Protein AF-0000000083547595 (afdb_homodimer)

Radius of gyration: 27.1 Å; Cα contacts (8 Å, |Δi|>4): 1379; chains: 2; bounding box: 57×79×54 Å

Solvent-accessible surface area (backbone atoms only — not comparable to full-atom values): 34635 Å² total; per-residue (Å²): 135,70,46,32,32,35,27,31,26,22,36,42,38,69,27,26,56,39,49,47,52,41,46,75,63,61,25,31,39,37,30,32,31,57,64,57,72,90,51,71,38,64,58,31,53,47,37,48,51,51,39,53,49,52,29,58,78,66,74,49,64,69,85,37,55,42,83,44,82,42,52,63,67,38,59,68,63,49,50,51,51,60,71,75,44,82,61,52,34,39,38,43,57,54,58,70,72,57,55,68,60,16,67,76,41,43,66,60,33,44,46,39,29,35,48,15,48,50,46,51,53,53,48,27,61,74,71,70,37,43,26,39,38,37,61,40,40,50,52,23,43,36,77,60,82,70,76,56,44,45,82,82,54,80,53,74,57,14,54,30,50,36,20,31,27,36,46,40,38,50,24,50,50,39,18,47,20,68,73,68,39,21,13,33,42,36,34,23,44,25,60,72,43,37,75,69,50,54,64,86,41,65,70,47,37,48,52,55,28,45,77,67,71,37,75,40,78,39,64,38,88,39,75,39,28,35,12,56,19,39,44,69,42,54,42,52,40,52,51,30,45,55,55,56,33,72,50,85,72,57,38,72,49,72,33,43,49,36,53,56,46,69,44,37,47,48,54,55,50,49,52,48,24,63,74,73,69,48,83,72,46,74,44,74,39,73,70,58,90,74,70,63,58,65,46,39,36,40,41,62,64,26,30,72,76,51,62,44,72,62,75,71,49,68,69,58,39,52,50,54,27,51,54,43,53,74,67,32,67,72,57,69,73,103,133,71,47,33,32,37,28,31,25,22,35,44,37,69,28,25,57,39,49,46,55,41,46,75,63,62,26,31,39,36,30,33,30,58,66,57,73,91,51,71,36,64,59,32,53,47,38,48,51,51,39,53,50,52,29,60,77,66,75,47,64,70,86,37,56,42,83,44,82,43,51,64,67,39,58,68,62,49,50,51,52,60,69,74,43,82,59,53,32,39,39,43,57,53,57,70,72,57,54,67,60,16,66,76,40,43,66,60,34,43,46,40,29,36,48,14,47,50,47,52,52,51,47,26,63,75,72,69,37,44,26,39,37,38,61,40,40,51,52,23,44,39,76,60,83,71,76,56,42,45,81,82,52,81,54,72,57,13,52,30,50,36,20,30,28,37,46,38,37,51,24,50,48,38,17,47,19,68,73,69,38,22,12,32,40,34,33,24,44,26,59,72,40,40,74,69,50,54,64,89,41,65,73,47,38,48,51,55,28,44,77,67,70,38,74,38,79,39,64,37,88,40,74,38,29,37,12,56,18,38,43,69,41,52,44,52,39,51,52,31,45,54,55,56,33,72,52,84,72,55,39,72,48,70,33,42,50,39,54,55,48,69,44,36,47,49,55,54,50,50,52,47,23,63,73,73,70,45,84,74,44,75,44,73,40,73,70,60,92,73,67,66,57,66,46,38,37,40,39,63,64,25,30,70,75,51,61,43,71,63,74,73,49,69,70,59,38,51,48,52,26,52,55,43,53,75,68,33,68,71,54,68,72,103

Foldseek 3Di:
DEFEEEEEVLLADLNLVLLLVNLLVVYAYEYEEQLDPLDHSVLSVVSVVVSVVSCVVNVGDPRSYHYDHDALLDLVSVLVVVVVDPGQAYEYPDFDDDFVVCQVPVPRRCSRLASSLLSVLVSCLVSVHQHYEAEAALQLCFQPPDPPDEPPDDSPDHQGSNSVSSVNSLVSQLVSLVPRWRAYEYEHEWAEDAFSHDCVRDLNVQLLCQLVVHEAEAADDQFAKTQYAYSVLVSLLVVLSRVLRVDDISHYDYFYRTQQDIDTRVRSQVLSCVLSVGHHRYDYHHHDRRDYRYHGHDGVVSCVRRVRHGDQDPSNRSNNRSVSCVVDPVNVVD/DEFEEEEEVLLADLNLVLLLVNQLVVYAYEYEEQLDPPDHSVLSVVSVVVSVVSCVVNVGDPRSYHYDHDALLDLVSVLVVVVVDPGQAYEYPDFDDDFVVCQVPVPRRCSRLASSLLSVLVSCLVSVHQHYEAEAALQLCFQPPDPPDEPPDDSPDHQGSNSVSSVNSLVSQLVSLVPRFRAYEYEHEWAEDAFSHDCVRDLNVQLLCQLVVHEAEDADDQFAKTQYAYSVLVSLLVVLSRVLRVDDISHYDYFYRTQQDIDTRVRSQVLSCVLSVGHHRYDYHHHDRRDYRYHGHDGVCSCVRRVRHGDQDPSNRSNNRSVNCVVDVVNVVD

pLDDT: mean 95.91, std 6.08, range [52.09, 99.0]

Sequence (668 aa):
MSYTLLVTGGAGFIGSNLCDYLLKNNHKIIIIDNFNDFYNPEIKRFNITEIKNTMKLNNITDDNLILQEGDIRDTNFLKGVFTLYKIDVVVHLAAMAGVRPSIINPLLYNEVNIRGTLNLLDLCNEFGINKFIFASSSSVYGNNKKLPFTETDPVDFPISPYAATKKSGELLCHVYSHLYGINIACLRFFTVYGKRQRPDLAIYKFTNLMLKENEITIFGDGTTKRDYTYIDDIIAGIDKAITWSSTGTHKYEIFNLGRSDTIMLKYMLQRLEFEIGVKANIKYLPLQPGDVEITYADISKSKEILGYNPSTKFDDGISKFVKWFRSSPEVLKYMSYTLLVTGGAGFIGSNLCDYLLKNNHKIIIIDNFNDFYNPEIKRFNITEIKNTMKLNNITDDNLILQEGDIRDTNFLKGVFTLYKIDVVVHLAAMAGVRPSIINPLLYNEVNIRGTLNLLDLCNEFGINKFIFASSSSVYGNNKKLPFTETDPVDFPISPYAATKKSGELLCHVYSHLYGINIACLRFFTVYGKRQRPDLAIYKFTNLMLKENEITIFGDGTTKRDYTYIDDIIAGIDKAITWSSTGTHKYEIFNLGRSDTIMLKYMLQRLEFEIGVKANIKYLPLQPGDVEITYADISKSKEILGYNPSTKFDDGISKFVKWFRSSPEVLKY

Organism: NCBI:txid360422

InterPro domains:
  IPR016040 NAD(P)-binding domain [PF16363] (6-320)
  IPR036291 NAD(P)-binding domain superfamily [SSF51735] (3-330)

Structure (mmCIF, N/CA/C/O backbone):
data_AF-0000000083547595-model_v1
#
loop_
_entity.id
_entity.type
_entity.pdbx_description
1 polymer Epimerase
#
loop_
_atom_site.group_PDB
_atom_site.id
_atom_site.type_symbol
_atom_site.label_atom_id
_atom_site.label_alt_id
_atom_site.label_comp_id
_atom_site.label_asym_id
_atom_site.label_entity_id
_atom_site.label_seq_id
_atom_site.pdbx_PDB_ins_code
_atom_site.Cartn_x
_atom_site.Cartn_y
_atom_site.Cartn_z
_atom_site.occupancy
_atom_site.B_iso_or_equiv
_atom_site.auth_seq_id
_atom_site.auth_comp_id
_atom_site.auth_asym_id
_atom_site.auth_atom_id
_atom_site.pdbx_PDB_model_num
ATOM 1 N N . MET A 1 1 ? 22.5 -22.031 -15.992 1 73.44 1 MET A N 1
ATOM 2 C CA . MET A 1 1 ? 23.047 -21.719 -14.68 1 73.44 1 MET A CA 1
ATOM 3 C C . MET A 1 1 ? 22.125 -22.219 -13.57 1 73.44 1 MET A C 1
ATOM 5 O O . MET A 1 1 ? 20.906 -22.234 -13.742 1 73.44 1 MET A O 1
ATOM 9 N N . SER A 1 2 ? 22.625 -22.922 -12.586 1 90.31 2 SER A N 1
ATOM 10 C CA . SER A 1 2 ? 21.891 -23.484 -11.461 1 90.31 2 SER A CA 1
ATOM 11 C C . SER A 1 2 ? 21.844 -22.516 -10.297 1 90.31 2 SER A C 1
ATOM 13 O O . SER A 1 2 ? 22.844 -21.891 -9.945 1 90.31 2 SER A O 1
ATOM 15 N N . TYR A 1 3 ? 20.609 -22.188 -9.828 1 96.38 3 TYR A N 1
ATOM 16 C CA . TYR A 1 3 ? 20.406 -21.281 -8.711 1 96.38 3 TYR A CA 1
ATOM 17 C C . TYR A 1 3 ? 19.859 -22.031 -7.5 1 96.38 3 TYR A C 1
ATOM 19 O O . TYR A 1 3 ? 19.297 -23.109 -7.633 1 96.38 3 TYR A O 1
ATOM 27 N N . THR A 1 4 ? 20.141 -21.484 -6.348 1 98.5 4 THR A N 1
ATOM 28 C CA . THR A 1 4 ? 19.344 -21.797 -5.164 1 98.5 4 THR A CA 1
ATOM 29 C C . THR A 1 4 ? 18.203 -20.781 -5 1 98.5 4 THR A C 1
ATOM 31 O O . THR A 1 4 ? 18.469 -19.594 -4.758 1 98.5 4 THR A O 1
ATOM 34 N N . LEU A 1 5 ? 17 -21.234 -5.18 1 98.81 5 LEU A N 1
ATOM 35 C CA . LEU A 1 5 ? 15.844 -20.344 -5.117 1 98.81 5 LEU A CA 1
ATOM 36 C C . LEU A 1 5 ? 15.055 -20.562 -3.834 1 98.81 5 LEU A C 1
ATOM 38 O O . LEU A 1 5 ? 14.844 -21.703 -3.418 1 98.81 5 LEU A O 1
ATOM 42 N N . LEU A 1 6 ? 14.758 -19.484 -3.145 1 98.94 6 LEU A N 1
ATOM 43 C CA . LEU A 1 6 ? 13.75 -19.5 -2.094 1 98.94 6 LEU A CA 1
ATOM 44 C C . LEU A 1 6 ? 12.367 -19.219 -2.666 1 98.94 6 LEU A C 1
ATOM 46 O O . LEU A 1 6 ? 12.148 -18.156 -3.27 1 98.94 6 LEU A O 1
ATOM 50 N N . VAL A 1 7 ? 11.461 -20.156 -2.57 1 98.94 7 VAL A N 1
ATOM 51 C CA . VAL A 1 7 ? 10.102 -20.016 -3.062 1 98.94 7 VAL A CA 1
ATOM 52 C C . VAL A 1 7 ? 9.125 -19.984 -1.888 1 98.94 7 VAL A C 1
ATOM 54 O O . VAL A 1 7 ? 8.867 -21 -1.255 1 98.94 7 VAL A O 1
ATOM 57 N N . THR A 1 8 ? 8.602 -18.781 -1.577 1 98.94 8 THR A N 1
ATOM 58 C CA . THR A 1 8 ? 7.527 -18.75 -0.59 1 98.94 8 THR A CA 1
ATOM 59 C C . THR A 1 8 ? 6.199 -19.141 -1.223 1 98.94 8 THR A C 1
ATOM 61 O O . THR A 1 8 ? 5.941 -18.828 -2.389 1 98.94 8 THR A O 1
ATOM 64 N N . GLY A 1 9 ? 5.344 -19.797 -0.419 1 98.81 9 GLY A N 1
ATOM 65 C CA . GLY A 1 9 ? 4.117 -20.328 -0.986 1 98.81 9 GLY A CA 1
ATOM 66 C C . GLY A 1 9 ? 4.355 -21.516 -1.91 1 98.81 9 GLY A C 1
ATOM 67 O O . GLY A 1 9 ? 3.559 -21.766 -2.812 1 98.81 9 GLY A O 1
ATOM 68 N N . GLY A 1 10 ? 5.449 -22.219 -1.687 1 98.75 10 GLY A N 1
ATOM 69 C CA . GLY A 1 10 ? 5.883 -23.25 -2.607 1 98.75 10 GLY A CA 1
ATOM 70 C C . GLY A 1 10 ? 5.031 -24.5 -2.541 1 98.75 10 GLY A C 1
ATOM 71 O O . GLY A 1 10 ? 5.094 -25.359 -3.434 1 98.75 10 GLY A O 1
ATOM 72 N N . ALA A 1 11 ? 4.215 -24.625 -1.494 1 98.56 11 ALA A N 1
ATOM 73 C CA . ALA A 1 11 ? 3.354 -25.797 -1.359 1 98.56 11 ALA A CA 1
ATOM 74 C C . ALA A 1 11 ? 1.987 -25.547 -1.993 1 98.56 11 ALA A C 1
ATOM 76 O O . ALA A 1 11 ? 1.167 -26.469 -2.096 1 98.56 11 ALA A O 1
ATOM 77 N N . GLY A 1 12 ? 1.753 -24.359 -2.438 1 98.19 12 GLY A N 1
ATOM 78 C CA . GLY A 1 12 ? 0.465 -24 -3.012 1 98.19 12 GLY A CA 1
ATOM 79 C C . GLY A 1 12 ? 0.338 -24.375 -4.477 1 98.19 12 GLY A C 1
ATOM 80 O O . GLY A 1 12 ? 1.131 -25.172 -4.988 1 98.19 12 GLY A O 1
ATOM 81 N N . PHE A 1 13 ? -0.643 -23.797 -5.172 1 98.38 13 PHE A N 1
ATOM 82 C CA . PHE A 1 13 ? -1.001 -24.094 -6.559 1 98.38 13 PHE A CA 1
ATOM 83 C C . PHE A 1 13 ? 0.134 -23.703 -7.5 1 98.38 13 PHE A C 1
ATOM 85 O O . PHE A 1 13 ? 0.892 -24.578 -7.949 1 98.38 13 PHE A O 1
ATOM 92 N N . ILE A 1 14 ? 0.455 -22.438 -7.617 1 98.81 14 ILE A N 1
ATOM 93 C CA . ILE A 1 14 ? 1.472 -21.953 -8.555 1 98.81 14 ILE A CA 1
ATOM 94 C C . ILE A 1 14 ? 2.857 -22.359 -8.055 1 98.81 14 ILE A C 1
ATOM 96 O O . ILE A 1 14 ? 3.701 -22.812 -8.836 1 98.81 14 ILE A O 1
ATOM 100 N N . GLY A 1 15 ? 3.059 -22.297 -6.723 1 98.88 15 GLY A N 1
ATOM 101 C CA . GLY A 1 15 ? 4.348 -22.594 -6.121 1 98.88 15 GLY A CA 1
ATOM 102 C C . GLY A 1 15 ? 4.809 -24.016 -6.34 1 98.88 15 GLY A C 1
ATOM 103 O O . GLY A 1 15 ? 5.961 -24.25 -6.703 1 98.88 15 GLY A O 1
ATOM 104 N N . SER A 1 16 ? 3.91 -24.984 -6.141 1 98.75 16 SER A N 1
ATOM 105 C CA . SER A 1 16 ? 4.297 -26.391 -6.277 1 98.75 16 SER A CA 1
ATOM 106 C C . SER A 1 16 ? 4.617 -26.734 -7.727 1 98.75 16 SER A C 1
ATOM 108 O O . SER A 1 16 ? 5.539 -27.5 -8 1 98.75 16 SER A O 1
ATOM 110 N N . ASN A 1 17 ? 3.84 -26.156 -8.688 1 98.81 17 ASN A N 1
ATOM 111 C CA . ASN A 1 17 ? 4.133 -26.375 -10.102 1 98.81 17 ASN A CA 1
ATOM 112 C C . ASN A 1 17 ? 5.469 -25.75 -10.492 1 98.81 17 ASN A C 1
ATOM 114 O O . ASN A 1 17 ? 6.223 -26.328 -11.273 1 98.81 17 ASN A O 1
ATOM 118 N N . LEU A 1 18 ? 5.746 -24.562 -9.938 1 98.88 18 LEU A N 1
ATOM 119 C CA . LEU A 1 18 ? 7.02 -23.906 -10.203 1 98.88 18 LEU A CA 1
ATOM 120 C C . LEU A 1 18 ? 8.18 -24.75 -9.688 1 98.88 18 LEU A C 1
ATOM 122 O O . LEU A 1 18 ? 9.195 -24.906 -10.375 1 98.88 18 LEU A O 1
ATOM 126 N N . CYS A 1 19 ? 8.047 -25.266 -8.461 1 98.75 19 CYS A N 1
ATOM 127 C CA . CYS A 1 19 ? 9.102 -26.062 -7.855 1 98.75 19 CYS A CA 1
ATOM 128 C C . CYS A 1 19 ? 9.398 -27.297 -8.695 1 98.75 19 CYS A C 1
ATOM 130 O O . CYS A 1 19 ? 10.562 -27.641 -8.914 1 98.75 19 CYS A O 1
ATOM 132 N N . ASP A 1 20 ? 8.305 -28 -9.25 1 98.25 20 ASP A N 1
ATOM 133 C CA . ASP A 1 20 ? 8.5 -29.125 -10.172 1 98.25 20 ASP A CA 1
ATOM 134 C C . ASP A 1 20 ? 9.391 -28.719 -11.344 1 98.25 20 ASP A C 1
ATOM 136 O O . ASP A 1 20 ? 10.359 -29.406 -11.656 1 98.25 20 ASP A O 1
ATOM 140 N N . TYR A 1 21 ? 9.016 -27.641 -11.914 1 98.38 21 TYR A N 1
ATOM 141 C CA . TYR A 1 21 ? 9.703 -27.156 -13.109 1 98.38 21 TYR A CA 1
ATOM 142 C C . TYR A 1 21 ? 11.156 -26.812 -12.812 1 98.38 21 TYR A C 1
ATOM 144 O O . TYR A 1 21 ? 12.055 -27.234 -13.539 1 98.38 21 TYR A O 1
ATOM 152 N N . LEU A 1 22 ? 11.422 -26.078 -11.719 1 98.38 22 LEU A N 1
ATOM 153 C CA . LEU A 1 22 ? 12.75 -25.594 -11.375 1 98.38 22 LEU A CA 1
ATOM 154 C C . LEU A 1 22 ? 13.672 -26.75 -11.008 1 98.38 22 LEU A C 1
ATOM 156 O O . LEU A 1 22 ? 14.852 -26.75 -11.367 1 98.38 22 LEU A O 1
ATOM 160 N N . LEU A 1 23 ? 13.148 -27.734 -10.258 1 98.12 23 LEU A N 1
ATOM 161 C CA . LEU A 1 23 ? 13.93 -28.906 -9.891 1 98.12 23 LEU A CA 1
ATOM 162 C C . LEU A 1 23 ? 14.359 -29.688 -11.125 1 98.12 23 LEU A C 1
ATOM 164 O O . LEU A 1 23 ? 15.508 -30.125 -11.219 1 98.12 23 LEU A O 1
ATOM 168 N N . LYS A 1 24 ? 13.422 -29.812 -12.125 1 97.56 24 LYS A N 1
ATOM 169 C CA . LYS A 1 24 ? 13.727 -30.516 -13.367 1 97.56 24 LYS A CA 1
ATOM 170 C C . LYS A 1 24 ? 14.797 -29.781 -14.172 1 97.56 24 LYS A C 1
ATOM 172 O O . LYS A 1 24 ? 15.469 -30.375 -15.016 1 97.56 24 LYS A O 1
ATOM 177 N N . ASN A 1 25 ? 14.93 -28.516 -13.891 1 96.81 25 ASN A N 1
ATOM 178 C CA . ASN A 1 25 ? 15.93 -27.719 -14.586 1 96.81 25 ASN A CA 1
ATOM 179 C C . ASN A 1 25 ? 17.172 -27.5 -13.727 1 96.81 25 ASN A C 1
ATOM 181 O O . ASN A 1 25 ? 17.844 -26.469 -13.844 1 96.81 25 ASN A O 1
ATOM 185 N N . ASN A 1 26 ? 17.438 -28.359 -12.758 1 95.06 26 ASN A N 1
ATOM 186 C CA . ASN A 1 26 ? 18.672 -28.531 -12.008 1 95.06 26 ASN A CA 1
ATOM 187 C C . ASN A 1 26 ? 18.891 -27.406 -11.008 1 95.06 26 ASN A C 1
ATOM 189 O O . ASN A 1 26 ? 20.031 -27.016 -10.742 1 95.06 26 ASN A O 1
ATOM 193 N N . HIS A 1 27 ? 17.844 -26.734 -10.516 1 97.62 27 HIS A N 1
ATOM 194 C CA . HIS A 1 27 ? 17.938 -25.75 -9.453 1 97.62 27 HIS A CA 1
ATOM 195 C C . HIS A 1 27 ? 17.75 -26.391 -8.086 1 97.62 27 HIS A C 1
ATOM 197 O O . HIS A 1 27 ? 17.203 -27.5 -7.98 1 97.62 27 HIS A O 1
ATOM 203 N N . LYS A 1 28 ? 18.328 -25.766 -7.098 1 98.19 28 LYS A N 1
ATOM 204 C CA . LYS A 1 28 ? 18.016 -26.094 -5.707 1 98.19 28 LYS A CA 1
ATOM 205 C C . LYS A 1 28 ? 16.922 -25.188 -5.16 1 98.19 28 LYS A C 1
ATOM 207 O O . LYS A 1 28 ? 16.906 -23.984 -5.43 1 98.19 28 LYS A O 1
ATOM 212 N N . ILE A 1 29 ? 16 -25.812 -4.438 1 98.75 29 ILE A N 1
ATOM 213 C CA . ILE A 1 29 ? 14.828 -25.047 -4.023 1 98.75 29 ILE A CA 1
ATOM 214 C C . ILE A 1 29 ? 14.68 -25.125 -2.506 1 98.75 29 ILE A C 1
ATOM 216 O O . ILE A 1 29 ? 14.758 -26.203 -1.916 1 98.75 29 ILE A O 1
ATOM 220 N N . ILE A 1 30 ? 14.508 -24 -1.875 1 98.88 30 ILE A N 1
ATOM 221 C CA . ILE A 1 30 ? 14.039 -23.859 -0.498 1 98.88 30 ILE A CA 1
ATOM 222 C C . ILE A 1 30 ? 12.586 -23.391 -0.487 1 98.88 30 ILE A C 1
ATOM 224 O O . ILE A 1 30 ? 12.305 -22.25 -0.86 1 98.88 30 ILE A O 1
ATOM 228 N N . ILE A 1 31 ? 11.664 -24.25 -0.034 1 98.88 31 ILE A N 1
ATOM 229 C CA . ILE A 1 31 ? 10.25 -23.891 0.052 1 98.88 31 ILE A CA 1
ATOM 230 C C . ILE A 1 31 ? 9.945 -23.344 1.445 1 98.88 31 ILE A C 1
ATOM 232 O O . ILE A 1 31 ? 10.312 -23.953 2.453 1 98.88 31 ILE A O 1
ATOM 236 N N . ILE A 1 32 ? 9.336 -22.188 1.506 1 98.94 32 ILE A N 1
ATOM 237 C CA . ILE A 1 32 ? 8.688 -21.734 2.734 1 98.94 32 ILE A CA 1
ATOM 238 C C . ILE A 1 32 ? 7.172 -21.75 2.562 1 98.94 32 ILE A C 1
ATOM 240 O O . ILE A 1 32 ? 6.641 -21.203 1.602 1 98.94 32 ILE A O 1
ATOM 244 N N . ASP A 1 33 ? 6.484 -22.438 3.41 1 98.88 33 ASP A N 1
ATOM 245 C CA . ASP A 1 33 ? 5.027 -22.469 3.471 1 98.88 33 ASP A CA 1
ATOM 246 C C . ASP A 1 33 ? 4.543 -22.688 4.902 1 98.88 33 ASP A C 1
ATOM 248 O O . ASP A 1 33 ? 5.18 -23.406 5.676 1 98.88 33 ASP A O 1
ATOM 252 N N . ASN A 1 34 ? 3.42 -22.031 5.242 1 98.75 34 ASN A N 1
ATOM 253 C CA . ASN A 1 34 ? 2.932 -22.219 6.602 1 98.75 34 ASN A CA 1
ATOM 254 C C . ASN A 1 34 ? 1.764 -23.203 6.645 1 98.75 34 ASN A C 1
ATOM 256 O O . ASN A 1 34 ? 1.204 -23.469 7.707 1 98.75 34 ASN A O 1
ATOM 260 N N . PHE A 1 35 ? 1.373 -23.703 5.496 1 98.25 35 PHE A N 1
ATOM 261 C CA . PHE A 1 35 ? 0.316 -24.703 5.375 1 98.25 35 PHE A CA 1
ATOM 262 C C . PHE A 1 35 ? -0.941 -24.25 6.109 1 98.25 35 PHE A C 1
ATOM 264 O O . PHE A 1 35 ? -1.575 -25.047 6.809 1 98.25 35 PHE A O 1
ATOM 271 N N . ASN A 1 36 ? -1.236 -22.953 5.949 1 97.5 36 ASN A N 1
ATOM 272 C CA . ASN A 1 36 ? -2.422 -22.438 6.617 1 97.5 36 ASN A CA 1
ATOM 273 C C . ASN A 1 36 ? -3.693 -23.109 6.121 1 97.5 36 ASN A C 1
ATOM 275 O O . ASN A 1 36 ? -3.648 -23.922 5.188 1 97.5 36 ASN A O 1
ATOM 279 N N . ASP A 1 37 ? -4.762 -22.781 6.754 1 96.12 37 ASP A N 1
ATOM 280 C CA . ASP A 1 37 ? -6.012 -23.5 6.492 1 96.12 37 ASP A CA 1
ATOM 281 C C . ASP A 1 37 ? -6.938 -22.672 5.598 1 96.12 37 ASP A C 1
ATOM 283 O O . ASP A 1 37 ? -8.164 -22.766 5.715 1 96.12 37 ASP A O 1
ATOM 287 N N . PHE A 1 38 ? -6.363 -21.75 4.824 1 95.19 38 PHE A N 1
ATOM 288 C CA . PHE A 1 38 ? -7.172 -21.062 3.828 1 95.19 38 PHE A CA 1
ATOM 289 C C . PHE A 1 38 ? -7.996 -22.047 3.016 1 95.19 38 PHE A C 1
ATOM 291 O O . PHE A 1 38 ? -9.141 -21.781 2.66 1 95.19 38 PHE A O 1
ATOM 298 N N . TYR A 1 39 ? -7.402 -23.125 2.637 1 94.5 39 TYR A N 1
ATOM 299 C CA . TYR A 1 39 ? -8.039 -24.375 2.236 1 94.5 39 TYR A CA 1
ATOM 300 C C . TYR A 1 39 ? -7.387 -25.562 2.92 1 94.5 39 TYR A C 1
ATOM 302 O O . TYR A 1 39 ? -6.441 -25.406 3.693 1 94.5 39 TYR A O 1
ATOM 310 N N . ASN A 1 40 ? -7.898 -26.766 2.684 1 94.69 40 ASN A N 1
ATOM 311 C CA . ASN A 1 40 ? -7.418 -27.953 3.393 1 94.69 40 ASN A CA 1
ATOM 312 C C . ASN A 1 40 ? -5.902 -28.094 3.289 1 94.69 40 ASN A C 1
ATOM 314 O O . ASN A 1 40 ? -5.363 -28.281 2.199 1 94.69 40 ASN A O 1
ATOM 318 N N . PRO A 1 41 ? -5.191 -28 4.434 1 96.56 41 PRO A N 1
ATOM 319 C CA . PRO A 1 41 ? -3.729 -28.062 4.422 1 96.56 41 PRO A CA 1
ATOM 320 C C . PRO A 1 41 ? -3.193 -29.359 3.822 1 96.56 41 PRO A C 1
ATOM 322 O O . PRO A 1 41 ? -2.07 -29.391 3.312 1 96.56 41 PRO A O 1
ATOM 325 N N . GLU A 1 42 ? -3.98 -30.375 3.885 1 95.75 42 GLU A N 1
ATOM 326 C CA . GLU A 1 42 ? -3.549 -31.672 3.357 1 95.75 42 GLU A CA 1
ATOM 327 C C . GLU A 1 42 ? -3.314 -31.594 1.851 1 95.75 42 GLU A C 1
ATOM 329 O O . GLU A 1 42 ? -2.475 -32.312 1.313 1 95.75 42 GLU A O 1
ATOM 334 N N . ILE A 1 43 ? -4.023 -30.719 1.175 1 96.06 43 ILE A N 1
ATOM 335 C CA . ILE A 1 43 ? -3.826 -30.531 -0.259 1 96.06 43 ILE A CA 1
ATOM 336 C C . ILE A 1 43 ? -2.416 -30.016 -0.52 1 96.06 43 ILE A C 1
ATOM 338 O O . ILE A 1 43 ? -1.731 -30.484 -1.432 1 96.06 43 ILE A O 1
ATOM 342 N N . LYS A 1 44 ? -1.963 -29.094 0.302 1 97.5 44 LYS A N 1
ATOM 343 C CA . LYS A 1 44 ? -0.613 -28.562 0.171 1 97.5 44 LYS A CA 1
ATOM 344 C C . LYS A 1 44 ? 0.438 -29.609 0.501 1 97.5 44 LYS A C 1
ATOM 346 O O . LYS A 1 44 ? 1.482 -29.688 -0.15 1 97.5 44 LYS A O 1
ATOM 351 N N . ARG A 1 45 ? 0.147 -30.391 1.539 1 97.44 45 ARG A N 1
ATOM 352 C CA . ARG A 1 45 ? 1.067 -31.469 1.892 1 97.44 45 ARG A CA 1
ATOM 353 C C . ARG A 1 45 ? 1.175 -32.469 0.763 1 97.44 45 ARG A C 1
ATOM 355 O O . ARG A 1 45 ? 2.26 -33 0.486 1 97.44 45 ARG A O 1
ATOM 362 N N . PHE A 1 46 ? 0.076 -32.719 0.132 1 96.25 46 PHE A N 1
ATOM 363 C CA . PHE A 1 46 ? 0.069 -33.625 -1.013 1 96.25 46 PHE A CA 1
ATOM 364 C C . PHE A 1 46 ? 0.891 -33.062 -2.16 1 96.25 46 PHE A C 1
ATOM 366 O O . PHE A 1 46 ? 1.593 -33.781 -2.857 1 96.25 46 PHE A O 1
ATOM 373 N N . ASN A 1 47 ? 0.782 -31.734 -2.391 1 97.81 47 ASN A N 1
ATOM 374 C CA . ASN A 1 47 ? 1.601 -31.094 -3.412 1 97.81 47 ASN A CA 1
ATOM 375 C C . ASN A 1 47 ? 3.09 -31.312 -3.164 1 97.81 47 ASN A C 1
ATOM 377 O O . ASN A 1 47 ? 3.854 -31.531 -4.105 1 97.81 47 ASN A O 1
ATOM 381 N N . ILE A 1 48 ? 3.506 -31.281 -1.877 1 98.12 48 ILE A N 1
ATOM 382 C CA . ILE A 1 48 ? 4.898 -31.547 -1.521 1 98.12 48 ILE A CA 1
ATOM 383 C C . ILE A 1 48 ? 5.258 -33 -1.869 1 98.12 48 ILE A C 1
ATOM 385 O O . ILE A 1 48 ? 6.336 -33.25 -2.408 1 98.12 48 ILE A O 1
ATOM 389 N N . THR A 1 49 ? 4.348 -33.906 -1.564 1 97 49 THR A N 1
ATOM 390 C CA . THR A 1 49 ? 4.562 -35.312 -1.897 1 97 49 THR A CA 1
ATOM 391 C C . THR A 1 49 ? 4.738 -35.469 -3.404 1 97 49 THR A C 1
ATOM 393 O O . THR A 1 49 ? 5.602 -36.219 -3.85 1 97 49 THR A O 1
ATOM 396 N N . GLU A 1 50 ? 3.914 -34.781 -4.168 1 96.62 50 GLU A N 1
ATOM 397 C CA . GLU A 1 50 ? 3.982 -34.875 -5.621 1 96.62 50 GLU A CA 1
ATOM 398 C C . GLU A 1 50 ? 5.305 -34.312 -6.145 1 96.62 50 GLU A C 1
ATOM 400 O O . GLU A 1 50 ? 5.863 -34.844 -7.113 1 96.62 50 GLU A O 1
ATOM 405 N N . ILE A 1 51 ? 5.809 -33.25 -5.535 1 98.19 51 ILE A N 1
ATOM 406 C CA . ILE A 1 51 ? 7.109 -32.688 -5.902 1 98.19 51 ILE A CA 1
ATOM 407 C C . ILE A 1 51 ? 8.188 -33.75 -5.684 1 98.19 51 ILE A C 1
ATOM 409 O O . ILE A 1 51 ? 9.039 -33.969 -6.555 1 98.19 51 ILE A O 1
ATOM 413 N N . LYS A 1 52 ? 8.156 -34.406 -4.555 1 97.81 52 LYS A N 1
ATOM 414 C CA . LYS A 1 52 ? 9.133 -35.438 -4.227 1 97.81 52 LYS A CA 1
ATOM 415 C C . LYS A 1 52 ? 9.047 -36.625 -5.199 1 97.81 52 LYS A C 1
ATOM 417 O O . LYS A 1 52 ? 10.07 -37.219 -5.566 1 97.81 52 LYS A O 1
ATOM 422 N N . ASN A 1 53 ? 7.816 -36.969 -5.555 1 96.19 53 ASN A N 1
ATOM 423 C CA . ASN A 1 53 ? 7.641 -38 -6.559 1 96.19 53 ASN A CA 1
ATOM 424 C C . ASN A 1 53 ? 8.273 -37.625 -7.891 1 96.19 53 ASN A C 1
ATOM 426 O O . ASN A 1 53 ? 8.898 -38.438 -8.555 1 96.19 53 ASN A O 1
ATOM 430 N N . THR A 1 54 ? 8 -36.375 -8.25 1 95.81 54 THR A N 1
ATOM 431 C CA . THR A 1 54 ? 8.609 -35.875 -9.477 1 95.81 54 THR A CA 1
ATOM 432 C C . THR A 1 54 ? 10.125 -35.969 -9.406 1 95.81 54 THR A C 1
ATOM 434 O O . THR A 1 54 ? 10.773 -36.312 -10.398 1 95.81 54 THR A O 1
ATOM 437 N N . MET A 1 55 ? 10.734 -35.656 -8.305 1 97.81 55 MET A N 1
ATOM 438 C CA . MET A 1 55 ? 12.18 -35.75 -8.109 1 97.81 55 MET A CA 1
ATOM 439 C C . MET A 1 55 ? 12.664 -37.188 -8.305 1 97.81 55 MET A C 1
ATOM 441 O O . MET A 1 55 ? 13.648 -37.406 -9.008 1 97.81 55 MET A O 1
ATOM 445 N N . LYS A 1 56 ? 11.93 -38.062 -7.73 1 97.38 56 LYS A N 1
ATOM 446 C CA . LYS A 1 56 ? 12.297 -39.5 -7.844 1 97.38 56 LYS A CA 1
ATOM 447 C C . LYS A 1 56 ? 12.258 -39.938 -9.297 1 97.38 56 LYS A C 1
ATOM 449 O O . LYS A 1 56 ? 13.188 -40.625 -9.766 1 97.38 56 LYS A O 1
ATOM 454 N N . LEU A 1 57 ? 11.211 -39.594 -9.945 1 96.75 57 LEU A N 1
ATOM 455 C CA . LEU A 1 57 ? 11.016 -40 -11.328 1 96.75 57 LEU A CA 1
ATOM 456 C C . LEU A 1 57 ? 12.109 -39.438 -12.227 1 96.75 57 LEU A C 1
ATOM 458 O O . LEU A 1 57 ? 12.43 -40.031 -13.266 1 96.75 57 LEU A O 1
ATOM 462 N N . ASN A 1 58 ? 12.711 -38.312 -11.836 1 97.19 58 ASN A N 1
ATOM 463 C CA . ASN A 1 58 ? 13.703 -37.656 -12.672 1 97.19 58 ASN A CA 1
ATOM 464 C C . ASN A 1 58 ? 15.109 -37.781 -12.094 1 97.19 58 ASN A C 1
ATOM 466 O O . ASN A 1 58 ? 16.031 -37.094 -12.516 1 97.19 58 ASN A O 1
ATOM 470 N N . ASN A 1 59 ? 15.359 -38.594 -11.102 1 97.25 59 ASN A N 1
ATOM 471 C CA . ASN A 1 59 ? 16.641 -38.906 -10.469 1 97.25 59 ASN A CA 1
ATOM 472 C C . ASN A 1 59 ? 17.297 -37.625 -9.922 1 97.25 59 ASN A C 1
ATOM 474 O O . ASN A 1 59 ? 18.484 -37.406 -10.156 1 97.25 59 ASN A O 1
ATOM 478 N N . ILE A 1 60 ? 16.453 -36.812 -9.305 1 96.69 60 ILE A N 1
ATOM 479 C CA . ILE A 1 60 ? 16.938 -35.594 -8.641 1 96.69 60 ILE A CA 1
ATOM 480 C C . ILE A 1 60 ? 17.188 -35.906 -7.164 1 96.69 60 ILE A C 1
ATOM 482 O O . ILE A 1 60 ? 16.328 -36.469 -6.488 1 96.69 60 ILE A O 1
ATOM 486 N N . THR A 1 61 ? 18.344 -35.531 -6.66 1 95.19 61 THR A N 1
ATOM 487 C CA . THR A 1 61 ? 18.75 -35.812 -5.289 1 95.19 61 THR A CA 1
ATOM 488 C C . THR A 1 61 ? 17.859 -35.094 -4.293 1 95.19 61 THR A C 1
ATOM 490 O O . THR A 1 61 ? 17.406 -33.969 -4.566 1 95.19 61 THR A O 1
ATOM 493 N N . ASP A 1 62 ? 17.641 -35.625 -3.166 1 93.75 62 ASP A N 1
ATOM 494 C CA . ASP A 1 62 ? 16.797 -35.062 -2.117 1 93.75 62 ASP A CA 1
ATOM 495 C C . ASP A 1 62 ? 17.375 -33.75 -1.593 1 93.75 62 ASP A C 1
ATOM 497 O O . ASP A 1 62 ? 16.641 -32.906 -1.096 1 93.75 62 ASP A O 1
ATOM 501 N N . ASP A 1 63 ? 18.625 -33.562 -1.712 1 95 63 ASP A N 1
ATOM 502 C CA . ASP A 1 63 ? 19.297 -32.375 -1.195 1 95 63 ASP A CA 1
ATOM 503 C C . ASP A 1 63 ? 18.891 -31.125 -1.986 1 95 63 ASP A C 1
ATOM 505 O O . ASP A 1 63 ? 19.125 -30 -1.541 1 95 63 ASP A O 1
ATOM 509 N N . ASN A 1 64 ? 18.297 -31.359 -3.158 1 97.19 64 ASN A N 1
ATOM 510 C CA . ASN A 1 64 ? 17.922 -30.234 -4.012 1 97.19 64 ASN A CA 1
ATOM 511 C C . ASN A 1 64 ? 16.641 -29.562 -3.525 1 97.19 64 ASN A C 1
ATOM 513 O O . ASN A 1 64 ? 16.281 -28.484 -3.996 1 97.19 64 ASN A O 1
ATOM 517 N N . LEU A 1 65 ? 15.961 -30.188 -2.586 1 98.5 65 LEU A N 1
ATOM 518 C CA . LEU A 1 65 ? 14.719 -29.625 -2.061 1 98.5 65 LEU A CA 1
ATOM 519 C C . LEU A 1 65 ? 14.766 -29.531 -0.539 1 98.5 65 LEU A C 1
ATOM 521 O O . LEU A 1 65 ? 15.016 -30.531 0.142 1 98.5 65 LEU A O 1
ATOM 525 N N . ILE A 1 66 ? 14.578 -28.344 -0.009 1 98.62 66 ILE A N 1
ATOM 526 C CA . ILE A 1 66 ? 14.484 -28.094 1.425 1 98.62 66 ILE A CA 1
ATOM 527 C C . ILE A 1 66 ? 13.109 -27.516 1.753 1 98.62 66 ILE A C 1
ATOM 529 O O . ILE A 1 66 ? 12.664 -26.562 1.105 1 98.62 66 ILE A O 1
ATOM 533 N N . LEU A 1 67 ? 12.414 -28.141 2.656 1 98.75 67 LEU A N 1
ATOM 534 C CA . LEU A 1 67 ? 11.117 -27.641 3.098 1 98.75 67 LEU A CA 1
ATOM 535 C C . LEU A 1 67 ? 11.227 -26.969 4.469 1 98.75 67 LEU A C 1
ATOM 537 O O . LEU A 1 67 ? 11.688 -27.594 5.426 1 98.75 67 LEU A O 1
ATOM 541 N N . GLN A 1 68 ? 10.883 -25.719 4.535 1 98.81 68 GLN A N 1
ATOM 542 C CA . GLN A 1 68 ? 10.82 -24.953 5.781 1 98.81 68 GLN A CA 1
ATOM 543 C C . GLN A 1 68 ? 9.391 -24.531 6.09 1 98.81 68 GLN A C 1
ATOM 545 O O . GLN A 1 68 ? 8.883 -23.578 5.484 1 98.81 68 GLN A O 1
ATOM 550 N N . GLU A 1 69 ? 8.75 -25.234 7.059 1 98.75 69 GLU A N 1
ATOM 551 C CA . GLU A 1 69 ? 7.398 -24.859 7.449 1 98.75 69 GLU A CA 1
ATOM 552 C C . GLU A 1 69 ? 7.402 -23.656 8.391 1 98.75 69 GLU A C 1
ATOM 554 O O . GLU A 1 69 ? 7.945 -23.734 9.5 1 98.75 69 GLU A O 1
ATOM 559 N N . GLY A 1 70 ? 6.887 -22.531 7.926 1 98.75 70 GLY A N 1
ATOM 560 C CA . GLY A 1 70 ? 6.875 -21.312 8.719 1 98.75 70 GLY A CA 1
ATOM 561 C C . GLY A 1 70 ? 6.086 -20.188 8.07 1 98.75 70 GLY A C 1
ATOM 562 O O . GLY A 1 70 ? 5.578 -20.344 6.957 1 98.75 70 GLY A O 1
ATOM 563 N N . ASP A 1 71 ? 5.91 -19.125 8.805 1 98.81 71 ASP A N 1
ATOM 564 C CA . ASP A 1 71 ? 5.105 -17.969 8.414 1 98.81 71 ASP A CA 1
ATOM 565 C C . ASP A 1 71 ? 5.992 -16.797 8.008 1 98.81 71 ASP A C 1
ATOM 567 O O . ASP A 1 71 ? 6.977 -16.484 8.688 1 98.81 71 ASP A O 1
ATOM 571 N N . ILE A 1 72 ? 5.645 -16.156 6.875 1 98.88 72 ILE A N 1
ATOM 572 C CA . ILE A 1 72 ? 6.488 -15.086 6.363 1 98.88 72 ILE A CA 1
ATOM 573 C C . ILE A 1 72 ? 6.336 -13.844 7.238 1 98.88 72 ILE A C 1
ATOM 575 O O . ILE A 1 72 ? 7.117 -12.898 7.125 1 98.88 72 ILE A O 1
ATOM 579 N N . ARG A 1 73 ? 5.348 -13.789 8.172 1 98.56 73 ARG A N 1
ATOM 580 C CA . ARG A 1 73 ? 5.207 -12.695 9.125 1 98.56 73 ARG A CA 1
ATOM 581 C C . ARG A 1 73 ? 6.246 -12.797 10.234 1 98.56 73 ARG A C 1
ATOM 583 O O . ARG A 1 73 ? 6.5 -11.828 10.953 1 98.56 73 ARG A O 1
ATOM 590 N N . ASP A 1 74 ? 6.812 -14 10.445 1 98.69 74 ASP A N 1
ATOM 591 C CA . ASP A 1 74 ? 7.777 -14.266 11.508 1 98.69 74 ASP A CA 1
ATOM 592 C C . ASP A 1 74 ? 9.195 -13.938 11.055 1 98.69 74 ASP A C 1
ATOM 594 O O . ASP A 1 74 ? 9.898 -14.797 10.516 1 98.69 74 ASP A O 1
ATOM 598 N N . THR A 1 75 ? 9.648 -12.812 11.43 1 97.5 75 THR A N 1
ATOM 599 C CA . THR A 1 75 ? 10.945 -12.312 10.977 1 97.5 75 THR A CA 1
ATOM 600 C C . THR A 1 75 ? 12.078 -13.188 11.516 1 97.5 75 THR A C 1
ATOM 602 O O . THR A 1 75 ? 13.086 -13.398 10.836 1 97.5 75 THR A O 1
ATOM 605 N N . ASN A 1 76 ? 11.922 -13.648 12.703 1 98.19 76 ASN A N 1
ATOM 606 C CA . ASN A 1 76 ? 12.953 -14.5 13.273 1 98.19 76 ASN A CA 1
ATOM 607 C C . ASN A 1 76 ? 13.086 -15.812 12.508 1 98.19 76 ASN A C 1
ATOM 609 O O . ASN A 1 76 ? 14.203 -16.266 12.234 1 98.19 76 ASN A O 1
ATOM 613 N N . PHE A 1 77 ? 11.977 -16.422 12.195 1 98.81 77 PHE A N 1
ATOM 614 C CA . PHE A 1 77 ? 11.977 -17.641 11.391 1 98.81 77 PHE A CA 1
ATOM 615 C C . PHE A 1 77 ? 12.648 -17.391 10.047 1 98.81 77 PHE A C 1
ATOM 617 O O . PHE A 1 77 ? 13.523 -18.156 9.633 1 98.81 77 PHE A O 1
ATOM 624 N N . LEU A 1 78 ? 12.32 -16.328 9.383 1 98.81 78 LEU A N 1
ATOM 625 C CA . LEU A 1 78 ? 12.859 -16 8.07 1 98.81 78 LEU A CA 1
ATOM 626 C C . LEU A 1 78 ? 14.359 -15.766 8.141 1 98.81 78 LEU A C 1
ATOM 628 O O . LEU A 1 78 ? 15.109 -16.25 7.289 1 98.81 78 LEU A O 1
ATOM 632 N N . LYS A 1 79 ? 14.734 -14.992 9.109 1 98.5 79 LYS A N 1
ATOM 633 C CA . LYS A 1 79 ? 16.156 -14.711 9.266 1 98.5 79 LYS A CA 1
ATOM 634 C C . LYS A 1 79 ? 16.953 -15.992 9.461 1 98.5 79 LYS A C 1
ATOM 636 O O . LYS A 1 79 ? 18.078 -16.109 8.969 1 98.5 79 LYS A O 1
ATOM 641 N N . GLY A 1 80 ? 16.375 -16.906 10.25 1 98.75 80 GLY A N 1
ATOM 642 C CA . GLY A 1 80 ? 17 -18.203 10.391 1 98.75 80 GLY A CA 1
ATOM 643 C C . GLY A 1 80 ? 17.234 -18.906 9.07 1 98.75 80 GLY A C 1
ATOM 644 O O . GLY A 1 80 ? 18.312 -19.453 8.828 1 98.75 80 GLY A O 1
ATOM 645 N N . VAL A 1 81 ? 16.281 -18.906 8.188 1 98.88 81 VAL A N 1
ATOM 646 C CA . VAL A 1 81 ? 16.375 -19.547 6.883 1 98.88 81 VAL A CA 1
ATOM 647 C C . VAL A 1 81 ? 17.438 -18.859 6.035 1 98.88 81 VAL A C 1
ATOM 649 O O . VAL A 1 81 ? 18.266 -19.531 5.418 1 98.88 81 VAL A O 1
ATOM 652 N N . PHE A 1 82 ? 17.438 -17.5 5.992 1 98.75 82 PHE A N 1
ATOM 653 C CA . PHE A 1 82 ? 18.359 -16.734 5.184 1 98.75 82 PHE A CA 1
ATOM 654 C C . PHE A 1 82 ? 19.797 -16.922 5.676 1 98.75 82 PHE A C 1
ATOM 656 O O . PHE A 1 82 ? 20.75 -16.797 4.898 1 98.75 82 PHE A O 1
ATOM 663 N N . THR A 1 83 ? 19.906 -17.188 7.035 1 98.56 83 THR A N 1
ATOM 664 C CA . THR A 1 83 ? 21.219 -17.406 7.621 1 98.56 83 THR A CA 1
ATOM 665 C C . THR A 1 83 ? 21.75 -18.797 7.273 1 98.56 83 THR A C 1
ATOM 667 O O . THR A 1 83 ? 22.938 -18.969 7.031 1 98.56 83 THR A O 1
ATOM 670 N N . LEU A 1 84 ? 20.906 -19.719 7.207 1 98.25 84 LEU A N 1
ATOM 671 C CA . LEU A 1 84 ? 21.266 -21.125 7.055 1 98.25 84 LEU A CA 1
ATOM 672 C C . LEU A 1 84 ? 21.609 -21.453 5.605 1 98.25 84 LEU A C 1
ATOM 674 O O . LEU A 1 84 ? 22.438 -22.328 5.34 1 98.25 84 LEU A O 1
ATOM 678 N N . TYR A 1 85 ? 20.969 -20.766 4.629 1 97.81 85 TYR A N 1
ATOM 679 C CA . TYR A 1 85 ? 21.109 -21.156 3.229 1 97.81 85 TYR A CA 1
ATOM 680 C C . TYR A 1 85 ? 21.609 -19.984 2.389 1 97.81 85 TYR A C 1
ATOM 682 O O . TYR A 1 85 ? 21.266 -18.828 2.656 1 97.81 85 TYR A O 1
ATOM 690 N N . LYS A 1 86 ? 22.391 -20.297 1.425 1 97.06 86 LYS A N 1
ATOM 691 C CA . LYS A 1 86 ? 22.797 -19.297 0.436 1 97.06 86 LYS A CA 1
ATOM 692 C C . LYS A 1 86 ? 21.75 -19.172 -0.671 1 97.06 86 LYS A C 1
ATOM 694 O O . LYS A 1 86 ? 21.75 -19.953 -1.624 1 97.06 86 LYS A O 1
ATOM 699 N N . ILE A 1 87 ? 21.047 -18.172 -0.684 1 98.69 87 ILE A N 1
ATOM 700 C CA . ILE A 1 87 ? 19.922 -17.969 -1.597 1 98.69 87 ILE A CA 1
ATOM 701 C C . ILE A 1 87 ? 20.344 -17.031 -2.73 1 98.69 87 ILE A C 1
ATOM 703 O O . ILE A 1 87 ? 20.922 -15.969 -2.484 1 98.69 87 ILE A O 1
ATOM 707 N N . ASP A 1 88 ? 20.078 -17.469 -3.957 1 98.44 88 ASP A N 1
ATOM 708 C CA . ASP A 1 88 ? 20.406 -16.641 -5.121 1 98.44 88 ASP A CA 1
ATOM 709 C C . ASP A 1 88 ? 19.219 -15.781 -5.535 1 98.44 88 ASP A C 1
ATOM 711 O O . ASP A 1 88 ? 19.391 -14.625 -5.93 1 98.44 88 ASP A O 1
ATOM 715 N N . VAL A 1 89 ? 18.031 -16.328 -5.559 1 98.69 89 VAL A N 1
ATOM 716 C CA . VAL A 1 89 ? 16.812 -15.703 -6.055 1 98.69 89 VAL A CA 1
ATOM 717 C C . VAL A 1 89 ? 15.664 -15.969 -5.09 1 98.69 89 VAL A C 1
ATOM 719 O O . VAL A 1 89 ? 15.539 -17.078 -4.555 1 98.69 89 VAL A O 1
ATOM 722 N N . VAL A 1 90 ? 14.93 -14.961 -4.766 1 98.94 90 VAL A N 1
ATOM 723 C CA . VAL A 1 90 ? 13.695 -15.141 -4.008 1 98.94 90 VAL A CA 1
ATOM 724 C C . VAL A 1 90 ? 12.5 -15.016 -4.941 1 98.94 90 VAL A C 1
ATOM 726 O O . VAL A 1 90 ? 12.344 -14.016 -5.641 1 98.94 90 VAL A O 1
ATOM 729 N N . VAL A 1 91 ? 11.68 -16.047 -5.086 1 98.94 91 VAL A N 1
ATOM 730 C CA . VAL A 1 91 ? 10.391 -16.031 -5.762 1 98.94 91 VAL A CA 1
ATOM 731 C C . VAL A 1 91 ? 9.266 -16.031 -4.73 1 98.94 91 VAL A C 1
ATOM 733 O O . VAL A 1 91 ? 8.977 -17.047 -4.105 1 98.94 91 VAL A O 1
ATOM 736 N N . HIS A 1 92 ? 8.633 -14.891 -4.582 1 98.94 92 HIS A N 1
ATOM 737 C CA . HIS A 1 92 ? 7.648 -14.672 -3.523 1 98.94 92 HIS A CA 1
ATOM 738 C C . HIS A 1 92 ? 6.23 -14.867 -4.039 1 98.94 92 HIS A C 1
ATOM 740 O O . HIS A 1 92 ? 5.621 -13.93 -4.566 1 98.94 92 HIS A O 1
ATOM 746 N N . LEU A 1 93 ? 5.676 -16.047 -3.758 1 98.94 93 LEU A N 1
ATOM 747 C CA . LEU A 1 93 ? 4.332 -16.375 -4.215 1 98.94 93 LEU A CA 1
ATOM 748 C C . LEU A 1 93 ? 3.359 -16.453 -3.041 1 98.94 93 LEU A C 1
ATOM 750 O O . LEU A 1 93 ? 2.143 -16.484 -3.238 1 98.94 93 LEU A O 1
ATOM 754 N N . ALA A 1 94 ? 3.885 -16.453 -1.802 1 98.81 94 ALA A N 1
ATOM 755 C CA . ALA A 1 94 ? 3.027 -16.578 -0.625 1 98.81 94 ALA A CA 1
ATOM 756 C C . ALA A 1 94 ? 2.146 -15.344 -0.46 1 98.81 94 ALA A C 1
ATOM 758 O O . ALA A 1 94 ? 2.604 -14.211 -0.664 1 98.81 94 ALA A O 1
ATOM 759 N N . ALA A 1 95 ? 0.923 -15.547 -0.159 1 98.69 95 ALA A N 1
ATOM 760 C CA . ALA A 1 95 ? -0.044 -14.492 0.137 1 98.69 95 ALA A CA 1
ATOM 761 C C . ALA A 1 95 ? -1.368 -15.086 0.614 1 98.69 95 ALA A C 1
ATOM 763 O O . ALA A 1 95 ? -1.661 -16.25 0.362 1 98.69 95 ALA A O 1
ATOM 764 N N . MET A 1 96 ? -2.111 -14.273 1.451 1 98.31 96 MET A N 1
ATOM 765 C CA . MET A 1 96 ? -3.549 -14.531 1.483 1 98.31 96 MET A CA 1
ATOM 766 C C . MET A 1 96 ? -4.195 -14.164 0.151 1 98.31 96 MET A C 1
ATOM 768 O O . MET A 1 96 ? -3.922 -13.102 -0.408 1 98.31 96 MET A O 1
ATOM 772 N N . ALA A 1 97 ? -4.941 -15.102 -0.41 1 95.06 97 ALA A N 1
ATOM 773 C CA . ALA A 1 97 ? -5.496 -14.906 -1.746 1 95.06 97 ALA A CA 1
ATOM 774 C C . ALA A 1 97 ? -7.012 -14.727 -1.69 1 95.06 97 ALA A C 1
ATOM 776 O O . ALA A 1 97 ? -7.633 -14.961 -0.65 1 95.06 97 ALA A O 1
ATOM 777 N N . GLY A 1 98 ? -7.59 -14.203 -2.811 1 92.94 98 GLY A N 1
ATOM 778 C CA . GLY A 1 98 ? -9.031 -14.133 -2.953 1 92.94 98 GLY A CA 1
ATOM 779 C C . GLY A 1 98 ? -9.602 -12.781 -2.572 1 92.94 98 GLY A C 1
ATOM 780 O O . GLY A 1 98 ? -9.25 -12.227 -1.529 1 92.94 98 GLY A O 1
ATOM 781 N N . VAL A 1 99 ? -10.516 -12.32 -3.346 1 92.88 99 VAL A N 1
ATOM 782 C CA . VAL A 1 99 ? -11.117 -11 -3.174 1 92.88 99 VAL A CA 1
ATOM 783 C C . VAL A 1 99 ? -12.109 -11.039 -2.016 1 92.88 99 VAL A C 1
ATOM 785 O O . VAL A 1 99 ? -12 -10.258 -1.067 1 92.88 99 VAL A O 1
ATOM 788 N N . ARG A 1 100 ? -12.945 -11.953 -1.961 1 91.88 100 ARG A N 1
ATOM 789 C CA . ARG A 1 100 ? -14.055 -11.992 -1.012 1 91.88 100 ARG A CA 1
ATOM 790 C C . ARG A 1 100 ? -13.547 -12.219 0.409 1 91.88 100 ARG A C 1
ATOM 792 O O . ARG A 1 100 ? -13.938 -11.508 1.334 1 91.88 100 ARG A O 1
ATOM 799 N N . PRO A 1 101 ? -12.664 -13.25 0.541 1 95.44 101 PRO A N 1
ATOM 800 C CA . PRO A 1 101 ? -12.156 -13.422 1.902 1 95.44 101 PRO A CA 1
ATOM 801 C C . PRO A 1 101 ? -11.383 -12.211 2.404 1 95.44 101 PRO A C 1
ATOM 803 O O . PRO A 1 101 ? -11.344 -11.953 3.611 1 95.44 101 PRO A O 1
ATOM 806 N N . SER A 1 102 ? -10.797 -11.422 1.514 1 97.25 102 SER A N 1
ATOM 807 C CA . SER A 1 102 ? -10.039 -10.242 1.928 1 97.25 102 SER A CA 1
ATOM 808 C C . SER A 1 102 ? -10.961 -9.172 2.51 1 97.25 102 SER A C 1
ATOM 810 O O . SER A 1 102 ? -10.523 -8.352 3.322 1 97.25 102 SER A O 1
ATOM 812 N N . ILE A 1 103 ? -12.203 -9.148 2.043 1 96.25 103 ILE A N 1
ATOM 813 C CA . ILE A 1 103 ? -13.203 -8.211 2.551 1 96.25 103 ILE A CA 1
ATOM 814 C C . ILE A 1 103 ? -13.602 -8.602 3.969 1 96.25 103 ILE A C 1
ATOM 816 O O . ILE A 1 103 ? -13.844 -7.742 4.816 1 9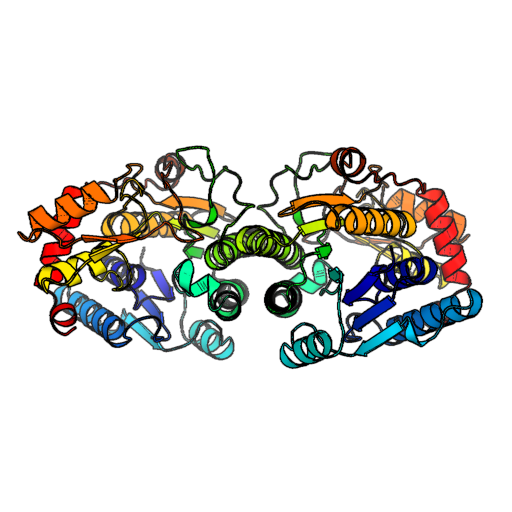6.25 103 ILE A O 1
ATOM 820 N N . ILE A 1 104 ? -13.594 -9.93 4.223 1 95.81 104 ILE A N 1
ATOM 821 C CA . ILE A 1 104 ? -13.992 -10.469 5.516 1 95.81 104 ILE A CA 1
ATOM 822 C C . ILE A 1 104 ? -12.898 -10.211 6.543 1 95.81 104 ILE A C 1
ATOM 824 O O . ILE A 1 104 ? -13.18 -9.875 7.695 1 95.81 104 ILE A O 1
ATOM 828 N N . ASN A 1 105 ? -11.664 -10.383 6.188 1 97.12 105 ASN A N 1
ATOM 829 C CA . ASN A 1 105 ? -10.547 -10.211 7.117 1 97.12 105 ASN A CA 1
ATOM 830 C C . ASN A 1 105 ? -9.43 -9.375 6.508 1 97.12 105 ASN A C 1
ATOM 832 O O . ASN A 1 105 ? -8.312 -9.867 6.328 1 97.12 105 ASN A O 1
ATOM 836 N N . PRO A 1 106 ? -9.672 -8.062 6.336 1 98 106 PRO A N 1
ATOM 837 C CA . PRO A 1 106 ? -8.664 -7.219 5.676 1 98 106 PRO A CA 1
ATOM 838 C C . PRO A 1 106 ? -7.375 -7.098 6.484 1 98 106 PRO A C 1
ATOM 840 O O . PRO A 1 106 ? -6.297 -6.926 5.91 1 98 106 PRO A O 1
ATOM 843 N N . LEU A 1 107 ? -7.449 -7.207 7.82 1 98 107 LEU A N 1
ATOM 844 C CA . LEU A 1 107 ? -6.266 -7.07 8.664 1 98 107 LEU A CA 1
ATOM 845 C C . LEU A 1 107 ? -5.285 -8.211 8.414 1 98 107 LEU A C 1
ATOM 847 O O . LEU A 1 107 ? -4.074 -7.992 8.352 1 98 107 LEU A O 1
ATOM 851 N N . LEU A 1 108 ? -5.836 -9.406 8.352 1 98.25 108 LEU A N 1
ATOM 852 C CA . LEU A 1 108 ? -4.984 -10.555 8.062 1 98.25 108 LEU A CA 1
ATOM 853 C C . LEU A 1 108 ? -4.258 -10.383 6.734 1 98.25 108 LEU A C 1
ATOM 855 O O . LEU A 1 108 ? -3.074 -10.703 6.621 1 98.25 108 LEU A O 1
ATOM 859 N N . TYR A 1 109 ? -4.926 -9.922 5.715 1 98.69 109 TYR A N 1
ATOM 860 C CA . TYR A 1 109 ? -4.34 -9.703 4.398 1 98.69 109 TYR A CA 1
ATOM 861 C C . TYR A 1 109 ? -3.205 -8.688 4.469 1 98.69 109 TYR A C 1
ATOM 863 O O . TYR A 1 109 ? -2.164 -8.859 3.83 1 98.69 109 TYR A O 1
ATOM 871 N N . ASN A 1 110 ? -3.414 -7.598 5.203 1 98.5 110 ASN A N 1
ATOM 872 C CA . ASN A 1 110 ? -2.348 -6.625 5.418 1 98.5 110 ASN A CA 1
ATOM 873 C C . ASN A 1 110 ? -1.126 -7.266 6.066 1 98.5 110 ASN A C 1
ATOM 875 O O . ASN A 1 110 ? 0.004 -7.047 5.629 1 98.5 110 ASN A O 1
ATOM 879 N N . GLU A 1 111 ? -1.336 -8.055 7.098 1 98.38 111 GLU A N 1
ATOM 880 C CA . GLU A 1 111 ? -0.247 -8.664 7.859 1 98.38 111 GLU A CA 1
ATOM 881 C C . GLU A 1 111 ? 0.552 -9.641 7 1 98.38 111 GLU A C 1
ATOM 883 O O . GLU A 1 111 ? 1.783 -9.648 7.047 1 98.38 111 GLU A O 1
ATOM 888 N N . VAL A 1 112 ? -0.154 -10.391 6.242 1 98.75 112 VAL A N 1
ATOM 889 C CA . VAL A 1 112 ? 0.534 -11.422 5.473 1 98.75 112 VAL A CA 1
ATOM 890 C C . VAL A 1 112 ? 1.107 -10.82 4.191 1 98.75 112 VAL A C 1
ATOM 892 O O . VAL A 1 112 ? 2.309 -10.922 3.936 1 98.75 112 VAL A O 1
ATOM 895 N N . ASN A 1 113 ? 0.262 -10.18 3.395 1 98.88 113 ASN A N 1
ATOM 896 C CA . ASN A 1 113 ? 0.64 -9.781 2.041 1 98.88 113 ASN A CA 1
ATOM 897 C C . ASN A 1 113 ? 1.599 -8.594 2.051 1 98.88 113 ASN A C 1
ATOM 899 O O . ASN A 1 113 ? 2.488 -8.508 1.202 1 98.88 113 ASN A O 1
ATOM 903 N N . ILE A 1 114 ? 1.413 -7.629 2.977 1 98.81 114 ILE A N 1
ATOM 904 C CA . ILE A 1 114 ? 2.266 -6.449 2.971 1 98.81 114 ILE A CA 1
ATOM 905 C C . ILE A 1 114 ? 3.441 -6.652 3.924 1 98.81 114 ILE A C 1
ATOM 907 O O . ILE A 1 114 ? 4.602 -6.609 3.508 1 98.81 114 ILE A O 1
ATOM 911 N N . ARG A 1 115 ? 3.148 -6.941 5.191 1 98.38 115 ARG A N 1
ATOM 912 C CA . ARG A 1 115 ? 4.227 -7.121 6.16 1 98.38 115 ARG A CA 1
ATOM 913 C C . ARG A 1 115 ? 5.133 -8.281 5.762 1 98.38 115 ARG A C 1
ATOM 915 O O . ARG A 1 115 ? 6.355 -8.188 5.871 1 98.38 115 ARG A O 1
ATOM 922 N N . GLY A 1 116 ? 4.488 -9.406 5.375 1 98.81 116 GLY A N 1
ATOM 923 C CA . GLY A 1 116 ? 5.285 -10.531 4.93 1 98.81 116 GLY A CA 1
ATOM 924 C C . GLY A 1 116 ? 6.211 -10.195 3.779 1 98.81 116 GLY A C 1
ATOM 925 O O . GLY A 1 116 ? 7.379 -10.594 3.775 1 98.81 116 GLY A O 1
ATOM 926 N N . THR A 1 117 ? 5.703 -9.438 2.76 1 98.88 117 THR A N 1
ATOM 927 C CA . THR A 1 117 ? 6.504 -9.008 1.619 1 98.88 117 THR A CA 1
ATOM 928 C C . THR A 1 117 ? 7.641 -8.102 2.07 1 98.88 117 THR A C 1
ATOM 930 O O . THR A 1 117 ? 8.781 -8.242 1.614 1 98.88 117 THR A O 1
ATOM 933 N N . LEU A 1 118 ? 7.328 -7.184 2.967 1 98.81 118 LEU A N 1
ATOM 934 C CA . LEU A 1 118 ? 8.32 -6.262 3.498 1 98.81 118 LEU A CA 1
ATOM 935 C C . LEU A 1 118 ? 9.445 -7.02 4.199 1 98.81 118 LEU A C 1
ATOM 937 O O . LEU A 1 118 ? 10.617 -6.676 4.047 1 98.81 118 LEU A O 1
ATOM 941 N N . ASN A 1 119 ? 9.086 -8.031 5.012 1 98.81 119 ASN A N 1
ATOM 942 C CA . ASN A 1 119 ? 10.086 -8.844 5.695 1 98.81 119 ASN A CA 1
ATOM 943 C C . ASN A 1 119 ? 11.055 -9.484 4.707 1 98.81 119 ASN A C 1
ATOM 945 O O . ASN A 1 119 ? 12.266 -9.477 4.93 1 98.81 119 ASN A O 1
ATOM 949 N N . LEU A 1 120 ? 10.523 -10 3.643 1 98.94 120 LEU A N 1
ATOM 950 C CA . LEU A 1 120 ? 11.352 -10.672 2.646 1 98.94 120 LEU A CA 1
ATOM 951 C C . LEU A 1 120 ? 12.266 -9.672 1.939 1 98.94 120 LEU A C 1
ATOM 953 O O . LEU A 1 120 ? 13.453 -9.945 1.733 1 98.94 120 LEU A O 1
ATOM 957 N N . LEU A 1 121 ? 11.711 -8.555 1.552 1 98.81 121 LEU A N 1
ATOM 958 C CA . LEU A 1 121 ? 12.492 -7.523 0.871 1 98.81 121 LEU A CA 1
ATOM 959 C C . LEU A 1 121 ? 13.625 -7.016 1.763 1 98.81 121 LEU A C 1
ATOM 961 O O . LEU A 1 121 ? 14.758 -6.852 1.305 1 98.81 121 LEU A O 1
ATOM 965 N N . ASP A 1 122 ? 13.289 -6.77 3.023 1 98.5 122 ASP A N 1
ATOM 966 C CA . ASP A 1 122 ? 14.297 -6.293 3.971 1 98.5 122 ASP A CA 1
ATOM 967 C C . ASP A 1 122 ? 15.414 -7.312 4.141 1 98.5 122 ASP A C 1
ATOM 969 O O . ASP A 1 122 ? 16.594 -6.941 4.219 1 98.5 122 ASP A O 1
ATOM 973 N N . LEU A 1 123 ? 15.07 -8.57 4.23 1 98.69 123 LEU A N 1
ATOM 974 C CA . LEU A 1 123 ? 16.062 -9.625 4.391 1 98.69 123 LEU A CA 1
ATOM 975 C C . LEU A 1 123 ? 16.922 -9.766 3.131 1 98.69 123 LEU A C 1
ATOM 977 O O . LEU A 1 123 ? 18.109 -10.078 3.211 1 98.69 123 LEU A O 1
ATOM 981 N N . CYS A 1 124 ? 16.281 -9.617 1.924 1 98.69 124 CYS A N 1
ATOM 982 C CA . CYS A 1 124 ? 17.078 -9.602 0.695 1 98.69 124 CYS A CA 1
ATOM 983 C C . CYS A 1 124 ? 18.156 -8.531 0.749 1 98.69 124 CYS A C 1
ATOM 985 O O . CYS A 1 124 ? 19.297 -8.773 0.375 1 98.69 124 CYS A O 1
ATOM 987 N N . ASN A 1 125 ? 17.719 -7.324 1.174 1 97.81 125 ASN A N 1
ATOM 988 C CA . ASN A 1 125 ? 18.688 -6.246 1.321 1 97.81 125 ASN A CA 1
ATOM 989 C C . ASN A 1 125 ? 19.781 -6.609 2.324 1 97.81 125 ASN A C 1
ATOM 991 O O . ASN A 1 125 ? 20.969 -6.434 2.047 1 97.81 125 ASN A O 1
ATOM 995 N N . GLU A 1 126 ? 19.406 -7.125 3.48 1 97.94 126 GLU A N 1
ATOM 996 C CA . GLU A 1 126 ? 20.328 -7.453 4.562 1 97.94 126 GLU A CA 1
ATOM 997 C C . GLU A 1 126 ? 21.344 -8.516 4.129 1 97.94 126 GLU A C 1
ATOM 999 O O . GLU A 1 126 ? 22.516 -8.445 4.492 1 97.94 126 GLU A O 1
ATOM 1004 N N . PHE A 1 127 ? 20.938 -9.508 3.316 1 98.44 127 PHE A N 1
ATOM 1005 C CA . PHE A 1 127 ? 21.781 -10.656 2.998 1 98.44 127 PHE A CA 1
ATOM 1006 C C . PHE A 1 127 ? 22.359 -10.523 1.597 1 98.44 127 PHE A C 1
ATOM 1008 O O . PHE A 1 127 ? 23 -11.453 1.094 1 98.44 127 PHE A O 1
ATOM 1015 N N . GLY A 1 128 ? 22.094 -9.352 0.944 1 97.56 128 GLY A N 1
ATOM 1016 C CA . GLY A 1 128 ? 22.703 -9.062 -0.341 1 97.56 128 GLY A CA 1
ATOM 1017 C C . GLY A 1 128 ? 22.141 -9.883 -1.48 1 97.56 128 GLY A C 1
ATOM 1018 O O . GLY A 1 128 ? 22.844 -10.219 -2.43 1 97.56 128 GLY A O 1
ATOM 1019 N N . ILE A 1 129 ? 20.875 -10.328 -1.375 1 98.12 129 ILE A N 1
ATOM 1020 C CA . ILE A 1 129 ? 20.172 -11 -2.461 1 98.12 129 ILE A CA 1
ATOM 1021 C C . ILE A 1 129 ? 19.531 -9.969 -3.389 1 98.12 129 ILE A C 1
ATOM 1023 O O . ILE A 1 129 ? 18.672 -9.195 -2.971 1 98.12 129 ILE A O 1
ATOM 1027 N N . ASN A 1 130 ? 19.875 -9.945 -4.652 1 97.81 130 ASN A N 1
ATOM 1028 C CA . ASN A 1 130 ? 19.484 -8.82 -5.492 1 97.81 130 ASN A CA 1
ATOM 1029 C C . ASN A 1 130 ? 18.531 -9.25 -6.605 1 97.81 130 ASN A C 1
ATOM 1031 O O . ASN A 1 130 ? 18.406 -8.562 -7.625 1 97.81 130 ASN A O 1
ATOM 1035 N N . LYS A 1 131 ? 17.953 -10.469 -6.543 1 98.56 131 LYS A N 1
ATOM 1036 C CA . LYS A 1 131 ? 16.953 -10.977 -7.484 1 98.56 131 LYS A CA 1
ATOM 1037 C C . LYS A 1 131 ? 15.672 -11.359 -6.766 1 98.56 131 LYS A C 1
ATOM 1039 O O . LYS A 1 131 ? 15.664 -12.258 -5.922 1 98.56 131 LYS A O 1
ATOM 1044 N N . PHE A 1 132 ? 14.602 -10.688 -7.07 1 98.81 132 PHE A N 1
ATOM 1045 C CA . PHE A 1 132 ? 13.328 -10.867 -6.379 1 98.81 132 PHE A CA 1
ATOM 1046 C C . PHE A 1 132 ? 12.172 -10.891 -7.371 1 98.81 132 PHE A C 1
ATOM 1048 O O . PHE A 1 132 ? 11.953 -9.922 -8.102 1 98.81 132 PHE A O 1
ATOM 1055 N N . ILE A 1 133 ? 11.414 -12.016 -7.449 1 98.94 133 ILE A N 1
ATOM 1056 C CA . ILE A 1 133 ? 10.211 -12.148 -8.258 1 98.94 133 ILE A CA 1
ATOM 1057 C C . ILE A 1 133 ? 8.977 -12.047 -7.367 1 98.94 133 ILE A C 1
ATOM 1059 O O . ILE A 1 133 ? 8.812 -12.828 -6.43 1 98.94 133 ILE A O 1
ATOM 1063 N N . PHE A 1 134 ? 8.117 -11.102 -7.621 1 98.94 134 PHE A N 1
ATOM 1064 C CA . PHE A 1 134 ? 6.945 -10.844 -6.797 1 98.94 134 PHE A CA 1
ATOM 1065 C C . PHE A 1 134 ? 5.668 -11.227 -7.531 1 98.94 134 PHE A C 1
ATOM 1067 O O . PHE A 1 134 ? 5.414 -10.75 -8.641 1 98.94 134 PHE A O 1
ATOM 1074 N N . ALA A 1 135 ? 4.902 -12.078 -6.914 1 98.94 135 ALA A N 1
ATOM 1075 C CA . ALA A 1 135 ? 3.588 -12.406 -7.457 1 98.94 135 ALA A CA 1
ATOM 1076 C C . ALA A 1 135 ? 2.572 -11.312 -7.129 1 98.94 135 ALA A C 1
ATOM 1078 O O . ALA A 1 135 ? 2.057 -11.258 -6.008 1 98.94 135 ALA A O 1
ATOM 1079 N N . SER A 1 136 ? 2.316 -10.477 -8.055 1 98.75 136 SER A N 1
ATOM 1080 C CA . SER A 1 136 ? 1.197 -9.547 -7.961 1 98.75 136 SER A CA 1
ATOM 1081 C C . SER A 1 136 ? -0.078 -10.156 -8.531 1 98.75 136 SER A C 1
ATOM 1083 O O . SER A 1 136 ? -0.317 -11.359 -8.391 1 98.75 136 SER A O 1
ATOM 1085 N N . SER A 1 137 ? -0.999 -9.352 -9.008 1 98.12 137 SER A N 1
ATOM 1086 C CA . SER A 1 137 ? -2.291 -9.875 -9.438 1 98.12 137 SER A CA 1
ATOM 1087 C C . SER A 1 137 ? -2.967 -8.93 -10.43 1 98.12 137 SER A C 1
ATOM 1089 O O . SER A 1 137 ? -2.836 -7.711 -10.32 1 98.12 137 SER A O 1
ATOM 1091 N N . SER A 1 138 ? -3.727 -9.555 -11.344 1 97.38 138 SER A N 1
ATOM 1092 C CA . SER A 1 138 ? -4.539 -8.75 -12.242 1 97.38 138 SER A CA 1
ATOM 1093 C C . SER A 1 138 ? -5.621 -7.984 -11.484 1 97.38 138 SER A C 1
ATOM 1095 O O . SER A 1 138 ? -6.199 -7.031 -12.008 1 97.38 138 SER A O 1
ATOM 1097 N N . SER A 1 139 ? -5.859 -8.359 -10.242 1 96.44 139 SER A N 1
ATOM 1098 C CA . SER A 1 139 ? -6.875 -7.695 -9.43 1 96.44 139 SER A CA 1
ATOM 1099 C C . SER A 1 139 ? -6.535 -6.227 -9.203 1 96.44 139 SER A C 1
ATOM 1101 O O . SER A 1 139 ? -7.406 -5.43 -8.852 1 96.44 139 SER A O 1
ATOM 1103 N N . VAL A 1 140 ? -5.273 -5.812 -9.391 1 97.88 140 VAL A N 1
ATOM 1104 C CA . VAL A 1 140 ? -4.859 -4.434 -9.141 1 97.88 140 VAL A CA 1
ATOM 1105 C C . VAL A 1 140 ? -5.523 -3.504 -10.156 1 97.88 140 VAL A C 1
ATOM 1107 O O . VAL A 1 140 ? -5.637 -2.299 -9.922 1 97.88 140 VAL A O 1
ATOM 1110 N N . TYR A 1 141 ? -5.988 -4.051 -11.305 1 97 141 TYR A N 1
ATOM 1111 C CA . TYR A 1 141 ? -6.594 -3.238 -12.352 1 97 141 TYR A CA 1
ATOM 1112 C C . TYR A 1 141 ? -8.008 -2.826 -11.969 1 97 141 TYR A C 1
ATOM 1114 O O . TYR A 1 141 ? -8.57 -1.896 -12.555 1 97 141 TYR A O 1
ATOM 1122 N N . GLY A 1 142 ? -8.57 -3.516 -10.992 1 92.5 142 GLY A N 1
ATOM 1123 C CA . GLY A 1 142 ? -9.898 -3.168 -10.523 1 92.5 142 GLY A CA 1
ATOM 1124 C C . GLY A 1 142 ? -10.93 -3.135 -11.641 1 92.5 142 GLY A C 1
ATOM 1125 O O . GLY A 1 142 ? -11.023 -4.074 -12.438 1 92.5 142 GLY A O 1
ATOM 1126 N N . ASN A 1 143 ? -11.68 -2.066 -11.703 1 88.62 143 ASN A N 1
ATOM 1127 C CA . ASN A 1 143 ? -12.766 -1.933 -12.672 1 88.62 143 ASN A CA 1
ATOM 1128 C C . ASN A 1 143 ? -12.359 -1.038 -13.844 1 88.62 143 ASN A C 1
ATOM 1130 O O . ASN A 1 143 ? -13.188 -0.302 -14.383 1 88.62 143 ASN A O 1
ATOM 1134 N N . ASN A 1 144 ? -11.086 -1.073 -14.094 1 91.88 144 ASN A N 1
ATOM 1135 C CA . ASN A 1 144 ? -10.656 -0.3 -15.25 1 91.88 144 ASN A CA 1
ATOM 1136 C C . ASN A 1 144 ? -11.547 -0.559 -16.469 1 91.88 144 ASN A C 1
ATOM 1138 O O . ASN A 1 144 ? -11.906 -1.705 -16.75 1 91.88 144 ASN A O 1
ATOM 1142 N N . LYS A 1 145 ? -11.875 0.489 -17.234 1 90.5 145 LYS A N 1
ATOM 1143 C CA . LYS A 1 145 ? -12.766 0.366 -18.375 1 90.5 145 LYS A CA 1
ATOM 1144 C C . LYS A 1 145 ? -11.977 0.076 -19.656 1 90.5 145 LYS A C 1
ATOM 1146 O O . LYS A 1 145 ? -12.492 -0.554 -20.578 1 90.5 145 LYS A O 1
ATOM 1151 N N . LYS A 1 146 ? -10.75 0.542 -19.656 1 93.19 146 LYS A N 1
ATOM 1152 C CA . LYS A 1 146 ? -9.898 0.313 -20.828 1 93.19 146 LYS A CA 1
ATOM 1153 C C . LYS A 1 146 ? -9.484 -1.153 -20.922 1 93.19 146 LYS A C 1
ATOM 1155 O O . LYS A 1 146 ? -9.055 -1.753 -19.938 1 93.19 146 LYS A O 1
ATOM 1160 N N . LEU A 1 147 ? -9.633 -1.823 -22.141 1 94.06 147 LEU A N 1
ATOM 1161 C CA . LEU A 1 147 ? -9.219 -3.193 -22.422 1 94.06 147 LEU A CA 1
ATOM 1162 C C . LEU A 1 147 ? -8.391 -3.256 -23.703 1 94.06 147 LEU A C 1
ATOM 1164 O O . LEU A 1 147 ? -8.633 -2.492 -24.641 1 94.06 147 LEU A O 1
ATOM 1168 N N . PRO A 1 148 ? -7.512 -4.145 -23.859 1 97.44 148 PRO A N 1
ATOM 1169 C CA . PRO A 1 148 ? -6.977 -4.961 -22.766 1 97.44 148 PRO A CA 1
ATOM 1170 C C . PRO A 1 148 ? -6.195 -4.141 -21.75 1 97.44 148 PRO A C 1
ATOM 1172 O O . PRO A 1 148 ? -5.777 -3.016 -22.031 1 97.44 148 PRO A O 1
ATOM 1175 N N . PHE A 1 149 ? -6.039 -4.672 -20.516 1 97.94 149 PHE A N 1
ATOM 1176 C CA . PHE A 1 149 ? -5.27 -4.023 -19.453 1 97.94 149 PHE A CA 1
ATOM 1177 C C . PHE A 1 149 ? -3.787 -3.99 -19.812 1 97.94 149 PHE A C 1
ATOM 1179 O O . PHE A 1 149 ? -3.201 -5.02 -20.141 1 97.94 149 PHE A O 1
ATOM 1186 N N . THR A 1 150 ? -3.201 -2.887 -19.766 1 97.94 150 THR A N 1
ATOM 1187 C CA . THR A 1 150 ? -1.766 -2.725 -19.953 1 97.94 150 THR A CA 1
ATOM 1188 C C . THR A 1 150 ? -1.083 -2.303 -18.656 1 97.94 150 THR A C 1
ATOM 1190 O O . THR A 1 150 ? -1.697 -1.651 -17.812 1 97.94 150 THR A O 1
ATOM 1193 N N . GLU A 1 151 ? 0.163 -2.662 -18.5 1 97.88 151 GLU A N 1
ATOM 1194 C CA . GLU A 1 151 ? 0.882 -2.439 -17.25 1 97.88 151 GLU A CA 1
ATOM 1195 C C . GLU A 1 151 ? 0.96 -0.954 -16.922 1 97.88 151 GLU A C 1
ATOM 1197 O O . GLU A 1 151 ? 1.142 -0.583 -15.758 1 97.88 151 GLU A O 1
ATOM 1202 N N . THR A 1 152 ? 0.75 -0.058 -17.906 1 95.94 152 THR A N 1
ATOM 1203 C CA . THR A 1 152 ? 0.852 1.381 -17.688 1 95.94 152 THR A CA 1
ATOM 1204 C C . THR A 1 152 ? -0.502 1.965 -17.297 1 95.94 152 THR A C 1
ATOM 1206 O O . THR A 1 152 ? -0.6 3.146 -16.969 1 95.94 152 THR A O 1
ATOM 1209 N N . ASP A 1 153 ? -1.564 1.152 -17.438 1 96.81 153 ASP A N 1
ATOM 1210 C CA . ASP A 1 153 ? -2.871 1.635 -17 1 96.81 153 ASP A CA 1
ATOM 1211 C C . ASP A 1 153 ? -2.846 2.016 -15.516 1 96.81 153 ASP A C 1
ATOM 1213 O O . ASP A 1 153 ? -2.139 1.395 -14.719 1 96.81 153 ASP A O 1
ATOM 1217 N N . PRO A 1 154 ? -3.629 3.066 -15.148 1 95.12 154 PRO A N 1
ATOM 1218 C CA . PRO A 1 154 ? -3.705 3.412 -13.727 1 95.12 154 PRO A CA 1
ATOM 1219 C C . PRO A 1 154 ? -4.281 2.285 -12.875 1 95.12 154 PRO A C 1
ATOM 1221 O O . PRO A 1 154 ? -5.258 1.643 -13.273 1 95.12 154 PRO A O 1
ATOM 1224 N N . VAL A 1 155 ? -3.67 1.996 -11.773 1 97.19 155 VAL A N 1
ATOM 1225 C CA . VAL A 1 155 ? -4.145 0.985 -10.836 1 97.19 155 VAL A CA 1
ATOM 1226 C C . VAL A 1 155 ? -4.266 1.595 -9.438 1 97.19 155 VAL A C 1
ATOM 1228 O O . VAL A 1 155 ? -3.939 0.948 -8.445 1 97.19 155 VAL A O 1
ATOM 1231 N N . ASP A 1 156 ? -4.695 2.812 -9.328 1 96.25 156 ASP A N 1
ATOM 1232 C CA . ASP A 1 156 ? -4.793 3.582 -8.094 1 96.25 156 ASP A CA 1
ATOM 1233 C C . ASP A 1 156 ? -6.152 3.375 -7.426 1 96.25 156 ASP A C 1
ATOM 1235 O O . ASP A 1 156 ? -6.41 3.924 -6.352 1 96.25 156 ASP A O 1
ATOM 1239 N N . PHE A 1 157 ? -7.023 2.596 -8.062 1 95.94 157 PHE A N 1
ATOM 1240 C CA . PHE A 1 157 ? -8.406 2.494 -7.605 1 95.94 157 PHE A CA 1
ATOM 1241 C C . PHE A 1 157 ? -8.789 1.037 -7.379 1 95.94 157 PHE A C 1
ATOM 1243 O O . PHE A 1 157 ? -9.742 0.541 -7.984 1 95.94 157 PHE A O 1
ATOM 1250 N N . PRO A 1 158 ? -8.016 0.37 -6.453 1 96.94 158 PRO A N 1
ATOM 1251 C CA . PRO A 1 158 ? -8.383 -1.012 -6.137 1 96.94 158 PRO A CA 1
ATOM 1252 C C . PRO A 1 158 ? -9.781 -1.125 -5.531 1 96.94 158 PRO A C 1
ATOM 1254 O O . PRO A 1 158 ? -10.227 -0.218 -4.82 1 96.94 158 PRO A O 1
ATOM 1257 N N . ILE A 1 159 ? -10.438 -2.305 -5.727 1 95.81 159 ILE A N 1
ATOM 1258 C CA . ILE A 1 159 ? -11.836 -2.414 -5.309 1 95.81 159 ILE A CA 1
ATOM 1259 C C . ILE A 1 159 ? -11.961 -3.461 -4.203 1 95.81 159 ILE A C 1
ATOM 1261 O O . ILE A 1 159 ? -13.07 -3.842 -3.826 1 95.81 159 ILE A O 1
ATOM 1265 N N . SER A 1 160 ? -10.836 -4.016 -3.74 1 97.12 160 SER A N 1
ATOM 1266 C CA . SER A 1 160 ? -10.812 -4.961 -2.629 1 97.12 160 SER A CA 1
ATOM 1267 C C . SER A 1 160 ? -9.523 -4.832 -1.825 1 97.12 160 SER A C 1
ATOM 1269 O O . SER A 1 160 ? -8.5 -4.383 -2.35 1 97.12 160 SER A O 1
ATOM 1271 N N . PRO A 1 161 ? -9.578 -5.254 -0.486 1 98.25 161 PRO A N 1
ATOM 1272 C CA . PRO A 1 161 ? -8.336 -5.262 0.293 1 98.25 161 PRO A CA 1
ATOM 1273 C C . PRO A 1 161 ? -7.25 -6.133 -0.336 1 98.25 161 PRO A C 1
ATOM 1275 O O . PRO A 1 161 ? -6.07 -5.781 -0.293 1 98.25 161 PRO A O 1
ATOM 1278 N N . TYR A 1 162 ? -7.664 -7.277 -0.956 1 98.12 162 TYR A N 1
ATOM 1279 C CA . TYR A 1 162 ? -6.707 -8.133 -1.644 1 98.12 162 TYR A CA 1
ATOM 1280 C C . TYR A 1 162 ? -5.965 -7.363 -2.73 1 98.12 162 TYR A C 1
ATOM 1282 O O . TYR A 1 162 ? -4.734 -7.348 -2.762 1 98.12 162 TYR A O 1
ATOM 1290 N N . ALA A 1 163 ? -6.727 -6.695 -3.6 1 98.12 163 ALA A N 1
ATOM 1291 C CA . ALA A 1 163 ? -6.129 -5.922 -4.684 1 98.12 163 ALA A CA 1
ATOM 1292 C C . ALA A 1 163 ? -5.215 -4.828 -4.137 1 98.12 163 ALA A C 1
ATOM 1294 O O . ALA A 1 163 ? -4.129 -4.594 -4.676 1 98.12 163 ALA A O 1
ATOM 1295 N N . ALA A 1 164 ? -5.656 -4.16 -3.07 1 98.69 164 ALA A N 1
ATOM 1296 C CA . ALA A 1 164 ? -4.863 -3.102 -2.453 1 98.69 164 ALA A CA 1
ATOM 1297 C C . ALA A 1 164 ? -3.537 -3.645 -1.93 1 98.69 164 ALA A C 1
ATOM 1299 O O . ALA A 1 164 ? -2.5 -2.988 -2.047 1 98.69 164 ALA A O 1
ATOM 1300 N N . THR A 1 165 ? -3.566 -4.848 -1.304 1 98.88 165 THR A N 1
ATOM 1301 C CA . THR A 1 165 ? -2.336 -5.406 -0.758 1 98.88 165 THR A CA 1
ATOM 1302 C C . THR A 1 165 ? -1.362 -5.766 -1.878 1 98.88 165 THR A C 1
ATOM 1304 O O . THR A 1 165 ? -0.15 -5.598 -1.731 1 98.88 165 THR A O 1
ATOM 1307 N N . LYS A 1 166 ? -1.864 -6.32 -2.979 1 98.88 166 LYS A N 1
ATOM 1308 C CA . LYS A 1 166 ? -0.985 -6.656 -4.094 1 98.88 166 LYS A CA 1
ATOM 1309 C C . LYS A 1 166 ? -0.368 -5.402 -4.707 1 98.88 166 LYS A C 1
ATOM 1311 O O . LYS A 1 166 ? 0.825 -5.379 -5.016 1 98.88 166 LYS A O 1
ATOM 1316 N N . LYS A 1 167 ? -1.17 -4.367 -4.863 1 98.81 167 LYS A N 1
ATOM 1317 C CA . LYS A 1 167 ? -0.627 -3.104 -5.359 1 98.81 167 LYS A CA 1
ATOM 1318 C C . LYS A 1 167 ? 0.392 -2.523 -4.383 1 98.81 167 LYS A C 1
ATOM 1320 O O . LYS A 1 167 ? 1.434 -2.01 -4.797 1 98.81 167 LYS A O 1
ATOM 1325 N N . SER A 1 168 ? 0.077 -2.557 -3.104 1 98.88 168 SER A N 1
ATOM 1326 C CA . SER A 1 168 ? 1.021 -2.1 -2.09 1 98.88 168 SER A CA 1
ATOM 1327 C C . SER A 1 168 ? 2.334 -2.871 -2.168 1 98.88 168 SER A C 1
ATOM 1329 O O . SER A 1 168 ? 3.408 -2.305 -1.95 1 98.88 168 SER A O 1
ATOM 1331 N N . GLY A 1 169 ? 2.223 -4.195 -2.414 1 98.88 169 GLY A N 1
ATOM 1332 C CA . GLY A 1 169 ? 3.424 -4.984 -2.629 1 98.88 169 GLY A CA 1
ATOM 1333 C C . GLY A 1 169 ? 4.277 -4.477 -3.775 1 98.88 169 GLY A C 1
ATOM 1334 O O . GLY A 1 169 ? 5.504 -4.434 -3.668 1 98.88 169 GLY A O 1
ATOM 1335 N N . GLU A 1 170 ? 3.631 -4.102 -4.91 1 98.88 170 GLU A N 1
ATOM 1336 C CA . GLU A 1 170 ? 4.359 -3.518 -6.031 1 98.88 170 GLU A CA 1
ATOM 1337 C C . GLU A 1 170 ? 5.098 -2.252 -5.609 1 98.88 170 GLU A C 1
ATOM 1339 O O . GLU A 1 170 ? 6.234 -2.023 -6.027 1 98.88 170 GLU A O 1
ATOM 1344 N N . LEU A 1 171 ? 4.422 -1.424 -4.789 1 98.81 171 LEU A N 1
ATOM 1345 C CA . LEU A 1 171 ? 5.023 -0.184 -4.309 1 98.81 171 LEU A CA 1
ATOM 1346 C C . LEU A 1 171 ? 6.281 -0.469 -3.496 1 98.81 171 LEU A C 1
ATOM 1348 O O . LEU A 1 171 ? 7.32 0.157 -3.715 1 98.81 171 LEU A O 1
ATOM 1352 N N . LEU A 1 172 ? 6.195 -1.404 -2.586 1 98.81 172 LEU A N 1
ATOM 1353 C CA . LEU A 1 172 ? 7.336 -1.775 -1.755 1 98.81 172 LEU A CA 1
ATOM 1354 C C . LEU A 1 172 ? 8.484 -2.307 -2.609 1 98.81 172 LEU A C 1
ATOM 1356 O O . LEU A 1 172 ? 9.648 -1.986 -2.363 1 98.81 172 LEU A O 1
ATOM 1360 N N . CYS A 1 173 ? 8.07 -3.119 -3.576 1 98.88 173 CYS A N 1
ATOM 1361 C CA . CYS A 1 173 ? 9.078 -3.66 -4.488 1 98.88 173 CYS A CA 1
ATOM 1362 C C . CYS A 1 173 ? 9.852 -2.539 -5.172 1 98.88 173 CYS A C 1
ATOM 1364 O O . CYS A 1 173 ? 11.078 -2.586 -5.25 1 98.88 173 CYS A O 1
ATOM 1366 N N . HIS A 1 174 ? 9.195 -1.532 -5.652 1 98.38 174 HIS A N 1
ATOM 1367 C CA . HIS A 1 174 ? 9.883 -0.429 -6.316 1 98.38 174 HIS A CA 1
ATOM 1368 C C . HIS A 1 174 ? 10.836 0.278 -5.359 1 98.38 174 HIS A C 1
ATOM 1370 O O . HIS A 1 174 ? 11.953 0.641 -5.742 1 98.38 174 HIS A O 1
ATOM 1376 N N . VAL A 1 175 ? 10.359 0.512 -4.137 1 97.81 175 VAL A N 1
ATOM 1377 C CA . VAL A 1 175 ? 11.172 1.19 -3.137 1 97.81 175 VAL A CA 1
ATOM 1378 C C . VAL A 1 175 ? 12.5 0.456 -2.969 1 97.81 175 VAL A C 1
ATOM 1380 O O . VAL A 1 175 ? 13.57 1.071 -3.014 1 97.81 175 VAL A O 1
ATOM 1383 N N . TYR A 1 176 ? 12.453 -0.824 -2.824 1 97.88 176 TYR A N 1
ATOM 1384 C CA . TYR A 1 176 ? 13.648 -1.596 -2.523 1 97.88 176 TYR A CA 1
ATOM 1385 C C . TYR A 1 176 ? 14.547 -1.709 -3.752 1 97.88 176 TYR A C 1
ATOM 1387 O O . TYR A 1 176 ? 15.773 -1.751 -3.633 1 97.88 176 TYR A O 1
ATOM 1395 N N . SER A 1 177 ? 13.914 -1.797 -4.918 1 98.06 177 SER A N 1
ATOM 1396 C CA . SER A 1 177 ? 14.727 -1.721 -6.129 1 98.06 177 SER A CA 1
ATOM 1397 C C . SER A 1 177 ? 15.445 -0.38 -6.23 1 98.06 177 SER A C 1
ATOM 1399 O O . SER A 1 177 ? 16.641 -0.332 -6.535 1 98.06 177 SER A O 1
ATOM 1401 N N . HIS A 1 178 ? 14.742 0.66 -5.973 1 95.88 178 HIS A N 1
ATOM 1402 C CA . HIS A 1 178 ? 15.266 2.018 -6.074 1 95.88 178 HIS A CA 1
ATOM 1403 C C . HIS A 1 178 ? 16.391 2.25 -5.066 1 95.88 178 HIS A C 1
ATOM 1405 O O . HIS A 1 178 ? 17.453 2.77 -5.422 1 95.88 178 HIS A O 1
ATOM 1411 N N . LEU A 1 179 ? 16.172 1.882 -3.814 1 95.31 179 LEU A N 1
ATOM 1412 C CA . LEU A 1 179 ? 17.094 2.195 -2.723 1 95.31 179 LEU A CA 1
ATOM 1413 C C . LEU A 1 179 ? 18.328 1.297 -2.771 1 95.31 179 LEU A C 1
ATOM 1415 O O . LEU A 1 179 ? 19.438 1.741 -2.469 1 95.31 179 LEU A O 1
ATOM 1419 N N . TYR A 1 180 ? 18.109 0.009 -3.162 1 96.38 180 TYR A N 1
ATOM 1420 C CA . TYR A 1 180 ? 19.172 -0.949 -2.896 1 96.38 180 TYR A CA 1
ATOM 1421 C C . TYR A 1 180 ? 19.609 -1.655 -4.176 1 96.38 180 TYR A C 1
ATOM 1423 O O . TYR A 1 180 ? 20.484 -2.516 -4.148 1 96.38 180 TYR A O 1
ATOM 1431 N N . GLY A 1 181 ? 18.984 -1.363 -5.266 1 96.75 181 GLY A N 1
ATOM 1432 C CA . GLY A 1 181 ? 19.406 -1.879 -6.555 1 96.75 181 GLY A CA 1
ATOM 1433 C C . GLY A 1 181 ? 18.984 -3.316 -6.797 1 96.75 181 GLY A C 1
ATOM 1434 O O . GLY A 1 181 ? 19.562 -4.008 -7.637 1 96.75 181 GLY A O 1
ATOM 1435 N N . ILE A 1 182 ? 18 -3.84 -6.07 1 98.12 182 ILE A N 1
ATOM 1436 C CA . ILE A 1 182 ? 17.5 -5.191 -6.262 1 98.12 182 ILE A CA 1
ATOM 1437 C C . ILE A 1 182 ? 16.75 -5.273 -7.594 1 98.12 182 ILE A C 1
ATOM 1439 O O . ILE A 1 182 ? 15.93 -4.406 -7.91 1 98.12 182 ILE A O 1
ATOM 1443 N N . ASN A 1 183 ? 17.094 -6.281 -8.469 1 98.75 183 ASN A N 1
ATOM 1444 C CA . ASN A 1 183 ? 16.312 -6.562 -9.672 1 98.75 183 ASN A CA 1
ATOM 1445 C C . ASN A 1 183 ? 14.969 -7.215 -9.32 1 98.75 183 ASN A C 1
ATOM 1447 O O . ASN A 1 183 ? 14.938 -8.336 -8.812 1 98.75 183 ASN A O 1
ATOM 1451 N N . ILE A 1 184 ? 13.867 -6.512 -9.641 1 98.81 184 ILE A N 1
ATOM 1452 C CA . ILE A 1 184 ? 12.578 -7.02 -9.18 1 98.81 184 ILE A CA 1
ATOM 1453 C C . ILE A 1 184 ? 11.602 -7.078 -10.352 1 98.81 184 ILE A C 1
ATOM 1455 O O . ILE A 1 184 ? 11.43 -6.094 -11.07 1 98.81 184 ILE A O 1
ATOM 1459 N N . ALA A 1 185 ? 11.055 -8.203 -10.617 1 98.88 185 ALA A N 1
ATOM 1460 C CA . ALA A 1 185 ? 9.93 -8.383 -11.539 1 98.88 185 ALA A CA 1
ATOM 1461 C C . ALA A 1 185 ? 8.625 -8.594 -10.773 1 98.88 185 ALA A C 1
ATOM 1463 O O . ALA A 1 185 ? 8.508 -9.547 -9.992 1 98.88 185 ALA A O 1
ATOM 1464 N N . CYS A 1 186 ? 7.719 -7.684 -10.891 1 98.94 186 CYS A N 1
ATOM 1465 C CA . CYS A 1 186 ? 6.363 -7.867 -10.383 1 98.94 186 CYS A CA 1
ATOM 1466 C C . CYS A 1 186 ? 5.469 -8.492 -11.445 1 98.94 186 CYS A C 1
ATOM 1468 O O . CYS A 1 186 ? 5.27 -7.918 -12.516 1 98.94 186 CYS A O 1
ATOM 1470 N N . LEU A 1 187 ? 4.914 -9.633 -11.133 1 98.94 187 LEU A N 1
ATOM 1471 C CA . LEU A 1 187 ? 4.148 -10.383 -12.117 1 98.94 187 LEU A CA 1
ATOM 1472 C C . LEU A 1 187 ? 2.656 -10.32 -11.812 1 98.94 187 LEU A C 1
ATOM 1474 O O . LEU A 1 187 ? 2.207 -10.836 -10.781 1 98.94 187 LEU A O 1
ATOM 1478 N N . ARG A 1 188 ? 1.884 -9.648 -12.641 1 98.88 188 ARG A N 1
ATOM 1479 C CA . ARG A 1 188 ? 0.429 -9.633 -12.516 1 98.88 188 ARG A CA 1
ATOM 1480 C C . ARG A 1 188 ? -0.189 -10.836 -13.234 1 98.88 188 ARG A C 1
ATOM 1482 O O . ARG A 1 188 ? -0.349 -10.82 -14.453 1 98.88 188 ARG A O 1
ATOM 1489 N N . PHE A 1 189 ? -0.534 -11.836 -12.453 1 98.75 189 PHE A N 1
ATOM 1490 C CA . PHE A 1 189 ? -1.103 -13.07 -12.977 1 98.75 189 PHE A CA 1
ATOM 1491 C C . PHE A 1 189 ? -2.564 -12.875 -13.359 1 98.75 189 PHE A C 1
ATOM 1493 O O . PHE A 1 189 ? -3.332 -12.266 -12.609 1 98.75 189 PHE A O 1
ATOM 1500 N N . PHE A 1 190 ? -2.965 -13.391 -14.539 1 98.25 190 PHE A N 1
ATOM 1501 C CA . PHE A 1 190 ? -4.355 -13.352 -14.977 1 98.25 190 PHE A CA 1
ATOM 1502 C C . PHE A 1 190 ? -4.992 -14.734 -14.875 1 98.25 190 PHE A C 1
ATOM 1504 O O . PHE A 1 190 ? -4.703 -15.617 -15.688 1 98.25 190 PHE A O 1
ATOM 1511 N N . THR A 1 191 ? -5.91 -14.984 -14.031 1 96.62 191 THR A N 1
ATOM 1512 C CA . THR A 1 191 ? -6.777 -16.109 -13.734 1 96.62 191 THR A CA 1
ATOM 1513 C C . THR A 1 191 ? -6.09 -17.438 -14.086 1 96.62 191 THR A C 1
ATOM 1515 O O . THR A 1 191 ? -6.504 -18.125 -15.023 1 96.62 191 THR A O 1
ATOM 1518 N N . VAL A 1 192 ? -5.199 -17.828 -13.281 1 98.5 192 VAL A N 1
ATOM 1519 C CA . VAL A 1 192 ? -4.391 -19.031 -13.5 1 98.5 192 VAL A CA 1
ATOM 1520 C C . VAL A 1 192 ? -5.227 -20.266 -13.203 1 98.5 192 VAL A C 1
ATOM 1522 O O . VAL A 1 192 ? -5.992 -20.297 -12.234 1 98.5 192 VAL A O 1
ATOM 1525 N N . TYR A 1 193 ? -5.129 -21.281 -14.047 1 98.25 193 TYR A N 1
ATOM 1526 C CA . TYR A 1 193 ? -5.789 -22.562 -13.805 1 98.25 193 TYR A CA 1
ATOM 1527 C C . TYR A 1 193 ? -4.91 -23.734 -14.25 1 98.25 193 TYR A C 1
ATOM 1529 O O . TYR A 1 193 ? -3.98 -23.547 -15.039 1 98.25 193 TYR A O 1
ATOM 1537 N N . GLY A 1 194 ? -5.117 -24.875 -13.695 1 98.38 194 GLY A N 1
ATOM 1538 C CA . GLY A 1 194 ? -4.352 -26.047 -14.07 1 98.38 194 GLY A CA 1
ATOM 1539 C C . GLY A 1 194 ? -4.176 -27.047 -12.938 1 98.38 194 GLY A C 1
ATOM 1540 O O . GLY A 1 194 ? -4.883 -26.969 -11.93 1 98.38 194 GLY A O 1
ATOM 1541 N N . LYS A 1 195 ? -3.227 -28.016 -13.164 1 96.75 195 LYS A N 1
ATOM 1542 C CA . LYS A 1 195 ? -2.936 -29.062 -12.195 1 96.75 195 LYS A CA 1
ATOM 1543 C C . LYS A 1 195 ? -2.611 -28.469 -10.828 1 96.75 195 LYS A C 1
ATOM 1545 O O . LYS A 1 195 ? -1.908 -27.453 -10.734 1 96.75 195 LYS A O 1
ATOM 1550 N N . ARG A 1 196 ? -3.256 -29.031 -9.758 1 97.12 196 ARG A N 1
ATOM 1551 C CA . ARG A 1 196 ? -3.027 -28.672 -8.359 1 97.12 196 ARG A CA 1
ATOM 1552 C C . ARG A 1 196 ? -3.674 -27.328 -8.016 1 97.12 196 ARG A C 1
ATOM 1554 O O . ARG A 1 196 ? -3.291 -26.688 -7.043 1 97.12 196 ARG A O 1
ATOM 1561 N N . GLN A 1 197 ? -4.668 -26.922 -8.844 1 97.5 197 GLN A N 1
ATOM 1562 C CA . GLN A 1 197 ? -5.41 -25.688 -8.57 1 97.5 197 GLN A CA 1
ATOM 1563 C C . GLN A 1 197 ? -6.082 -25.75 -7.199 1 97.5 197 GLN A C 1
ATOM 1565 O O . GLN A 1 197 ? -6.555 -26.797 -6.777 1 97.5 197 GLN A O 1
ATOM 1570 N N . ARG A 1 198 ? -6.168 -24.609 -6.535 1 95.06 198 ARG A N 1
ATOM 1571 C CA . ARG A 1 198 ? -6.875 -24.516 -5.262 1 95.06 198 ARG A CA 1
ATOM 1572 C C . ARG A 1 198 ? -8.352 -24.875 -5.426 1 95.06 198 ARG A C 1
ATOM 1574 O O . ARG A 1 198 ? -8.969 -24.531 -6.434 1 95.06 198 ARG A O 1
ATOM 1581 N N . PRO A 1 199 ? -8.883 -25.391 -4.387 1 95.19 199 PRO A N 1
ATOM 1582 C CA . PRO A 1 199 ? -10.25 -25.891 -4.496 1 95.19 199 PRO A CA 1
ATOM 1583 C C . PRO A 1 199 ? -11.289 -24.766 -4.512 1 95.19 199 PRO A C 1
ATOM 1585 O O . PRO A 1 199 ? -12.438 -24.984 -4.898 1 95.19 199 PRO A O 1
ATOM 1588 N N . ASP A 1 200 ? -10.891 -23.594 -4.07 1 92.94 200 ASP A N 1
ATOM 1589 C CA . ASP A 1 200 ? -11.852 -22.5 -3.98 1 92.94 200 ASP A CA 1
ATOM 1590 C C . ASP A 1 200 ? -12.031 -21.812 -5.332 1 92.94 200 ASP A C 1
ATOM 1592 O O . ASP A 1 200 ? -12.969 -21.031 -5.52 1 92.94 200 ASP A O 1
ATOM 1596 N N . LEU A 1 201 ? -11.188 -22.094 -6.332 1 95.25 201 LEU A N 1
ATOM 1597 C CA . LEU A 1 201 ? -11.25 -21.438 -7.633 1 95.25 201 LEU A CA 1
ATOM 1598 C C . LEU A 1 201 ? -12.273 -22.125 -8.539 1 95.25 201 LEU A C 1
ATOM 1600 O O . LEU A 1 201 ? -12.5 -23.328 -8.422 1 95.25 201 LEU A O 1
ATOM 1604 N N . ALA A 1 202 ? -12.844 -21.406 -9.367 1 94.06 202 ALA A N 1
ATOM 1605 C CA . ALA A 1 202 ? -14.07 -21.734 -10.094 1 94.06 202 ALA A CA 1
ATOM 1606 C C . ALA A 1 202 ? -13.922 -23.062 -10.844 1 94.06 202 ALA A C 1
ATOM 1608 O O . ALA A 1 202 ? -14.766 -23.953 -10.727 1 94.06 202 ALA A O 1
ATOM 1609 N N . ILE A 1 203 ? -12.805 -23.219 -11.594 1 97.06 203 ILE A N 1
ATOM 1610 C CA . ILE A 1 203 ? -12.672 -24.391 -12.453 1 97.06 203 ILE A CA 1
ATOM 1611 C C . ILE A 1 203 ? -12.602 -25.641 -11.594 1 97.06 203 ILE A C 1
ATOM 1613 O O . ILE A 1 203 ? -13.25 -26.656 -11.891 1 97.06 203 ILE A O 1
ATOM 1617 N N . TYR A 1 204 ? -11.805 -25.594 -10.508 1 96.75 204 TYR A N 1
ATOM 1618 C CA . TYR A 1 204 ? -11.742 -26.719 -9.57 1 96.75 204 TYR A CA 1
ATOM 1619 C C . TYR A 1 204 ? -13.102 -26.953 -8.922 1 96.75 204 TYR A C 1
ATOM 1621 O O . TYR A 1 204 ? -13.594 -28.094 -8.914 1 96.75 204 TYR A O 1
ATOM 1629 N N . LYS A 1 205 ? -13.68 -25.906 -8.406 1 95.12 205 LYS A N 1
ATOM 1630 C CA . LYS A 1 205 ? -14.938 -25.984 -7.672 1 95.12 205 LYS A CA 1
ATOM 1631 C C . LYS A 1 205 ? -16.047 -26.562 -8.555 1 95.12 205 LYS A C 1
ATOM 1633 O O . LYS A 1 205 ? -16.781 -27.453 -8.133 1 95.12 205 LYS A O 1
ATOM 1638 N N . PHE A 1 206 ? -16.188 -26.078 -9.727 1 96.19 206 PHE A N 1
ATOM 1639 C CA . PHE A 1 206 ? -17.234 -26.531 -10.641 1 96.19 206 PHE A CA 1
ATOM 1640 C C . PHE A 1 206 ? -17 -27.969 -11.062 1 96.19 206 PHE A C 1
ATOM 1642 O O . PHE A 1 206 ? -17.953 -28.75 -11.141 1 96.19 206 PHE A O 1
ATOM 1649 N N . THR A 1 207 ? -15.766 -28.297 -11.406 1 96.38 207 THR A N 1
ATOM 1650 C CA . THR A 1 207 ? -15.445 -29.672 -11.766 1 96.38 207 THR A CA 1
ATOM 1651 C C . THR A 1 207 ? -15.859 -30.641 -10.656 1 96.38 207 THR A C 1
ATOM 1653 O O . THR A 1 207 ? -16.5 -31.656 -10.914 1 96.38 207 THR A O 1
ATOM 1656 N N . ASN A 1 208 ? -15.477 -30.266 -9.391 1 95.19 208 ASN A N 1
ATOM 1657 C CA . ASN A 1 208 ? -15.805 -31.094 -8.234 1 95.19 208 ASN A CA 1
ATOM 1658 C C . ASN A 1 208 ? -17.312 -31.234 -8.07 1 95.19 208 ASN A C 1
ATOM 1660 O O . ASN A 1 208 ? -17.812 -32.344 -7.867 1 95.19 208 ASN A O 1
ATOM 1664 N N . LEU A 1 209 ? -18.047 -30.188 -8.156 1 95.31 209 LEU A N 1
ATOM 1665 C CA . LEU A 1 209 ? -19.484 -30.188 -7.973 1 95.31 209 LEU A CA 1
ATOM 1666 C C . LEU A 1 209 ? -20.188 -30.969 -9.086 1 95.31 209 LEU A C 1
ATOM 1668 O O . LEU A 1 209 ? -21.125 -31.719 -8.836 1 95.31 209 LEU A O 1
ATOM 1672 N N . MET A 1 210 ? -19.734 -30.828 -10.312 1 95.12 210 MET A N 1
ATOM 1673 C CA . MET A 1 210 ? -20.328 -31.516 -11.453 1 95.12 210 MET A CA 1
ATOM 1674 C C . MET A 1 210 ? -20.125 -33.031 -11.336 1 95.12 210 MET A C 1
ATOM 1676 O O . MET A 1 210 ? -21.062 -33.812 -11.578 1 95.12 210 MET A O 1
ATOM 1680 N N . LEU A 1 211 ? -18.938 -33.406 -10.992 1 93.19 211 LEU A N 1
ATOM 1681 C CA . LEU A 1 211 ? -18.625 -34.812 -10.859 1 93.19 211 LEU A CA 1
ATOM 1682 C C . LEU A 1 211 ? -19.453 -35.469 -9.75 1 93.19 211 LEU A C 1
ATOM 1684 O O . LEU A 1 211 ? -19.797 -36.656 -9.82 1 93.19 211 LEU A O 1
ATOM 1688 N N . LYS A 1 212 ? -19.812 -34.656 -8.75 1 92.88 212 LYS A N 1
ATOM 1689 C CA . LYS A 1 212 ? -20.625 -35.156 -7.629 1 92.88 212 LYS A CA 1
ATOM 1690 C C . LYS A 1 212 ? -22.109 -34.906 -7.863 1 92.88 212 LYS A C 1
ATOM 1692 O O . LYS A 1 212 ? -22.938 -35.156 -6.984 1 92.88 212 LYS A O 1
ATOM 1697 N N . GLU A 1 213 ? -22.438 -34.312 -8.961 1 93.25 213 GLU A N 1
ATOM 1698 C CA . GLU A 1 213 ? -23.797 -34.031 -9.367 1 93.25 213 GLU A CA 1
ATOM 1699 C C . GLU A 1 213 ? -24.469 -33.062 -8.383 1 93.25 213 GLU A C 1
ATOM 1701 O O . GLU A 1 213 ? -25.641 -33.219 -8.031 1 93.25 213 GLU A O 1
ATOM 1706 N N . ASN A 1 214 ? -23.688 -32.219 -7.867 1 95.12 214 ASN A N 1
ATOM 1707 C CA . ASN A 1 214 ? -24.188 -31.156 -6.988 1 95.12 214 ASN A CA 1
ATOM 1708 C C . ASN A 1 214 ? -24.484 -29.875 -7.766 1 95.12 214 ASN A C 1
ATOM 1710 O O . ASN A 1 214 ? -24 -29.688 -8.883 1 95.12 214 ASN A O 1
ATOM 1714 N N . GLU A 1 215 ? -25.234 -29.016 -7.211 1 96.69 215 GLU A N 1
ATOM 1715 C CA . GLU A 1 215 ? -25.609 -27.734 -7.809 1 96.69 215 GLU A CA 1
ATOM 1716 C C . GLU A 1 215 ? -24.422 -26.766 -7.805 1 96.69 215 GLU A C 1
ATOM 1718 O O . GLU A 1 215 ? -23.672 -26.688 -6.824 1 96.69 215 GLU A O 1
ATOM 1723 N N . ILE A 1 216 ? -24.266 -26.078 -8.906 1 95.56 216 ILE A N 1
ATOM 1724 C CA . ILE A 1 216 ? -23.266 -25.031 -9.055 1 95.56 216 ILE A CA 1
ATOM 1725 C C . ILE A 1 216 ? -23.938 -23.656 -8.914 1 95.56 216 ILE A C 1
ATOM 1727 O O . ILE A 1 216 ? -24.938 -23.375 -9.57 1 95.56 216 ILE A O 1
ATOM 1731 N N . THR A 1 217 ? -23.406 -22.844 -8.133 1 93.19 217 THR A N 1
ATOM 1732 C CA . THR A 1 217 ? -23.906 -21.484 -7.969 1 93.19 217 THR A CA 1
ATOM 1733 C C . THR A 1 217 ? -23.109 -20.516 -8.828 1 93.19 217 THR A C 1
ATOM 1735 O O . THR A 1 217 ? -21.875 -20.469 -8.766 1 93.19 217 THR A O 1
ATOM 1738 N N . ILE A 1 218 ? -23.781 -19.797 -9.641 1 92.25 218 ILE A N 1
ATOM 1739 C CA . ILE A 1 218 ? -23.172 -18.766 -10.469 1 92.25 218 ILE A CA 1
ATOM 1740 C C . ILE A 1 218 ? -23.719 -17.391 -10.078 1 92.25 218 ILE A C 1
ATOM 1742 O O . ILE A 1 218 ? -24.938 -17.203 -10.039 1 92.25 218 ILE A O 1
ATOM 1746 N N . PHE A 1 219 ? -22.844 -16.562 -9.711 1 88.19 219 PHE A N 1
ATOM 1747 C CA . PHE A 1 219 ? -23.266 -15.195 -9.445 1 88.19 219 PHE A CA 1
ATOM 1748 C C . PHE A 1 219 ? -23.297 -14.375 -10.727 1 88.19 219 PHE A C 1
ATOM 1750 O O . PHE A 1 219 ? -22.297 -14.32 -11.461 1 88.19 219 PHE A O 1
ATOM 1757 N N . GLY A 1 220 ? -24.391 -13.727 -11.008 1 89.06 220 GLY A N 1
ATOM 1758 C CA . GLY A 1 220 ? -24.578 -13.039 -12.281 1 89.06 220 GLY A CA 1
ATOM 1759 C C . GLY A 1 220 ? -25.219 -13.914 -13.336 1 89.06 220 GLY A C 1
ATOM 1760 O O . GLY A 1 220 ? -25.938 -14.859 -13.016 1 89.06 220 GLY A O 1
ATOM 1761 N N . ASP A 1 221 ? -25.047 -13.5 -14.602 1 90.56 221 ASP A N 1
ATOM 1762 C CA . ASP A 1 221 ? -25.734 -14.203 -15.68 1 90.56 221 ASP A CA 1
ATOM 1763 C C . ASP A 1 221 ? -24.766 -15.062 -16.484 1 90.56 221 ASP A C 1
ATOM 1765 O O . ASP A 1 221 ? -25.109 -15.555 -17.562 1 90.56 221 ASP A O 1
ATOM 1769 N N . GLY A 1 222 ? -23.578 -15.117 -16 1 91.44 222 GLY A N 1
ATOM 1770 C CA . GLY A 1 222 ? -22.594 -15.977 -16.625 1 91.44 222 GLY A CA 1
ATOM 1771 C C . GLY A 1 222 ? -21.891 -15.328 -17.812 1 91.44 222 GLY A C 1
ATOM 1772 O O . GLY A 1 222 ? -21.156 -15.984 -18.547 1 91.44 222 GLY A O 1
ATOM 1773 N N . THR A 1 223 ? -22.094 -14 -17.938 1 92.44 223 THR A N 1
ATOM 1774 C CA . THR A 1 223 ? -21.547 -13.328 -19.109 1 92.44 223 THR A CA 1
ATOM 1775 C C . THR A 1 223 ? -20.188 -12.688 -18.797 1 92.44 223 THR A C 1
ATOM 1777 O O . THR A 1 223 ? -19.547 -12.117 -19.672 1 92.44 223 THR A O 1
ATOM 1780 N N . THR A 1 224 ? -19.703 -12.867 -17.531 1 92.62 224 THR A N 1
ATOM 1781 C CA . THR A 1 224 ? -18.391 -12.344 -17.172 1 92.62 224 THR A CA 1
ATOM 1782 C C . THR A 1 224 ? -17.297 -13.055 -17.969 1 92.62 224 THR A C 1
ATOM 1784 O O . THR A 1 224 ? -17.484 -14.195 -18.406 1 92.62 224 THR A O 1
ATOM 1787 N N . LYS A 1 225 ? -16.312 -12.328 -18.297 1 95.5 225 LYS A N 1
ATOM 1788 C CA . LYS A 1 225 ? -15.195 -12.867 -19.062 1 95.5 225 LYS A CA 1
ATOM 1789 C C . LYS A 1 225 ? -13.883 -12.75 -18.297 1 95.5 225 LYS A C 1
ATOM 1791 O O . LYS A 1 225 ? -13.641 -11.758 -17.625 1 95.5 225 LYS A O 1
ATOM 1796 N N . ARG A 1 226 ? -13.094 -13.758 -18.344 1 96.69 226 ARG A N 1
ATOM 1797 C CA . ARG A 1 226 ? -11.773 -13.758 -17.719 1 96.69 226 ARG A CA 1
ATOM 1798 C C . ARG A 1 226 ? -10.695 -14.195 -18.703 1 96.69 226 ARG A C 1
ATOM 1800 O O . ARG A 1 226 ? -10.969 -14.977 -19.609 1 96.69 226 ARG A O 1
ATOM 1807 N N . ASP A 1 227 ? -9.562 -13.641 -18.578 1 97.75 227 ASP A N 1
ATOM 1808 C CA . ASP A 1 227 ? -8.352 -14.094 -19.25 1 97.75 227 ASP A CA 1
ATOM 1809 C C . ASP A 1 227 ? -7.715 -15.266 -18.5 1 97.75 227 ASP A C 1
ATOM 1811 O O . ASP A 1 227 ? -6.801 -15.07 -17.703 1 97.75 227 ASP A O 1
ATOM 1815 N N . TYR A 1 228 ? -8.188 -16.516 -18.812 1 98 228 TYR A N 1
ATOM 1816 C CA . TYR A 1 228 ? -7.68 -17.719 -18.172 1 98 228 TYR A CA 1
ATOM 1817 C C . TYR A 1 228 ? -6.312 -18.109 -18.734 1 98 228 TYR A C 1
ATOM 1819 O O . TYR A 1 228 ? -6.133 -18.172 -19.938 1 98 228 TYR A O 1
ATOM 1827 N N . THR A 1 229 ? -5.355 -18.328 -17.859 1 98.56 229 THR A N 1
ATOM 1828 C CA . THR A 1 229 ? -4 -18.688 -18.266 1 98.56 229 THR A CA 1
ATOM 1829 C C . THR A 1 229 ? -3.594 -20.031 -17.656 1 98.56 229 THR A C 1
ATOM 1831 O O . THR A 1 229 ? -3.615 -20.188 -16.438 1 98.56 229 THR A O 1
ATOM 1834 N N . TYR A 1 230 ? -3.252 -20.953 -18.5 1 98.69 230 TYR A N 1
ATOM 1835 C CA . TYR A 1 230 ? -2.896 -22.281 -18.016 1 98.69 230 TYR A CA 1
ATOM 1836 C C . TYR A 1 230 ? -1.604 -22.234 -17.203 1 98.69 230 TYR A C 1
ATOM 1838 O O . TYR A 1 230 ? -0.688 -21.484 -17.531 1 98.69 230 TYR A O 1
ATOM 1846 N N . ILE A 1 231 ? -1.487 -23.047 -16.219 1 98.75 231 ILE A N 1
ATOM 1847 C CA . ILE A 1 231 ? -0.435 -23.047 -15.211 1 98.75 231 ILE A CA 1
ATOM 1848 C C . ILE A 1 231 ? 0.927 -23.188 -15.883 1 98.75 231 ILE A C 1
ATOM 1850 O O . ILE A 1 231 ? 1.896 -22.547 -15.492 1 98.75 231 ILE A O 1
ATOM 1854 N N . ASP A 1 232 ? 1.074 -24.016 -16.922 1 98.62 232 ASP A N 1
ATOM 1855 C CA . ASP A 1 232 ? 2.355 -24.219 -17.594 1 98.62 232 ASP A CA 1
ATOM 1856 C C . ASP A 1 232 ? 2.871 -22.922 -18.203 1 98.62 232 ASP A C 1
ATOM 1858 O O . ASP A 1 232 ? 4.078 -22.672 -18.219 1 98.62 232 ASP A O 1
ATOM 1862 N N . ASP A 1 233 ? 1.956 -22.172 -18.75 1 98.75 233 ASP A N 1
ATOM 1863 C CA . ASP A 1 233 ? 2.334 -20.891 -19.344 1 98.75 233 ASP A CA 1
ATOM 1864 C C . ASP A 1 233 ? 2.783 -19.906 -18.281 1 98.75 233 ASP A C 1
ATOM 1866 O O . ASP A 1 233 ? 3.717 -19.125 -18.5 1 98.75 233 ASP A O 1
ATOM 1870 N N . ILE A 1 234 ? 2.111 -19.891 -17.141 1 98.81 234 ILE A N 1
ATOM 1871 C CA . ILE A 1 234 ? 2.484 -19.047 -16.016 1 98.81 234 ILE A CA 1
ATOM 1872 C C . ILE A 1 234 ? 3.891 -19.391 -15.539 1 98.81 234 ILE A C 1
ATOM 1874 O O . ILE A 1 234 ? 4.715 -18.516 -15.305 1 98.81 234 ILE A O 1
ATOM 1878 N N . ILE A 1 235 ? 4.145 -20.719 -15.406 1 98.81 235 ILE A N 1
ATOM 1879 C CA . ILE A 1 235 ? 5.449 -21.188 -14.961 1 98.81 235 ILE A CA 1
ATOM 1880 C C . ILE A 1 235 ? 6.531 -20.734 -15.93 1 98.81 235 ILE A C 1
ATOM 1882 O O . ILE A 1 235 ? 7.598 -20.281 -15.508 1 98.81 235 ILE A O 1
ATOM 1886 N N . ALA A 1 236 ? 6.238 -20.844 -17.234 1 98.56 236 ALA A N 1
ATOM 1887 C CA . ALA A 1 236 ? 7.18 -20.375 -18.234 1 98.56 236 ALA A CA 1
ATOM 1888 C C . ALA A 1 236 ? 7.465 -18.891 -18.078 1 98.56 236 ALA A C 1
ATOM 1890 O O . ALA A 1 236 ? 8.609 -18.453 -18.219 1 98.56 236 ALA A O 1
ATOM 1891 N N . GLY A 1 237 ? 6.426 -18.141 -17.828 1 98.81 237 GLY A N 1
ATOM 1892 C CA . GLY A 1 237 ? 6.586 -16.719 -17.594 1 98.81 237 GLY A CA 1
ATOM 1893 C C . GLY A 1 237 ? 7.453 -16.406 -16.391 1 98.81 237 GLY A C 1
ATOM 1894 O O . GLY A 1 237 ? 8.297 -15.516 -16.438 1 98.81 237 GLY A O 1
ATOM 1895 N N . ILE A 1 238 ? 7.27 -17.109 -15.234 1 98.88 238 ILE A N 1
ATOM 1896 C CA . ILE A 1 238 ? 8.062 -16.906 -14.031 1 98.88 238 ILE A CA 1
ATOM 1897 C C . ILE A 1 238 ? 9.523 -17.234 -14.312 1 98.88 238 ILE A C 1
ATOM 1899 O O . ILE A 1 238 ? 10.422 -16.516 -13.883 1 98.88 238 ILE A O 1
ATOM 1903 N N . ASP A 1 239 ? 9.742 -18.328 -15.023 1 98.38 239 ASP A N 1
ATOM 1904 C CA . ASP A 1 239 ? 11.102 -18.719 -15.383 1 98.38 239 ASP A CA 1
ATOM 1905 C C . ASP A 1 239 ? 11.797 -17.625 -16.172 1 98.38 239 ASP A C 1
ATOM 1907 O O . ASP A 1 239 ? 12.969 -17.312 -15.93 1 98.38 239 ASP A O 1
ATOM 1911 N N . LYS A 1 240 ? 11.086 -17.078 -17.188 1 98.5 240 LYS A N 1
ATOM 1912 C CA . LYS A 1 240 ? 11.625 -15.977 -17.984 1 98.5 240 LYS A CA 1
ATOM 1913 C C . LYS A 1 240 ? 11.945 -14.766 -17.109 1 98.5 240 LYS A C 1
ATOM 1915 O O . LYS A 1 240 ? 12.945 -14.078 -17.328 1 98.5 240 LYS A O 1
ATOM 1920 N N . ALA A 1 241 ? 11.117 -14.5 -16.125 1 98.75 241 ALA A N 1
ATOM 1921 C CA . ALA A 1 241 ? 11.336 -13.383 -15.203 1 98.75 241 ALA A CA 1
ATOM 1922 C C . ALA A 1 241 ? 12.57 -13.617 -14.344 1 98.75 241 ALA A C 1
ATOM 1924 O O . ALA A 1 241 ? 13.32 -12.68 -14.039 1 98.75 241 ALA A O 1
ATOM 1925 N N . ILE A 1 242 ? 12.766 -14.867 -13.875 1 98.44 242 ILE A N 1
ATOM 1926 C CA . ILE A 1 242 ? 13.953 -15.227 -13.109 1 98.44 242 ILE A CA 1
ATOM 1927 C C . ILE A 1 242 ? 15.203 -14.945 -13.945 1 98.44 242 ILE A C 1
ATOM 1929 O O . ILE A 1 242 ? 16.156 -14.32 -13.461 1 98.44 242 ILE A O 1
ATOM 1933 N N . THR A 1 243 ? 15.164 -15.367 -15.203 1 97.56 243 THR A N 1
ATOM 1934 C CA . THR A 1 243 ? 16.281 -15.133 -16.109 1 97.56 243 THR A CA 1
ATOM 1935 C C . THR A 1 243 ? 16.516 -13.641 -16.297 1 97.56 243 THR A C 1
ATOM 1937 O O . THR A 1 243 ? 17.656 -13.164 -16.25 1 97.56 243 THR A O 1
ATOM 1940 N N . TRP A 1 244 ? 15.43 -12.945 -16.562 1 98.19 244 TRP A N 1
ATOM 1941 C CA . TRP A 1 244 ? 15.484 -11.5 -16.75 1 98.19 244 TRP A CA 1
ATOM 1942 C C . TRP A 1 244 ? 16.125 -10.812 -15.547 1 98.19 244 TRP A C 1
ATOM 1944 O O . TRP A 1 244 ? 16.922 -9.891 -15.703 1 98.19 244 TRP A O 1
ATOM 1954 N N . SER A 1 245 ? 15.805 -11.258 -14.312 1 97.75 245 SER A N 1
ATOM 1955 C CA . SER A 1 245 ? 16.297 -10.633 -13.086 1 97.75 245 SER A CA 1
ATOM 1956 C C . SER A 1 245 ? 17.781 -10.945 -12.867 1 97.75 245 SER A C 1
ATOM 1958 O O . SER A 1 245 ? 18.453 -10.281 -12.078 1 97.75 245 SER A O 1
ATOM 1960 N N . SER A 1 246 ? 18.266 -11.891 -13.562 1 95.44 246 SER A N 1
ATOM 1961 C CA . SER A 1 246 ? 19.625 -12.359 -13.359 1 95.44 246 SER A CA 1
ATOM 1962 C C . SER A 1 246 ? 20.625 -11.578 -14.227 1 95.44 246 SER A C 1
ATOM 1964 O O . SER A 1 246 ? 21.828 -11.812 -14.164 1 95.44 246 SER A O 1
ATOM 1966 N N . THR A 1 247 ? 20.078 -10.688 -15.023 1 92.69 247 THR A N 1
ATOM 1967 C CA . THR A 1 247 ? 20.953 -9.875 -15.875 1 92.69 247 THR A CA 1
ATOM 1968 C C . THR A 1 247 ? 20.766 -8.391 -15.57 1 92.69 247 THR A C 1
ATOM 1970 O O . THR A 1 247 ? 19.672 -7.945 -15.258 1 92.69 247 THR A O 1
ATOM 1973 N N . GLY A 1 248 ? 21.844 -7.652 -15.641 1 91.25 248 GLY A N 1
ATOM 1974 C CA . GLY A 1 248 ? 21.766 -6.219 -15.406 1 91.25 248 GLY A CA 1
ATOM 1975 C C . GLY A 1 248 ? 21.594 -5.863 -13.938 1 91.25 248 GLY A C 1
ATOM 1976 O O . GLY A 1 248 ? 21.75 -6.723 -13.062 1 91.25 248 GLY A O 1
ATOM 1977 N N . THR A 1 249 ? 21.484 -4.555 -13.711 1 88.31 249 THR A N 1
ATOM 1978 C CA . THR A 1 249 ? 21.344 -4.078 -12.336 1 88.31 249 THR A CA 1
ATOM 1979 C C . THR A 1 249 ? 20.25 -3.016 -12.25 1 88.31 249 THR A C 1
ATOM 1981 O O . THR A 1 249 ? 19.891 -2.393 -13.258 1 88.31 249 THR A O 1
ATOM 1984 N N . HIS A 1 250 ? 19.625 -2.932 -11.039 1 91.88 250 HIS A N 1
ATOM 1985 C CA . HIS A 1 250 ? 18.656 -1.896 -10.742 1 91.88 250 HIS A CA 1
ATOM 1986 C C . HIS A 1 250 ? 17.484 -1.931 -11.727 1 91.88 250 HIS A C 1
ATOM 1988 O O . HIS A 1 250 ? 17.141 -0.908 -12.32 1 91.88 250 HIS A O 1
ATOM 1994 N N . LYS A 1 251 ? 16.938 -3.158 -11.906 1 96.81 251 LYS A N 1
ATOM 1995 C CA . LYS A 1 251 ? 15.82 -3.352 -12.828 1 96.81 251 LYS A CA 1
ATOM 1996 C C . LYS A 1 251 ? 14.508 -3.547 -12.062 1 96.81 251 LYS A C 1
ATOM 1998 O O . LYS A 1 251 ? 14.445 -4.34 -11.125 1 96.81 251 LYS A O 1
ATOM 2003 N N . TYR A 1 252 ? 13.602 -2.789 -12.391 1 98.31 252 TYR A N 1
ATOM 2004 C CA . TYR A 1 252 ? 12.25 -2.932 -11.875 1 98.31 252 TYR A CA 1
ATOM 2005 C C . TYR A 1 252 ? 11.219 -2.881 -13 1 98.31 252 TYR A C 1
ATOM 2007 O O . TYR A 1 252 ? 11.172 -1.912 -13.758 1 98.31 252 TYR A O 1
ATOM 2015 N N . GLU A 1 253 ? 10.422 -3.963 -13.117 1 98.5 253 GLU A N 1
ATOM 2016 C CA . GLU A 1 253 ? 9.367 -3.967 -14.125 1 98.5 253 GLU A CA 1
ATOM 2017 C C . GLU A 1 253 ? 8.125 -4.711 -13.625 1 98.5 253 GLU A C 1
ATOM 2019 O O . GLU A 1 253 ? 8.234 -5.594 -12.773 1 98.5 253 GLU A O 1
ATOM 2024 N N . ILE A 1 254 ? 7.027 -4.297 -14.094 1 98.75 254 ILE A N 1
ATOM 2025 C CA . ILE A 1 254 ? 5.754 -4.996 -13.93 1 98.75 254 ILE A CA 1
ATOM 2026 C C . ILE A 1 254 ? 5.391 -5.703 -15.234 1 98.75 254 ILE A C 1
ATOM 2028 O O . ILE A 1 254 ? 5.496 -5.117 -16.312 1 98.75 254 ILE A O 1
ATOM 2032 N N . PHE A 1 255 ? 5.008 -6.965 -15.148 1 98.88 255 PHE A N 1
ATOM 2033 C CA . PHE A 1 255 ? 4.648 -7.73 -16.328 1 98.88 255 PHE A CA 1
ATOM 2034 C C . PHE A 1 255 ? 3.281 -8.383 -16.156 1 98.88 255 PHE A C 1
ATOM 2036 O O . PHE A 1 255 ? 3.012 -9.016 -15.141 1 98.88 255 PHE A O 1
ATOM 2043 N N . ASN A 1 256 ? 2.414 -8.195 -17.125 1 98.81 256 ASN A N 1
ATOM 2044 C CA . ASN A 1 256 ? 1.214 -9.016 -17.219 1 98.81 256 ASN A CA 1
ATOM 2045 C C . ASN A 1 256 ? 1.54 -10.43 -17.688 1 98.81 256 ASN A C 1
ATOM 2047 O O . ASN A 1 256 ? 2.227 -10.609 -18.703 1 98.81 256 ASN A O 1
ATOM 2051 N N . LEU A 1 257 ? 1.135 -11.383 -16.953 1 98.81 257 LEU A N 1
ATOM 2052 C CA . LEU A 1 257 ? 1.191 -12.766 -17.422 1 98.81 257 LEU A CA 1
ATOM 2053 C C . LEU A 1 257 ? -0.211 -13.328 -17.625 1 98.81 257 LEU A C 1
ATOM 2055 O O . LEU A 1 257 ? -0.781 -13.93 -16.719 1 98.81 257 LEU A O 1
ATOM 2059 N N . GLY A 1 258 ? -0.747 -13.117 -18.766 1 98.25 258 GLY A N 1
ATOM 2060 C CA . GLY A 1 258 ? -2.025 -13.633 -19.219 1 98.25 258 GLY A CA 1
ATOM 2061 C C . GLY A 1 258 ? -1.933 -14.352 -20.562 1 98.25 258 GLY A C 1
ATOM 2062 O O . GLY A 1 258 ? -0.835 -14.562 -21.078 1 98.25 258 GLY A O 1
ATOM 2063 N N . ARG A 1 259 ? -3.002 -14.789 -21.062 1 95.31 259 ARG A N 1
ATOM 2064 C CA . ARG A 1 259 ? -3.049 -15.43 -22.375 1 95.31 259 ARG A CA 1
ATOM 2065 C C . ARG A 1 259 ? -3.422 -14.43 -23.469 1 95.31 259 ARG A C 1
ATOM 2067 O O . ARG A 1 259 ? -3.162 -14.664 -24.641 1 95.31 259 ARG A O 1
ATOM 2074 N N . SER A 1 260 ? -4.031 -13.312 -23.016 1 92.88 260 SER A N 1
ATOM 2075 C CA . SER A 1 260 ? -4.523 -12.273 -23.922 1 92.88 260 SER A CA 1
ATOM 2076 C C . SER A 1 260 ? -5.668 -12.789 -24.781 1 92.88 260 SER A C 1
ATOM 2078 O O . SER A 1 260 ? -5.684 -12.578 -26 1 92.88 260 SER A O 1
ATOM 2080 N N . ASP A 1 261 ? -6.449 -13.594 -24.188 1 92.56 261 ASP A N 1
ATOM 2081 C CA . ASP A 1 261 ? -7.691 -14.141 -24.719 1 92.56 261 ASP A CA 1
ATOM 2082 C C . ASP A 1 261 ? -8.727 -14.328 -23.609 1 92.56 261 ASP A C 1
ATOM 2084 O O . ASP A 1 261 ? -8.398 -14.812 -22.531 1 92.56 261 ASP A O 1
ATOM 2088 N N . THR A 1 262 ? -9.969 -13.883 -23.875 1 95.69 262 THR A N 1
ATOM 2089 C CA . THR A 1 262 ? -10.969 -13.922 -22.812 1 95.69 262 THR A CA 1
ATOM 2090 C C . THR A 1 262 ? -11.945 -15.07 -23.031 1 95.69 262 THR A C 1
ATOM 2092 O O . THR A 1 262 ? -12.289 -15.398 -24.156 1 95.69 262 THR A O 1
ATOM 2095 N N . ILE A 1 263 ? -12.297 -15.648 -21.938 1 97.5 263 ILE A N 1
ATOM 2096 C CA . ILE A 1 263 ? -13.234 -16.766 -21.922 1 97.5 263 ILE A CA 1
ATOM 2097 C C . ILE A 1 263 ? -14.461 -16.391 -21.094 1 97.5 263 ILE A C 1
ATOM 2099 O O . ILE A 1 263 ? -14.336 -15.969 -19.938 1 97.5 263 ILE A O 1
ATOM 2103 N N . MET A 1 264 ? -15.617 -16.531 -21.672 1 96.94 264 MET A N 1
ATOM 2104 C CA . MET A 1 264 ? -16.859 -16.281 -20.953 1 96.94 264 MET A CA 1
ATOM 2105 C C . MET A 1 264 ? -17.125 -17.406 -19.938 1 96.94 264 MET A C 1
ATOM 2107 O O . MET A 1 264 ? -16.875 -18.578 -20.219 1 96.94 264 MET A O 1
ATOM 2111 N N . LEU A 1 265 ? -17.656 -17.016 -18.828 1 96.12 265 LEU A N 1
ATOM 2112 C CA . LEU A 1 265 ? -17.953 -17.984 -17.766 1 96.12 265 LEU A CA 1
ATOM 2113 C C . LEU A 1 265 ? -18.859 -19.094 -18.297 1 96.12 265 LEU A C 1
ATOM 2115 O O . LEU A 1 265 ? -18.625 -20.266 -18.016 1 96.12 265 LEU A O 1
ATOM 2119 N N . LYS A 1 266 ? -19.828 -18.781 -19.125 1 95.81 266 LYS A N 1
ATOM 2120 C CA . LYS A 1 266 ? -20.734 -19.766 -19.688 1 95.81 266 LYS A CA 1
ATOM 2121 C C . LYS A 1 266 ? -20 -20.75 -20.578 1 95.81 266 LYS A C 1
ATOM 2123 O O . LYS A 1 266 ? -20.328 -21.938 -20.609 1 95.81 266 LYS A O 1
ATOM 2128 N N . TYR A 1 267 ? -19.125 -20.188 -21.344 1 97.25 267 TYR A N 1
ATOM 2129 C CA . TYR A 1 267 ? -18.344 -21.062 -22.219 1 97.25 267 TYR A CA 1
ATOM 2130 C C . TYR A 1 267 ? -17.469 -22 -21.406 1 97.25 267 TYR A C 1
ATOM 2132 O O . TYR A 1 267 ? -17.328 -23.188 -21.734 1 97.25 267 TYR A O 1
ATOM 2140 N N . MET A 1 268 ? -16.797 -21.469 -20.375 1 97.69 268 MET A N 1
ATOM 2141 C CA . MET A 1 268 ? -16.016 -22.297 -19.469 1 97.69 268 MET A CA 1
ATOM 2142 C C . MET A 1 268 ? -16.844 -23.453 -18.906 1 97.69 268 MET A C 1
ATOM 2144 O O . MET A 1 268 ? -16.391 -24.594 -18.891 1 97.69 268 MET A O 1
ATOM 2148 N N . LEU A 1 269 ? -18.078 -23.203 -18.531 1 96.75 269 LEU A N 1
ATOM 2149 C CA . LEU A 1 269 ? -18.984 -24.219 -18 1 96.75 269 LEU A CA 1
ATOM 2150 C C . LEU A 1 269 ? -19.312 -25.25 -19.062 1 96.75 269 LEU A C 1
ATOM 2152 O O . LEU A 1 269 ? -19.344 -26.453 -18.797 1 96.75 269 LEU A O 1
ATOM 2156 N N . GLN A 1 270 ? -19.578 -24.75 -20.219 1 97.19 270 GLN A N 1
ATOM 2157 C CA . GLN A 1 270 ? -19.891 -25.641 -21.344 1 97.19 270 GLN A CA 1
ATOM 2158 C C . GLN A 1 270 ? -18.719 -26.562 -21.641 1 97.19 270 GLN A C 1
ATOM 2160 O O . GLN A 1 270 ? -18.922 -27.75 -21.906 1 97.19 270 GLN A O 1
ATOM 2165 N N . ARG A 1 271 ? -17.547 -25.969 -21.656 1 97.81 271 ARG A N 1
ATOM 2166 C CA . ARG A 1 271 ? -16.344 -26.766 -21.922 1 97.81 271 ARG A CA 1
ATOM 2167 C C . ARG A 1 271 ? -16.156 -27.828 -20.828 1 97.81 271 ARG A C 1
ATOM 2169 O O . ARG A 1 271 ? -15.742 -28.953 -21.125 1 97.81 271 ARG A O 1
ATOM 2176 N N . LEU A 1 272 ? -16.406 -27.5 -19.594 1 97.94 272 LEU A N 1
ATOM 2177 C CA . LEU A 1 272 ? -16.328 -28.453 -18.5 1 97.94 272 LEU A CA 1
ATOM 2178 C C . LEU A 1 272 ? -17.359 -29.578 -18.688 1 97.94 272 LEU A C 1
ATOM 2180 O O . LEU A 1 272 ? -17.047 -30.75 -18.469 1 97.94 272 LEU A O 1
ATOM 2184 N N . GLU A 1 273 ? -18.609 -29.188 -19.078 1 97.81 273 GLU A N 1
ATOM 2185 C CA . GLU A 1 273 ? -19.656 -30.172 -19.344 1 97.81 273 GLU A CA 1
ATOM 2186 C C . GLU A 1 273 ? -19.188 -31.188 -20.406 1 97.81 273 GLU A C 1
ATOM 2188 O O . GLU A 1 273 ? -19.375 -32.375 -20.234 1 97.81 273 GLU A O 1
ATOM 2193 N N . PHE A 1 274 ? -18.594 -30.625 -21.375 1 97.81 274 PHE A N 1
ATOM 2194 C CA . PHE A 1 274 ? -18.125 -31.453 -22.484 1 97.81 274 PHE A CA 1
ATOM 2195 C C . PHE A 1 274 ? -17.047 -32.406 -22.016 1 97.81 274 PHE A C 1
ATOM 2197 O O . PHE A 1 274 ? -17.094 -33.625 -22.312 1 97.81 274 PHE A O 1
ATOM 2204 N N . GLU A 1 275 ? -16.031 -31.969 -21.328 1 97.19 275 GLU A N 1
ATOM 2205 C CA . GLU A 1 275 ? -14.883 -32.781 -20.906 1 97.19 275 GLU A CA 1
ATOM 2206 C C . GLU A 1 275 ? -15.289 -33.781 -19.844 1 97.19 275 GLU A C 1
ATOM 2208 O O . GLU A 1 275 ? -14.742 -34.906 -19.812 1 97.19 275 GLU A O 1
ATOM 2213 N N . ILE A 1 276 ? -16.203 -33.375 -18.969 1 95.75 276 ILE A N 1
ATOM 2214 C CA . ILE A 1 276 ? -16.594 -34.219 -17.859 1 95.75 276 ILE A CA 1
ATOM 2215 C C . ILE A 1 276 ? -17.656 -35.219 -18.328 1 95.75 276 ILE A C 1
ATOM 2217 O O . ILE A 1 276 ? -17.734 -36.344 -17.812 1 95.75 276 ILE A O 1
ATOM 2221 N N . GLY A 1 277 ? -18.531 -34.781 -19.219 1 95.69 277 GLY A N 1
ATOM 2222 C CA . GLY A 1 277 ? -19.609 -35.625 -19.734 1 95.69 277 GLY A CA 1
ATOM 2223 C C . GLY A 1 277 ? -20.875 -35.531 -18.906 1 95.69 277 GLY A C 1
ATOM 2224 O O . GLY A 1 277 ? -21.672 -36.469 -18.891 1 95.69 277 GLY A O 1
ATOM 2225 N N . VAL A 1 278 ? -21.047 -34.469 -18.141 1 95.25 278 VAL A N 1
ATOM 2226 C CA . VAL A 1 278 ? -22.219 -34.25 -17.312 1 95.25 278 VAL A CA 1
ATOM 2227 C C . VAL A 1 278 ? -22.719 -32.812 -17.5 1 95.25 278 VAL A C 1
ATOM 2229 O O . VAL A 1 278 ? -21.906 -31.891 -17.609 1 95.25 278 VAL A O 1
ATOM 2232 N N . LYS A 1 279 ? -24.031 -32.688 -17.609 1 96.06 279 LYS A N 1
ATOM 2233 C CA . LYS A 1 279 ? -24.609 -31.344 -17.641 1 96.06 279 LYS A CA 1
ATOM 2234 C C . LYS A 1 279 ? -24.625 -30.703 -16.266 1 96.06 279 LYS A C 1
ATOM 2236 O O . LYS A 1 279 ? -25.031 -31.328 -15.289 1 96.06 279 LYS A O 1
ATOM 2241 N N . ALA A 1 280 ? -24.188 -29.484 -16.156 1 95.94 280 ALA A N 1
ATOM 2242 C CA . ALA A 1 280 ? -24.109 -28.781 -14.883 1 95.94 280 ALA A CA 1
ATOM 2243 C C . ALA A 1 280 ? -25.5 -28.391 -14.383 1 95.94 280 ALA A C 1
ATOM 2245 O O . ALA A 1 280 ? -26.344 -27.969 -15.172 1 95.94 280 ALA A O 1
ATOM 2246 N N . ASN A 1 281 ? -25.828 -28.625 -13.133 1 96.38 281 ASN A N 1
ATOM 2247 C CA . ASN A 1 281 ? -26.984 -28.062 -12.438 1 96.38 281 ASN A CA 1
ATOM 2248 C C . ASN A 1 281 ? -26.688 -26.672 -11.883 1 96.38 281 ASN A C 1
ATOM 2250 O O . ASN A 1 281 ? -26.031 -26.531 -10.852 1 96.38 281 ASN A O 1
ATOM 2254 N N . ILE A 1 282 ? -27.203 -25.672 -12.555 1 95.88 282 ILE A N 1
ATOM 2255 C CA . ILE A 1 282 ? -26.719 -24.328 -12.273 1 95.88 282 ILE A CA 1
ATOM 2256 C C . ILE A 1 282 ? -27.812 -23.531 -11.555 1 95.88 282 ILE A C 1
ATOM 2258 O O . ILE A 1 282 ? -28.969 -23.547 -11.977 1 95.88 282 ILE A O 1
ATOM 2262 N N . LYS A 1 283 ? -27.516 -22.906 -10.484 1 95.56 283 LYS A N 1
ATOM 2263 C CA . LYS A 1 283 ? -28.328 -21.922 -9.789 1 95.56 283 LYS A CA 1
ATOM 2264 C C . LYS A 1 283 ? -27.734 -20.516 -9.945 1 95.56 283 LYS A C 1
ATOM 2266 O O . LYS A 1 283 ? -26.609 -20.266 -9.523 1 95.56 283 LYS A O 1
ATOM 2271 N N . TYR A 1 284 ? -28.453 -19.594 -10.523 1 93.12 284 TYR A N 1
ATOM 2272 C CA . TYR A 1 284 ? -27.984 -18.234 -10.719 1 93.12 284 TYR A CA 1
ATOM 2273 C C . TYR A 1 284 ? -28.359 -17.359 -9.539 1 93.12 284 TYR A C 1
ATOM 2275 O O . TYR A 1 284 ? -29.5 -17.422 -9.039 1 93.12 284 TYR A O 1
ATOM 2283 N N . LEU A 1 285 ? -27.422 -16.703 -9.023 1 92 285 LEU A N 1
ATOM 2284 C CA . LEU A 1 285 ? -27.625 -15.703 -7.973 1 92 285 LEU A CA 1
ATOM 2285 C C . LEU A 1 285 ? -27.188 -14.32 -8.445 1 92 285 LEU A C 1
ATOM 2287 O O . LEU A 1 285 ? -26.469 -14.195 -9.438 1 92 285 LEU A O 1
ATOM 2291 N N . PRO A 1 286 ? -27.672 -13.203 -7.777 1 88.31 286 PRO A N 1
ATOM 2292 C CA . PRO A 1 286 ? -27.281 -11.844 -8.164 1 88.31 286 PRO A CA 1
ATOM 2293 C C . PRO A 1 286 ? -25.766 -11.617 -8.047 1 88.31 286 PRO A C 1
ATOM 2295 O O . PRO A 1 286 ? -25.094 -12.344 -7.316 1 88.31 286 PRO A O 1
ATOM 2298 N N . LEU A 1 287 ? -25.281 -10.594 -8.766 1 81.56 287 LEU A N 1
ATOM 2299 C CA . LEU A 1 287 ? -23.875 -10.227 -8.727 1 81.56 287 LEU A CA 1
ATOM 2300 C C . LEU A 1 287 ? -23.438 -9.875 -7.309 1 81.56 287 LEU A C 1
ATOM 2302 O O . LEU A 1 287 ? -24.234 -9.328 -6.535 1 81.56 287 LEU A O 1
ATOM 2306 N N . GLN A 1 288 ? -22.109 -10.203 -7.09 1 78.12 288 GLN A N 1
ATOM 2307 C CA . GLN A 1 288 ? -21.547 -9.938 -5.766 1 78.12 288 GLN A CA 1
ATOM 2308 C C . GLN A 1 288 ? -20.625 -8.727 -5.789 1 78.12 288 GLN A C 1
ATOM 2310 O O . GLN A 1 288 ? -20.031 -8.414 -6.82 1 78.12 288 GLN A O 1
ATOM 2315 N N . PRO A 1 289 ? -20.5 -8.07 -4.617 1 77.75 289 PRO A N 1
ATOM 2316 C CA . PRO A 1 289 ? -19.578 -6.941 -4.527 1 77.75 289 PRO A CA 1
ATOM 2317 C C . PRO A 1 289 ? -18.125 -7.336 -4.848 1 77.75 289 PRO A C 1
ATOM 2319 O O . PRO A 1 289 ? -17.688 -8.422 -4.461 1 77.75 289 PRO A O 1
ATOM 2322 N N . GLY A 1 290 ? -17.469 -6.641 -5.652 1 75.06 290 GLY A N 1
ATOM 2323 C CA . GLY A 1 290 ? -16.047 -6.828 -5.93 1 75.06 290 GLY A CA 1
ATOM 2324 C C . GLY A 1 290 ? -15.789 -7.641 -7.184 1 75.06 290 GLY A C 1
ATOM 2325 O O . GLY A 1 290 ? -14.641 -7.789 -7.605 1 75.06 290 GLY A O 1
ATOM 2326 N N . ASP A 1 291 ? -16.938 -8.086 -7.73 1 79.5 291 ASP A N 1
ATOM 2327 C CA . ASP A 1 291 ? -16.734 -8.875 -8.938 1 79.5 291 ASP A CA 1
ATOM 2328 C C . ASP A 1 291 ? -16.391 -7.984 -10.125 1 79.5 291 ASP A C 1
ATOM 2330 O O . ASP A 1 291 ? -16.953 -6.898 -10.273 1 79.5 291 ASP A O 1
ATOM 2334 N N . VAL A 1 292 ? -15.422 -8.422 -10.898 1 83.94 292 VAL A N 1
ATOM 2335 C CA . VAL A 1 292 ? -15 -7.73 -12.109 1 83.94 292 VAL A CA 1
ATOM 2336 C C . VAL A 1 292 ? -15.68 -8.344 -13.328 1 83.94 292 VAL A C 1
ATOM 2338 O O . VAL A 1 292 ? -15.875 -9.562 -13.391 1 83.94 292 VAL A O 1
ATOM 2341 N N . GLU A 1 293 ? -16.031 -7.551 -14.273 1 86.5 293 GLU A N 1
ATOM 2342 C CA . GLU A 1 293 ? -16.766 -8.023 -15.445 1 86.5 293 GLU A CA 1
ATOM 2343 C C . GLU A 1 293 ? -15.828 -8.711 -16.438 1 86.5 293 GLU A C 1
ATOM 2345 O O . GLU A 1 293 ? -16.188 -9.734 -17.031 1 86.5 293 GLU A O 1
ATOM 2350 N N . ILE A 1 294 ? -14.742 -8.094 -16.656 1 92.25 294 ILE A N 1
ATOM 2351 C CA . ILE A 1 294 ? -13.844 -8.625 -17.672 1 92.25 294 ILE A CA 1
ATOM 2352 C C . ILE A 1 294 ? -12.391 -8.383 -17.266 1 92.25 294 ILE A C 1
ATOM 2354 O O . ILE A 1 294 ? -12.055 -7.309 -16.75 1 92.25 294 ILE A O 1
ATOM 2358 N N . THR A 1 295 ? -11.547 -9.359 -17.312 1 93 295 THR A N 1
ATOM 2359 C CA . THR A 1 295 ? -10.102 -9.227 -17.25 1 93 295 THR A CA 1
ATOM 2360 C C . THR A 1 295 ? -9.453 -9.633 -18.562 1 93 295 THR A C 1
ATOM 2362 O O . THR A 1 295 ? -9.82 -10.648 -19.156 1 93 295 THR A O 1
ATOM 2365 N N . TYR A 1 296 ? -8.664 -8.867 -19.125 1 95.5 296 TYR A N 1
ATOM 2366 C CA . TYR A 1 296 ? -8.047 -9.062 -20.422 1 95.5 296 TYR A CA 1
ATOM 2367 C C . TYR A 1 296 ? -6.652 -8.445 -20.469 1 95.5 296 TYR A C 1
ATOM 2369 O O . TYR A 1 296 ? -6.508 -7.223 -20.516 1 95.5 296 TYR A O 1
ATOM 2377 N N . ALA A 1 297 ? -5.652 -9.25 -20.516 1 97.88 297 ALA A N 1
ATOM 2378 C CA . ALA A 1 297 ? -4.266 -8.805 -20.391 1 97.88 297 ALA A CA 1
ATOM 2379 C C . ALA A 1 297 ? -3.699 -8.383 -21.734 1 97.88 297 ALA A C 1
ATOM 2381 O O . ALA A 1 297 ? -3.836 -9.109 -22.734 1 97.88 297 ALA A O 1
ATOM 2382 N N . ASP A 1 298 ? -3.141 -7.199 -21.859 1 98.5 298 ASP A N 1
ATOM 2383 C CA . ASP A 1 298 ? -2.148 -6.914 -22.891 1 98.5 298 ASP A CA 1
ATOM 2384 C C . ASP A 1 298 ? -0.782 -7.48 -22.516 1 98.5 298 ASP A C 1
ATOM 2386 O O . ASP A 1 298 ? -0.198 -7.086 -21.5 1 98.5 298 ASP A O 1
ATOM 2390 N N . ILE A 1 299 ? -0.222 -8.43 -23.312 1 98.5 299 ILE A N 1
ATOM 2391 C CA . ILE A 1 299 ? 1.015 -9.102 -22.922 1 98.5 299 ILE A CA 1
ATOM 2392 C C . ILE A 1 299 ? 2.148 -8.664 -23.859 1 98.5 299 ILE A C 1
ATOM 2394 O O . ILE A 1 299 ? 3.166 -9.352 -23.969 1 98.5 299 ILE A O 1
ATOM 2398 N N . SER A 1 300 ? 1.961 -7.586 -24.594 1 98.5 300 SER A N 1
ATOM 2399 C CA . SER A 1 300 ? 2.973 -7.105 -25.531 1 98.5 300 SER A CA 1
ATOM 2400 C C . SER A 1 300 ? 4.305 -6.871 -24.828 1 98.5 300 SER A C 1
ATOM 2402 O O . SER A 1 300 ? 5.355 -7.289 -25.328 1 98.5 300 SER A O 1
ATOM 2404 N N . LYS A 1 301 ? 4.32 -6.219 -23.688 1 98.5 301 LYS A N 1
ATOM 2405 C CA . LYS A 1 301 ? 5.535 -5.934 -22.938 1 98.5 301 LYS A CA 1
ATOM 2406 C C . LYS A 1 301 ? 6.227 -7.219 -22.5 1 98.5 301 LYS A C 1
ATOM 2408 O O . LYS A 1 301 ? 7.445 -7.359 -22.641 1 98.5 301 LYS A O 1
ATOM 2413 N N . SER A 1 302 ? 5.418 -8.156 -21.906 1 98.62 302 SER A N 1
ATOM 2414 C CA . SER A 1 302 ? 5.969 -9.43 -21.453 1 98.62 302 SER A CA 1
ATOM 2415 C C . SER A 1 302 ? 6.578 -10.203 -22.625 1 98.62 302 SER A C 1
ATOM 2417 O O . SER A 1 302 ? 7.613 -10.859 -22.453 1 98.62 302 SER A O 1
ATOM 2419 N N . LYS A 1 303 ? 5.93 -10.156 -23.766 1 98.44 303 LYS A N 1
ATOM 2420 C CA . LYS A 1 303 ? 6.461 -10.812 -24.953 1 98.44 303 LYS A CA 1
ATOM 2421 C C . LYS A 1 303 ? 7.785 -10.18 -25.375 1 98.44 303 LYS A C 1
ATOM 2423 O O . LYS A 1 303 ? 8.758 -10.891 -25.656 1 98.44 303 LYS A O 1
ATOM 2428 N N . GLU A 1 304 ? 7.797 -8.906 -25.469 1 98.5 304 GLU A N 1
ATOM 2429 C CA . GLU A 1 304 ? 8.953 -8.18 -25.969 1 98.5 304 GLU A CA 1
ATOM 2430 C C . GLU A 1 304 ? 10.148 -8.297 -25.031 1 98.5 304 GLU A C 1
ATOM 2432 O O . GLU A 1 304 ? 11.266 -8.562 -25.469 1 98.5 304 GLU A O 1
ATOM 2437 N N . ILE A 1 305 ? 9.961 -8.156 -23.734 1 98.19 305 ILE A N 1
ATOM 2438 C CA . ILE A 1 305 ? 11.055 -8.008 -22.781 1 98.19 305 ILE A CA 1
ATOM 2439 C C . ILE A 1 305 ? 11.445 -9.375 -22.234 1 98.19 305 ILE A C 1
ATOM 2441 O O . ILE A 1 305 ? 12.633 -9.688 -22.078 1 98.19 305 ILE A O 1
ATOM 2445 N N . LEU A 1 306 ? 10.43 -10.242 -21.906 1 98.19 306 LEU A N 1
ATOM 2446 C CA . LEU A 1 306 ? 10.711 -11.516 -21.25 1 98.19 306 LEU A CA 1
ATOM 2447 C C . LEU A 1 306 ? 10.773 -12.656 -22.266 1 98.19 306 LEU A C 1
ATOM 2449 O O . LEU A 1 306 ? 11.344 -13.711 -21.984 1 98.19 306 LEU A O 1
ATOM 2453 N N . GLY A 1 307 ? 10.125 -12.461 -23.422 1 98.44 307 GLY A N 1
ATOM 2454 C CA . GLY A 1 307 ? 9.898 -13.586 -24.312 1 98.44 307 GLY A CA 1
ATOM 2455 C C . GLY A 1 307 ? 8.75 -14.477 -23.891 1 98.44 307 GLY A C 1
ATOM 2456 O O . GLY A 1 307 ? 8.727 -15.664 -24.219 1 98.44 307 GLY A O 1
ATOM 2457 N N . TYR A 1 308 ? 7.879 -13.977 -23.094 1 98.31 308 TYR A N 1
ATOM 2458 C CA . TYR A 1 308 ? 6.684 -14.68 -22.656 1 98.31 308 TYR A CA 1
ATOM 2459 C C . TYR A 1 308 ? 5.746 -14.961 -23.828 1 98.31 308 TYR A C 1
ATOM 2461 O O . TYR A 1 308 ? 5.352 -14.039 -24.547 1 98.31 308 TYR A O 1
ATOM 2469 N N . ASN A 1 309 ? 5.426 -16.203 -24.078 1 96.81 309 ASN A N 1
ATOM 2470 C CA . ASN A 1 309 ? 4.586 -16.625 -25.203 1 96.81 309 ASN A CA 1
ATOM 2471 C C . ASN A 1 309 ? 3.66 -17.781 -24.797 1 96.81 309 ASN A C 1
ATOM 2473 O O . ASN A 1 309 ? 3.904 -18.938 -25.156 1 96.81 309 ASN A O 1
ATOM 2477 N N . PRO A 1 310 ? 2.6 -17.391 -24.078 1 97.5 310 PRO A N 1
ATOM 2478 C CA . PRO A 1 310 ? 1.667 -18.453 -23.688 1 97.5 310 PRO A CA 1
ATOM 2479 C C . PRO A 1 310 ? 1.103 -19.219 -24.891 1 97.5 310 PRO A C 1
ATOM 2481 O O . PRO A 1 310 ? 0.7 -18.609 -25.875 1 97.5 310 PRO A O 1
ATOM 2484 N N . SER A 1 311 ? 1.06 -20.547 -24.797 1 96.31 311 SER A N 1
ATOM 2485 C CA . SER A 1 311 ? 0.732 -21.328 -25.984 1 96.31 311 SER A CA 1
ATOM 2486 C C . SER A 1 311 ? -0.427 -22.281 -25.703 1 96.31 311 SER A C 1
ATOM 2488 O O . SER A 1 311 ? -0.967 -22.891 -26.625 1 96.31 311 SER A O 1
ATOM 2490 N N . THR A 1 312 ? -0.882 -22.438 -24.516 1 97.75 312 THR A N 1
ATOM 2491 C CA . THR A 1 312 ? -1.929 -23.391 -24.188 1 97.75 312 THR A CA 1
ATOM 2492 C C . THR A 1 312 ? -3.309 -22.812 -24.469 1 97.75 312 THR A C 1
ATOM 2494 O O . THR A 1 312 ? -3.725 -21.844 -23.812 1 97.75 312 THR A O 1
ATOM 2497 N N . LYS A 1 313 ? -4.004 -23.344 -25.406 1 97.44 313 LYS A N 1
ATOM 2498 C CA . LYS A 1 313 ? -5.383 -22.938 -25.656 1 97.44 313 LYS A CA 1
ATOM 2499 C C . LYS A 1 313 ? -6.297 -23.359 -24.5 1 97.44 313 LYS A C 1
ATOM 2501 O O . LYS A 1 313 ? -6.062 -24.375 -23.859 1 97.44 313 LYS A O 1
ATOM 2506 N N . PHE A 1 314 ? -7.375 -22.562 -24.281 1 97.94 314 PHE A N 1
ATOM 2507 C CA . PHE A 1 314 ? -8.25 -22.781 -23.141 1 97.94 314 PHE A CA 1
ATOM 2508 C C . PHE A 1 314 ? -8.82 -24.203 -23.156 1 97.94 314 PHE A C 1
ATOM 2510 O O . PHE A 1 314 ? -8.812 -24.891 -22.141 1 97.94 314 PHE A O 1
ATOM 2517 N N . ASP A 1 315 ? -9.242 -24.641 -24.328 1 98.12 315 ASP A N 1
ATOM 2518 C CA . ASP A 1 315 ? -9.852 -25.969 -24.469 1 98.12 315 ASP A CA 1
ATOM 2519 C C . ASP A 1 315 ? -8.859 -27.062 -24.078 1 98.12 315 ASP A C 1
ATOM 2521 O O . ASP A 1 315 ? -9.219 -28 -23.375 1 98.12 315 ASP A O 1
ATOM 2525 N N . ASP A 1 316 ? -7.625 -26.938 -24.547 1 98.19 316 ASP A N 1
ATOM 2526 C CA . ASP A 1 316 ? -6.586 -27.906 -24.219 1 98.19 316 ASP A CA 1
ATOM 2527 C C . ASP A 1 316 ? -6.281 -27.906 -22.719 1 98.19 316 ASP A C 1
ATOM 2529 O O . ASP A 1 316 ? -6.078 -28.953 -22.125 1 98.19 316 ASP A O 1
ATOM 2533 N N . GLY A 1 317 ? -6.23 -26.703 -22.156 1 98.31 317 GLY A N 1
ATOM 2534 C CA . GLY A 1 317 ? -5.973 -26.578 -20.734 1 98.31 317 GLY A CA 1
ATOM 2535 C C . GLY A 1 317 ? -7.035 -27.234 -19.875 1 98.31 317 GLY A C 1
ATOM 2536 O O . GLY A 1 317 ? -6.719 -27.906 -18.891 1 98.31 317 GLY A O 1
ATOM 2537 N N . ILE A 1 318 ? -8.312 -27.031 -20.234 1 98.25 318 ILE A N 1
ATOM 2538 C CA . ILE A 1 318 ? -9.414 -27.625 -19.5 1 98.25 318 ILE A CA 1
ATOM 2539 C C . ILE A 1 318 ? -9.336 -29.156 -19.594 1 98.25 318 ILE A C 1
ATOM 2541 O O . ILE A 1 318 ? -9.562 -29.859 -18.609 1 98.25 318 ILE A O 1
ATOM 2545 N N . SER A 1 319 ? -8.992 -29.641 -20.797 1 98.19 319 SER A N 1
ATOM 2546 C CA . SER A 1 319 ? -8.828 -31.078 -20.984 1 98.19 319 SER A CA 1
ATOM 2547 C C . SER A 1 319 ? -7.742 -31.641 -20.062 1 98.19 319 SER A C 1
ATOM 2549 O O . SER A 1 319 ? -7.945 -32.656 -19.391 1 98.19 319 SER A O 1
ATOM 2551 N N . LYS A 1 320 ? -6.582 -30.969 -20.047 1 98 320 LYS A N 1
ATOM 2552 C CA . LYS A 1 320 ? -5.477 -31.359 -19.188 1 98 320 LYS A CA 1
ATOM 2553 C C . LYS A 1 320 ? -5.883 -31.312 -17.719 1 98 320 LYS A C 1
ATOM 2555 O O . LYS A 1 320 ? -5.535 -32.219 -16.938 1 98 320 LYS A O 1
ATOM 2560 N N . PHE A 1 321 ? -6.637 -30.312 -17.359 1 98 321 PHE A N 1
ATOM 2561 C CA . PHE A 1 321 ? -7.051 -30.125 -15.969 1 98 321 PHE A CA 1
ATOM 2562 C C . PHE A 1 321 ? -7.98 -31.25 -15.531 1 98 321 PHE A C 1
ATOM 2564 O O . PHE A 1 321 ? -7.789 -31.828 -14.461 1 98 321 PHE A O 1
ATOM 2571 N N . VAL A 1 322 ? -8.992 -31.516 -16.344 1 97.06 322 VAL A N 1
ATOM 2572 C CA . VAL A 1 322 ? -9.977 -32.531 -15.992 1 97.06 322 VAL A CA 1
ATOM 2573 C C . VAL A 1 322 ? -9.305 -33.906 -15.906 1 97.06 322 VAL A C 1
ATOM 2575 O O . VAL A 1 322 ? -9.617 -34.688 -15.016 1 97.06 322 VAL A O 1
ATOM 2578 N N . LYS A 1 323 ? -8.359 -34.188 -16.828 1 96.38 323 LYS A N 1
ATOM 2579 C CA . LYS A 1 323 ? -7.605 -35.438 -16.781 1 96.38 323 LYS A CA 1
ATOM 2580 C C . LYS A 1 32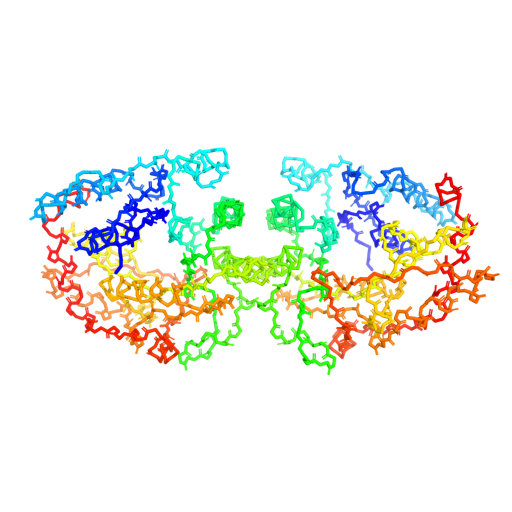3 ? -6.828 -35.562 -15.469 1 96.38 323 LYS A C 1
ATOM 2582 O O . LYS A 1 323 ? -6.848 -36.625 -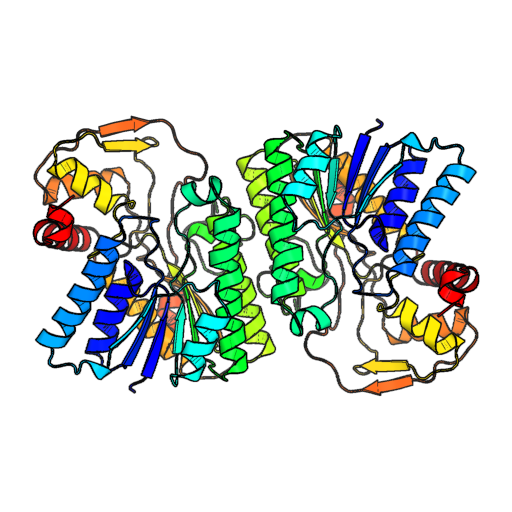14.828 1 96.38 323 LYS A O 1
ATOM 2587 N N . TRP A 1 324 ? -6.172 -34.5 -15.117 1 96.06 324 TRP A N 1
ATOM 2588 C CA . TRP A 1 324 ? -5.449 -34.469 -13.852 1 96.06 324 TRP A CA 1
ATOM 2589 C C . TRP A 1 324 ? -6.402 -34.688 -12.672 1 96.06 324 TRP A C 1
ATOM 2591 O O . TRP A 1 324 ? -6.117 -35.469 -11.766 1 96.06 324 TRP A O 1
ATOM 2601 N N . PHE A 1 325 ? -7.5 -33.906 -12.703 1 95.44 325 PHE A N 1
ATOM 2602 C CA . PHE A 1 325 ? -8.469 -33.938 -11.617 1 95.44 325 PHE A CA 1
ATOM 2603 C C . PHE A 1 325 ? -8.977 -35.344 -11.383 1 95.44 325 PHE A C 1
ATOM 2605 O O . PHE A 1 325 ? -9.07 -35.812 -10.234 1 95.44 325 PHE A O 1
ATOM 2612 N N . ARG A 1 326 ? -9.203 -36.094 -12.406 1 92.88 326 ARG A N 1
ATOM 2613 C CA . ARG A 1 326 ? -9.742 -37.438 -12.336 1 92.88 326 ARG A CA 1
ATOM 2614 C C . ARG A 1 326 ? -8.688 -38.438 -11.844 1 92.88 326 ARG A C 1
ATOM 2616 O O . ARG A 1 326 ? -9.023 -39.438 -11.234 1 92.88 326 ARG A O 1
ATOM 2623 N N . SER A 1 327 ? -7.469 -38.094 -12.07 1 90.62 327 SER A N 1
ATOM 2624 C CA . SER A 1 327 ? -6.391 -39 -11.734 1 90.62 327 SER A CA 1
ATOM 2625 C C . SER A 1 327 ? -5.809 -38.719 -10.359 1 90.62 327 SER A C 1
ATOM 2627 O O . SER A 1 327 ? -5.039 -39.5 -9.812 1 90.62 327 SER A O 1
ATOM 2629 N N . SER A 1 328 ? -6.191 -37.625 -9.812 1 83.94 328 SER A N 1
ATOM 2630 C CA . SER A 1 328 ? -5.582 -37.188 -8.562 1 83.94 328 SER A CA 1
ATOM 2631 C C . SER A 1 328 ? -6.273 -37.844 -7.363 1 83.94 328 SER A C 1
ATOM 2633 O O . SER A 1 328 ? -7.465 -37.625 -7.137 1 83.94 328 SER A O 1
ATOM 2635 N N . PRO A 1 329 ? -5.535 -38.594 -6.629 1 70.25 329 PRO A N 1
ATOM 2636 C CA . PRO A 1 329 ? -6.125 -39.25 -5.461 1 70.25 329 PRO A CA 1
ATOM 2637 C C . PRO A 1 329 ? -6.641 -38.25 -4.422 1 70.25 329 PRO A C 1
ATOM 2639 O O . PRO A 1 329 ? -7.598 -38.562 -3.699 1 70.25 329 PRO A O 1
ATOM 2642 N N . GLU A 1 330 ? -6.008 -37.156 -4.184 1 64.19 330 GLU A N 1
A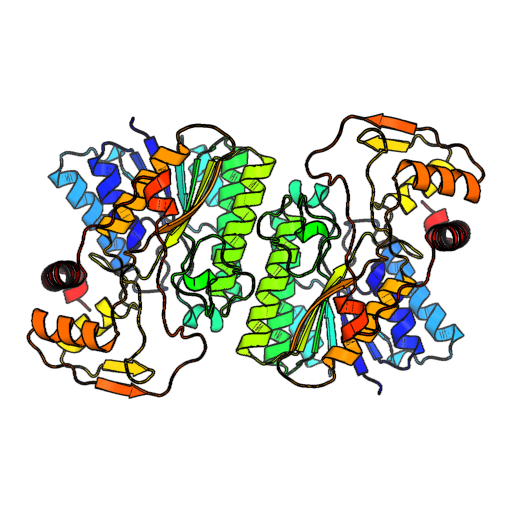TOM 2643 C CA . GLU A 1 330 ? -6.367 -36.156 -3.174 1 64.19 330 GLU A CA 1
ATOM 2644 C C . GLU A 1 330 ? -7.707 -35.5 -3.498 1 64.19 330 GLU A C 1
ATOM 2646 O O . GLU A 1 330 ? -8.492 -35.219 -2.598 1 64.19 330 GLU A O 1
ATOM 2651 N N . VAL A 1 331 ? -7.82 -35.281 -4.738 1 62.06 331 VAL A N 1
ATOM 2652 C CA . VAL A 1 331 ? -9.062 -34.656 -5.18 1 62.06 331 VAL A CA 1
ATOM 2653 C C . VAL A 1 331 ? -10.227 -35.656 -5 1 62.06 331 VAL A C 1
ATOM 2655 O O . VAL A 1 331 ? -11.344 -35.25 -4.664 1 62.06 331 VAL A O 1
ATOM 2658 N N . LEU A 1 332 ? -9.789 -36.844 -5.105 1 52.91 332 LEU A N 1
ATOM 2659 C CA . LEU A 1 332 ? -10.789 -37.906 -5.086 1 52.91 332 LEU A CA 1
ATOM 2660 C C . LEU A 1 332 ? -11.273 -38.156 -3.664 1 52.91 332 LEU A C 1
ATOM 2662 O O . LEU A 1 332 ? -12.328 -38.75 -3.465 1 52.91 332 LEU A O 1
ATOM 2666 N N . LYS A 1 333 ? -10.453 -37.656 -2.691 1 57 333 LYS A N 1
ATOM 2667 C CA . LYS A 1 333 ? -10.828 -37.875 -1.301 1 57 333 LYS A CA 1
ATOM 2668 C C . LYS A 1 333 ? -11.844 -36.844 -0.821 1 57 333 LYS A C 1
ATOM 2670 O O . LYS A 1 333 ? -12.617 -37.094 0.099 1 57 333 LYS A O 1
ATOM 2675 N N . TYR A 1 334 ? -11.969 -35.719 -1.392 1 52.09 334 TYR A N 1
ATOM 2676 C CA . TYR A 1 334 ? -12.859 -34.688 -0.884 1 52.09 334 TYR A CA 1
ATOM 2677 C C . TYR A 1 334 ? -13.922 -34.312 -1.914 1 52.09 334 TYR A C 1
ATOM 2679 O O . TYR A 1 334 ? -13.656 -34.344 -3.119 1 52.09 334 TYR A O 1
ATOM 2687 N N . MET B 1 1 ? -22.734 23.969 10.859 1 73.75 1 MET B N 1
ATOM 2688 C CA . MET B 1 1 ? -23.078 22.703 11.516 1 73.75 1 MET B CA 1
ATOM 2689 C C . MET B 1 1 ? -21.953 22.234 12.422 1 73.75 1 MET B C 1
ATOM 2691 O O . MET B 1 1 ? -20.781 22.469 12.133 1 73.75 1 MET B O 1
ATOM 2695 N N . SER B 1 2 ? -22.25 21.859 13.656 1 90.38 2 SER B N 1
ATOM 2696 C CA . SER B 1 2 ? -21.281 21.391 14.664 1 90.38 2 SER B CA 1
ATOM 2697 C C . SER B 1 2 ? -21.109 19.875 14.602 1 90.38 2 SER B C 1
ATOM 2699 O O . SER B 1 2 ? -22.094 19.141 14.516 1 90.38 2 SER B O 1
ATOM 2701 N N . TYR B 1 3 ? -19.859 19.422 14.438 1 96.38 3 TYR B N 1
ATOM 2702 C CA . TYR B 1 3 ? -19.547 18 14.375 1 96.38 3 TYR B CA 1
ATOM 2703 C C . TYR B 1 3 ? -18.75 17.562 15.594 1 96.38 3 TYR B C 1
ATOM 2705 O O . TYR B 1 3 ? -18.141 18.391 16.281 1 96.38 3 TYR B O 1
ATOM 2713 N N . THR B 1 4 ? -18.875 16.312 15.922 1 98.5 4 THR B N 1
ATOM 2714 C CA . THR B 1 4 ? -17.859 15.641 16.75 1 98.5 4 THR B CA 1
ATOM 2715 C C . THR B 1 4 ? -16.812 14.977 15.875 1 98.5 4 THR B C 1
ATOM 2717 O O . THR B 1 4 ? -17.109 14.031 15.141 1 98.5 4 THR B O 1
ATOM 2720 N N . LEU B 1 5 ? -15.609 15.508 15.914 1 98.81 5 LEU B N 1
ATOM 2721 C CA . LEU B 1 5 ? -14.539 14.992 15.07 1 98.81 5 LEU B CA 1
ATOM 2722 C C . LEU B 1 5 ? -13.531 14.195 15.891 1 98.81 5 LEU B C 1
ATOM 2724 O O . LEU B 1 5 ? -13.172 14.594 17 1 98.81 5 LEU B O 1
ATOM 2728 N N . LEU B 1 6 ? -13.211 13.008 15.422 1 98.94 6 LEU B N 1
ATOM 2729 C CA . LEU B 1 6 ? -12.039 12.289 15.914 1 98.94 6 LEU B CA 1
ATOM 2730 C C . LEU B 1 6 ? -10.797 12.664 15.117 1 98.94 6 LEU B C 1
ATOM 2732 O O . LEU B 1 6 ? -10.766 12.492 13.891 1 98.94 6 LEU B O 1
ATOM 2736 N N . VAL B 1 7 ? -9.82 13.25 15.766 1 98.94 7 VAL B N 1
ATOM 2737 C CA . VAL B 1 7 ? -8.57 13.648 15.125 1 98.94 7 VAL B CA 1
ATOM 2738 C C . VAL B 1 7 ? -7.426 12.789 15.656 1 98.94 7 VAL B C 1
ATOM 2740 O O . VAL B 1 7 ? -6.988 12.961 16.797 1 98.94 7 VAL B O 1
ATOM 2743 N N . THR B 1 8 ? -6.953 11.844 14.828 1 98.94 8 THR B N 1
ATOM 2744 C CA . THR B 1 8 ? -5.738 11.141 15.219 1 98.94 8 THR B CA 1
ATOM 2745 C C . THR B 1 8 ? -4.5 11.984 14.93 1 98.94 8 THR B C 1
ATOM 2747 O O . THR B 1 8 ? -4.465 12.719 13.938 1 98.94 8 THR B O 1
ATOM 2750 N N . GLY B 1 9 ? -3.477 11.836 15.773 1 98.81 9 GLY B N 1
ATOM 2751 C CA . GLY B 1 9 ? -2.322 12.711 15.656 1 98.81 9 GLY B CA 1
ATOM 2752 C C . GLY B 1 9 ? -2.617 14.148 16.047 1 98.81 9 GLY B C 1
ATOM 2753 O O . GLY B 1 9 ? -1.962 15.078 15.57 1 98.81 9 GLY B O 1
ATOM 2754 N N . GLY B 1 10 ? -3.602 14.328 16.922 1 98.75 10 GLY B N 1
ATOM 2755 C CA . GLY B 1 10 ? -4.098 15.656 17.234 1 98.75 10 GLY B CA 1
ATOM 2756 C C . GLY B 1 10 ? -3.15 16.453 18.109 1 98.75 10 GLY B C 1
ATOM 2757 O O . GLY B 1 10 ? -3.293 17.672 18.234 1 98.75 10 GLY B O 1
ATOM 2758 N N . ALA B 1 11 ? -2.172 15.781 18.703 1 98.56 11 ALA B N 1
ATOM 2759 C CA . ALA B 1 11 ? -1.209 16.469 19.562 1 98.56 11 ALA B CA 1
ATOM 2760 C C . ALA B 1 11 ? 0.009 16.922 18.766 1 98.56 11 ALA B C 1
ATOM 2762 O O . ALA B 1 11 ? 0.87 17.641 19.281 1 98.56 11 ALA B O 1
ATOM 2763 N N . GLY B 1 12 ? 0.075 16.531 17.516 1 98.19 12 GLY B N 1
ATOM 2764 C CA . GLY B 1 12 ? 1.221 16.859 16.688 1 98.19 12 GLY B CA 1
ATOM 2765 C C . GLY B 1 12 ? 1.136 18.25 16.078 1 98.19 12 GLY B C 1
ATOM 2766 O O . GLY B 1 12 ? 0.338 19.078 16.516 1 98.19 12 GLY B O 1
ATOM 2767 N N . PHE B 1 13 ? 1.948 18.516 15.039 1 98.38 13 PHE B N 1
ATOM 2768 C CA . PHE B 1 13 ? 2.096 19.797 14.367 1 98.38 13 PHE B CA 1
ATOM 2769 C C . PHE B 1 13 ? 0.796 20.203 13.68 1 98.38 13 PHE B C 1
ATOM 2771 O O . PHE B 1 13 ? 0.045 21.031 14.195 1 98.38 13 PHE B O 1
ATOM 2778 N N . ILE B 1 14 ? 0.363 19.469 12.672 1 98.81 14 ILE B N 1
ATOM 2779 C CA . ILE B 1 14 ? -0.826 19.812 11.898 1 98.81 14 ILE B CA 1
ATOM 2780 C C . ILE B 1 14 ? -2.076 19.578 12.742 1 98.81 14 ILE B C 1
ATOM 2782 O O . ILE B 1 14 ? -3 20.391 12.742 1 98.81 14 ILE B O 1
ATOM 2786 N N . GLY B 1 15 ? -2.062 18.484 13.531 1 98.88 15 GLY B N 1
ATOM 2787 C CA . GLY B 1 15 ? -3.211 18.094 14.336 1 98.88 15 GLY B CA 1
ATOM 2788 C C . GLY B 1 15 ? -3.586 19.125 15.383 1 98.88 15 GLY B C 1
ATOM 2789 O O . GLY B 1 15 ? -4.762 19.469 15.539 1 98.88 15 GLY B O 1
ATOM 2790 N N . SER B 1 16 ? -2.598 19.641 16.109 1 98.81 16 SER B N 1
ATOM 2791 C CA . SER B 1 16 ? -2.891 20.594 17.188 1 98.81 16 SER B CA 1
ATOM 2792 C C . SER B 1 16 ? -3.42 21.906 16.609 1 98.81 16 SER B C 1
ATOM 2794 O O . SER B 1 16 ? -4.316 22.531 17.203 1 98.81 16 SER B O 1
ATOM 2796 N N . ASN B 1 17 ? -2.855 22.359 15.469 1 98.81 17 ASN B N 1
ATOM 2797 C CA . ASN B 1 17 ? -3.363 23.562 14.812 1 98.81 17 ASN B CA 1
ATOM 2798 C C . ASN B 1 17 ? -4.789 23.375 14.305 1 98.81 17 ASN B C 1
ATOM 2800 O O . ASN B 1 17 ? -5.617 24.281 14.398 1 98.81 17 ASN B O 1
ATOM 2804 N N . LEU B 1 18 ? -5.062 22.172 13.781 1 98.88 18 LEU B N 1
ATOM 2805 C CA . LEU B 1 18 ? -6.41 21.859 13.312 1 98.88 18 LEU B CA 1
ATOM 2806 C C . LEU B 1 18 ? -7.406 21.891 14.469 1 98.88 18 LEU B C 1
ATOM 2808 O O . LEU B 1 18 ? -8.5 22.453 14.336 1 98.88 18 LEU B O 1
ATOM 2812 N N . CYS B 1 19 ? -7.031 21.281 15.586 1 98.75 19 CYS B N 1
ATOM 2813 C CA . CYS B 1 19 ? -7.906 21.219 16.75 1 98.75 19 CYS B CA 1
ATOM 2814 C C . CYS B 1 19 ? -8.242 22.625 17.25 1 98.75 19 CYS B C 1
ATOM 2816 O O . CYS B 1 19 ? -9.391 22.906 17.578 1 98.75 19 CYS B O 1
ATOM 2818 N N . ASP B 1 20 ? -7.199 23.578 17.281 1 98.31 20 ASP B N 1
ATOM 2819 C CA . ASP B 1 20 ? -7.457 24.969 17.625 1 98.31 20 ASP B CA 1
ATOM 2820 C C . ASP B 1 20 ? -8.562 25.562 16.734 1 98.31 20 ASP B C 1
ATOM 2822 O O . ASP B 1 20 ? -9.508 26.156 17.25 1 98.31 20 ASP B O 1
ATOM 2826 N N . TYR B 1 21 ? -8.367 25.375 15.492 1 98.38 21 TYR B N 1
ATOM 2827 C CA . TYR B 1 21 ? -9.273 25.953 14.5 1 98.38 21 TYR B CA 1
ATOM 2828 C C . TYR B 1 21 ? -10.68 25.391 14.656 1 98.38 21 TYR B C 1
ATOM 2830 O O . TYR B 1 21 ? -11.656 26.141 14.68 1 98.38 21 TYR B O 1
ATOM 2838 N N . LEU B 1 22 ? -10.82 24.047 14.789 1 98.38 22 LEU B N 1
ATOM 2839 C CA . LEU B 1 22 ? -12.109 23.375 14.844 1 98.38 22 LEU B CA 1
ATOM 2840 C C . LEU B 1 22 ? -12.859 23.734 16.125 1 98.38 22 LEU B C 1
ATOM 2842 O O . LEU B 1 22 ? -14.078 23.922 16.094 1 98.38 22 LEU B O 1
ATOM 2846 N N . LEU B 1 23 ? -12.148 23.812 17.234 1 98.19 23 LEU B N 1
ATOM 2847 C CA . LEU B 1 23 ? -12.766 24.188 18.5 1 98.19 23 LEU B CA 1
ATOM 2848 C C . LEU B 1 23 ? -13.328 25.594 18.438 1 98.19 23 LEU B C 1
ATOM 2850 O O . LEU B 1 23 ? -14.438 25.859 18.891 1 98.19 23 LEU B O 1
ATOM 2854 N N . LYS B 1 24 ? -12.562 26.531 17.781 1 97.62 24 LYS B N 1
ATOM 2855 C CA . LYS B 1 24 ? -13.016 27.922 17.625 1 97.62 24 LYS B CA 1
ATOM 2856 C C . LYS B 1 24 ? -14.25 27.984 16.734 1 97.62 24 LYS B C 1
ATOM 2858 O O . LYS B 1 24 ? -15 28.969 16.781 1 97.62 24 LYS B O 1
ATOM 2863 N N . ASN B 1 25 ? -14.43 26.969 15.938 1 96.88 25 ASN B N 1
ATOM 2864 C CA . ASN B 1 25 ? -15.594 26.922 15.055 1 96.88 25 ASN B CA 1
ATOM 2865 C C . ASN B 1 25 ? -16.688 26.031 15.617 1 96.88 25 ASN B C 1
ATOM 2867 O O . ASN B 1 25 ? -17.453 25.422 14.859 1 96.88 25 ASN B O 1
ATOM 2871 N N . ASN B 1 26 ? -16.734 25.797 16.922 1 95.19 26 ASN B N 1
ATOM 2872 C CA . ASN B 1 26 ? -17.812 25.234 17.719 1 95.19 26 ASN B CA 1
ATOM 2873 C C . ASN B 1 26 ? -17.953 23.734 17.484 1 95.19 26 ASN B C 1
ATOM 2875 O O . ASN B 1 26 ? -19.062 23.188 17.531 1 95.19 26 ASN B O 1
ATOM 2879 N N . HIS B 1 27 ? -16.891 23.016 17.094 1 97.69 27 HIS B N 1
ATOM 2880 C CA . HIS B 1 27 ? -16.891 21.562 16.984 1 97.69 27 HIS B CA 1
ATOM 2881 C C . HIS B 1 27 ? -16.438 20.922 18.281 1 97.69 27 HIS B C 1
ATOM 2883 O O . HIS B 1 27 ? -15.797 21.578 19.109 1 97.69 27 HIS B O 1
ATOM 2889 N N . LYS B 1 28 ? -16.875 19.703 18.484 1 98.19 28 LYS B N 1
ATOM 2890 C CA . LYS B 1 28 ? -16.312 18.859 19.531 1 98.19 28 LYS B CA 1
ATOM 2891 C C . LYS B 1 28 ? -15.211 17.969 18.984 1 98.19 28 LYS B C 1
ATOM 2893 O O . LYS B 1 28 ? -15.336 17.422 17.891 1 98.19 28 LYS B O 1
ATOM 2898 N N . ILE B 1 29 ? -14.148 17.859 19.766 1 98.75 29 ILE B N 1
ATOM 2899 C CA . ILE B 1 29 ? -12.984 17.156 19.234 1 98.75 29 ILE B CA 1
ATOM 2900 C C . ILE B 1 29 ? -12.578 16.031 20.188 1 98.75 29 ILE B C 1
ATOM 2902 O O . ILE B 1 29 ? -12.477 16.25 21.391 1 98.75 29 ILE B O 1
ATOM 2906 N N . ILE B 1 30 ? -12.391 14.867 19.656 1 98.88 30 ILE B N 1
ATOM 2907 C CA . ILE B 1 30 ? -11.711 13.758 20.328 1 98.88 30 ILE B CA 1
ATOM 2908 C C . ILE B 1 30 ? -10.328 13.562 19.719 1 98.88 30 ILE B C 1
ATOM 2910 O O . ILE B 1 30 ? -10.195 13.172 18.562 1 98.88 30 ILE B O 1
ATOM 2914 N N . ILE B 1 31 ? -9.281 13.812 20.516 1 98.88 31 ILE B N 1
ATOM 2915 C CA . ILE B 1 31 ? -7.906 13.633 20.047 1 98.88 31 ILE B CA 1
ATOM 2916 C C . ILE B 1 31 ? -7.414 12.234 20.422 1 98.88 31 ILE B C 1
ATOM 2918 O O . ILE B 1 31 ? -7.566 11.797 21.562 1 98.88 31 ILE B O 1
ATOM 2922 N N . ILE B 1 32 ? -6.902 11.523 19.469 1 98.94 32 ILE B N 1
ATOM 2923 C CA . ILE B 1 32 ? -6.105 10.328 19.75 1 98.94 32 ILE B CA 1
ATOM 2924 C C . ILE B 1 32 ? -4.641 10.602 19.406 1 98.94 32 ILE B C 1
ATOM 2926 O O . ILE B 1 32 ? -4.32 11.039 18.312 1 98.94 32 ILE B O 1
ATOM 2930 N N . ASP B 1 33 ? -3.77 10.414 20.344 1 98.88 33 ASP B N 1
ATOM 2931 C CA . ASP B 1 33 ? -2.324 10.508 20.172 1 98.88 33 ASP B CA 1
ATOM 2932 C C . ASP B 1 33 ? -1.595 9.57 21.141 1 98.88 33 ASP B C 1
ATOM 2934 O O . ASP B 1 33 ? -2.043 9.359 22.266 1 98.88 33 ASP B O 1
ATOM 2938 N N . ASN B 1 34 ? -0.489 8.984 20.641 1 98.75 34 ASN B N 1
ATOM 2939 C CA . ASN B 1 34 ? 0.232 8.086 21.531 1 98.75 34 ASN B CA 1
ATOM 2940 C C . ASN B 1 34 ? 1.465 8.758 22.125 1 98.75 34 ASN B C 1
ATOM 2942 O O . ASN B 1 34 ? 2.215 8.141 22.875 1 98.75 34 A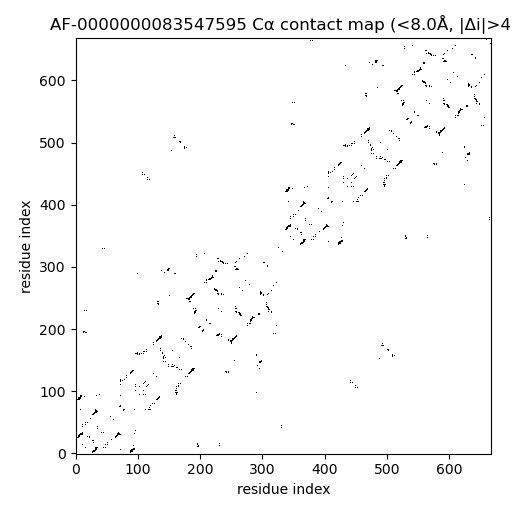SN B O 1
ATOM 2946 N N . PHE B 1 35 ? 1.699 10 21.766 1 98.25 35 PHE B N 1
ATOM 2947 C CA . PHE B 1 35 ? 2.797 10.797 22.297 1 98.25 35 PHE B CA 1
ATOM 2948 C C . PHE B 1 35 ? 4.117 10.047 22.188 1 98.25 35 PHE B C 1
ATOM 2950 O O . PHE B 1 35 ? 4.914 10.039 23.125 1 98.25 35 PHE B O 1
ATOM 2957 N N . ASN B 1 36 ? 4.277 9.383 21.016 1 97.44 36 ASN B N 1
ATOM 2958 C CA . ASN B 1 36 ? 5.508 8.625 20.828 1 97.44 36 ASN B CA 1
ATOM 2959 C C . ASN B 1 36 ? 6.734 9.539 20.844 1 97.44 36 ASN B C 1
ATOM 2961 O O . ASN B 1 36 ? 6.602 10.766 20.922 1 97.44 36 ASN B O 1
ATOM 2965 N N . ASP B 1 37 ? 7.871 8.922 20.812 1 96.12 37 ASP B N 1
ATOM 2966 C CA . ASP B 1 37 ? 9.117 9.664 21 1 96.12 37 ASP B CA 1
ATOM 2967 C C . ASP B 1 37 ? 9.812 9.922 19.672 1 96.12 37 ASP B C 1
ATOM 2969 O O . ASP B 1 37 ? 11.039 9.984 19.609 1 96.12 37 ASP B O 1
ATOM 2973 N N . PHE B 1 38 ? 9.055 9.914 18.578 1 95.19 38 PHE B N 1
ATOM 2974 C CA . PHE B 1 38 ? 9.633 10.328 17.297 1 95.19 38 PHE B CA 1
ATOM 2975 C C . PHE B 1 38 ? 10.383 11.648 17.453 1 95.19 38 PHE B C 1
ATOM 2977 O O . PHE B 1 38 ? 11.422 11.844 16.828 1 95.19 38 PHE B O 1
ATOM 2984 N N . TYR B 1 39 ? 9.812 12.555 18.141 1 94.56 39 TYR B N 1
ATOM 2985 C CA . TYR B 1 39 ? 10.477 13.703 18.766 1 94.56 39 TYR B CA 1
ATOM 2986 C C . TYR B 1 39 ? 10.039 13.859 20.203 1 94.56 39 TYR B C 1
ATOM 2988 O O . TYR B 1 39 ? 9.219 13.078 20.703 1 94.56 39 TYR B O 1
ATOM 2996 N N . ASN B 1 40 ? 10.602 14.836 20.938 1 94.69 40 ASN B N 1
ATOM 2997 C CA . ASN B 1 40 ? 10.336 14.984 22.359 1 94.69 40 ASN B CA 1
ATOM 2998 C C . ASN B 1 40 ? 8.836 15.023 22.641 1 94.69 40 ASN B C 1
ATOM 3000 O O . ASN B 1 40 ? 8.148 15.953 22.234 1 94.69 40 ASN B O 1
ATOM 3004 N N . PRO B 1 41 ? 8.312 14.023 23.391 1 96.56 41 PRO B N 1
ATOM 3005 C CA . PRO B 1 41 ? 6.879 13.953 23.672 1 96.56 41 PRO B CA 1
ATOM 3006 C C . PRO B 1 41 ? 6.355 15.188 24.406 1 96.56 41 PRO B C 1
ATOM 3008 O O . PRO B 1 41 ? 5.168 15.508 24.312 1 96.56 41 PRO B O 1
ATOM 3011 N N . GLU B 1 42 ? 7.219 15.836 25.109 1 95.75 42 GLU B N 1
ATOM 3012 C CA . GLU B 1 42 ? 6.809 17.016 25.859 1 95.75 42 GLU B CA 1
ATOM 3013 C C . GLU B 1 42 ? 6.328 18.125 24.922 1 95.75 42 GLU B C 1
ATOM 3015 O O . GLU B 1 42 ? 5.48 18.938 25.312 1 95.75 42 GLU B O 1
ATOM 3020 N N . ILE B 1 43 ? 6.848 18.156 23.719 1 96.06 43 ILE B N 1
ATOM 3021 C CA . ILE B 1 43 ? 6.406 19.141 22.734 1 96.06 43 ILE B CA 1
ATOM 3022 C C . ILE B 1 43 ? 4.934 18.906 22.391 1 96.06 43 ILE B C 1
ATOM 3024 O O . ILE B 1 43 ? 4.152 19.859 22.312 1 96.06 43 ILE B O 1
ATOM 3028 N N . LYS B 1 44 ? 4.555 17.656 22.266 1 97.56 44 LYS B N 1
ATOM 3029 C CA . LYS B 1 44 ? 3.164 17.312 21.984 1 97.56 44 LYS B CA 1
ATOM 3030 C C . LYS B 1 44 ? 2.268 17.641 23.172 1 97.56 44 LYS B C 1
ATOM 3032 O O . LYS B 1 44 ? 1.14 18.109 23 1 97.56 44 LYS B O 1
ATOM 3037 N N . ARG B 1 45 ? 2.775 17.344 24.359 1 97.44 45 ARG B N 1
ATOM 3038 C CA . ARG B 1 45 ? 2.01 17.656 25.562 1 97.44 45 ARG B CA 1
ATOM 3039 C C . ARG B 1 45 ? 1.803 19.172 25.688 1 97.44 45 ARG B C 1
ATOM 3041 O O . ARG B 1 45 ? 0.731 19.625 26.094 1 97.44 45 ARG B O 1
ATOM 3048 N N . PHE B 1 46 ? 2.805 19.891 25.312 1 96.31 46 PHE B N 1
ATOM 3049 C CA . PHE B 1 46 ? 2.697 21.359 25.312 1 96.31 46 PHE B CA 1
ATOM 3050 C C . PHE B 1 46 ? 1.655 21.812 24.312 1 96.31 46 PHE B C 1
ATOM 3052 O O . PHE B 1 46 ? 0.907 22.766 24.578 1 96.31 46 PHE B O 1
ATOM 3059 N N . ASN B 1 47 ? 1.618 21.172 23.109 1 97.88 47 ASN B N 1
ATOM 3060 C CA . ASN B 1 47 ? 0.595 21.5 22.125 1 97.88 47 ASN B CA 1
ATOM 3061 C C . ASN B 1 47 ? -0.81 21.328 22.703 1 97.88 47 ASN B C 1
ATOM 3063 O O . ASN B 1 47 ? -1.701 22.141 22.406 1 97.88 47 ASN B O 1
ATOM 3067 N N . ILE B 1 48 ? -1.011 20.281 23.531 1 98.19 48 ILE B N 1
ATOM 3068 C CA . ILE B 1 48 ? -2.299 20.062 24.172 1 98.19 48 ILE B CA 1
ATOM 3069 C C . ILE B 1 48 ? -2.598 21.203 25.141 1 98.19 48 ILE B C 1
ATOM 3071 O O . ILE B 1 48 ? -3.725 21.703 25.188 1 98.19 48 ILE B O 1
ATOM 3075 N N . THR B 1 49 ? -1.581 21.609 25.875 1 97.06 49 THR B N 1
ATOM 3076 C CA . THR B 1 49 ? -1.733 22.719 26.797 1 97.06 49 THR B CA 1
ATOM 3077 C C . THR B 1 49 ? -2.137 23.984 26.047 1 97.06 49 THR B C 1
ATOM 3079 O O . THR B 1 49 ? -3 24.75 26.516 1 97.06 49 THR B O 1
ATOM 3082 N N . GLU B 1 50 ? -1.52 24.219 24.906 1 96.69 50 GLU B N 1
ATOM 3083 C CA . GLU B 1 50 ? -1.82 25.391 24.109 1 96.69 50 GLU B CA 1
ATOM 3084 C C . GLU B 1 50 ? -3.248 25.344 23.578 1 96.69 50 GLU B C 1
ATOM 3086 O O . GLU B 1 50 ? -3.916 26.375 23.484 1 96.69 50 GLU B O 1
ATOM 3091 N N . ILE B 1 51 ? -3.721 24.172 23.203 1 98.25 51 ILE B N 1
ATOM 3092 C CA . ILE B 1 51 ? -5.105 24.016 22.766 1 98.25 51 ILE B CA 1
ATOM 3093 C C . ILE B 1 51 ? -6.047 24.422 23.906 1 98.25 51 ILE B C 1
ATOM 3095 O O . ILE B 1 51 ? -7.008 25.156 23.672 1 98.25 51 ILE B O 1
ATOM 3099 N N . LYS B 1 52 ? -5.773 23.953 25.094 1 97.88 52 LYS B N 1
ATOM 3100 C CA . LYS B 1 52 ? -6.605 24.266 26.25 1 97.88 52 LYS B CA 1
ATOM 3101 C C . LYS B 1 52 ? -6.586 25.766 26.547 1 97.88 52 LYS B C 1
ATOM 3103 O O . LYS B 1 52 ? -7.602 26.328 26.953 1 97.88 52 LYS B O 1
ATOM 3108 N N . ASN B 1 53 ? -5.41 26.344 26.391 1 96.31 53 ASN B N 1
ATOM 3109 C CA . ASN B 1 53 ? -5.316 27.797 26.562 1 96.31 53 ASN B CA 1
ATOM 3110 C C . ASN B 1 53 ? -6.188 28.531 25.547 1 96.31 53 ASN B C 1
ATOM 3112 O O . ASN B 1 53 ? -6.848 29.516 25.891 1 96.31 53 ASN B O 1
ATOM 3116 N N . THR B 1 54 ? -6.09 28.062 24.328 1 95.94 54 THR B N 1
ATOM 3117 C CA . THR B 1 54 ? -6.926 28.641 23.281 1 95.94 54 THR B CA 1
ATOM 3118 C C . THR B 1 54 ? -8.406 28.531 23.641 1 95.94 54 THR B C 1
ATOM 3120 O O . THR B 1 54 ? -9.18 29.453 23.422 1 95.94 54 THR B O 1
ATOM 3123 N N . MET B 1 55 ? -8.828 27.438 24.188 1 97.88 55 MET B N 1
ATOM 3124 C CA . MET B 1 55 ? -10.211 27.234 24.625 1 97.88 55 MET B CA 1
ATOM 3125 C C . MET B 1 55 ? -10.602 28.234 25.688 1 97.88 55 MET B C 1
ATOM 3127 O O . MET B 1 55 ? -11.672 28.844 25.609 1 97.88 55 MET B O 1
ATOM 3131 N N . LYS B 1 56 ? -9.719 28.406 26.609 1 97.44 56 LYS B N 1
ATOM 3132 C CA . LYS B 1 56 ? -9.984 29.359 27.703 1 97.44 56 LYS B CA 1
ATOM 3133 C C . LYS B 1 56 ? -10.148 30.781 27.172 1 97.44 56 LYS B C 1
ATOM 3135 O O . LYS B 1 56 ? -11.086 31.484 27.562 1 97.44 56 LYS B O 1
ATOM 3140 N N . LEU B 1 57 ? -9.258 31.125 26.312 1 96.88 57 LEU B N 1
ATOM 3141 C CA . LEU B 1 57 ? -9.258 32.469 25.766 1 96.88 57 LEU B CA 1
ATOM 3142 C C . LEU B 1 57 ? -10.523 32.719 24.953 1 96.88 57 LEU B C 1
ATOM 3144 O O . LEU B 1 57 ? -10.945 33.875 24.812 1 96.88 57 LEU B O 1
ATOM 3148 N N . ASN B 1 58 ? -11.148 31.688 24.453 1 97.25 58 ASN B N 1
ATOM 3149 C CA . ASN B 1 58 ? -12.312 31.844 23.578 1 97.25 58 ASN B CA 1
ATOM 3150 C C . ASN B 1 58 ? -13.586 31.359 24.266 1 97.25 58 ASN B C 1
ATOM 3152 O O . ASN B 1 58 ? -14.609 31.156 23.609 1 97.25 58 ASN B O 1
ATOM 3156 N N . ASN B 1 59 ? -13.609 31.078 25.531 1 97.31 59 ASN B N 1
ATOM 3157 C CA . ASN B 1 59 ? -14.742 30.672 26.344 1 97.31 59 ASN B CA 1
ATOM 3158 C C . ASN B 1 59 ? -15.398 29.406 25.812 1 97.31 59 ASN B C 1
ATOM 3160 O O . ASN B 1 59 ? -16.625 29.344 25.688 1 97.31 59 ASN B O 1
ATOM 3164 N N . ILE B 1 60 ? -14.523 28.484 25.406 1 96.75 60 ILE B N 1
ATOM 3165 C CA . ILE B 1 60 ? -14.984 27.172 24.953 1 96.75 60 ILE B CA 1
ATOM 3166 C C . ILE B 1 60 ? -14.961 26.188 26.125 1 96.75 60 ILE B C 1
ATOM 3168 O O . ILE B 1 60 ? -13.961 26.094 26.828 1 96.75 60 ILE B O 1
ATOM 3172 N N . THR B 1 61 ? -16.047 25.484 26.344 1 95.38 61 THR B N 1
ATOM 3173 C CA . THR B 1 61 ? -16.188 24.562 27.484 1 95.38 61 THR B CA 1
ATOM 3174 C C . THR B 1 61 ? -15.211 23.406 27.359 1 95.38 61 THR B C 1
ATOM 3176 O O . THR B 1 61 ? -14.906 22.953 26.25 1 95.38 61 THR B O 1
ATOM 3179 N N . ASP B 1 62 ? -14.773 22.859 28.438 1 93.94 62 ASP B N 1
ATOM 3180 C CA . ASP B 1 62 ? -13.812 21.766 28.5 1 93.94 62 ASP B CA 1
ATOM 3181 C C . ASP B 1 62 ? -14.391 20.484 27.891 1 93.94 62 ASP B C 1
ATOM 3183 O O . ASP B 1 62 ? -13.656 19.641 27.406 1 93.94 62 ASP B O 1
ATOM 3187 N N . ASP B 1 63 ? -15.656 20.375 27.891 1 95.12 63 ASP B N 1
ATOM 3188 C CA . ASP B 1 63 ? -16.328 19.172 27.391 1 95.12 63 ASP B CA 1
ATOM 3189 C C . ASP B 1 63 ? -16.156 19.047 25.875 1 95.12 63 ASP B C 1
ATOM 3191 O O . ASP B 1 63 ? -16.391 17.969 25.312 1 95.12 63 ASP B O 1
ATOM 3195 N N . ASN B 1 64 ? -15.766 20.141 25.234 1 97.25 64 ASN B N 1
ATOM 3196 C CA . ASN B 1 64 ? -15.625 20.125 23.781 1 97.25 64 ASN B CA 1
ATOM 3197 C C . ASN B 1 64 ? -14.328 19.438 23.344 1 97.25 64 ASN B C 1
ATOM 3199 O O . ASN B 1 64 ? -14.141 19.156 22.156 1 97.25 64 ASN B O 1
ATOM 3203 N N . LEU B 1 65 ? -13.453 19.156 24.281 1 98.56 65 LEU B N 1
ATOM 3204 C CA . LEU B 1 65 ? -12.188 18.5 23.953 1 98.56 65 LEU B CA 1
ATOM 3205 C C . LEU B 1 65 ? -11.992 17.25 24.812 1 98.56 65 LEU B C 1
ATOM 3207 O O . LEU B 1 65 ? -12.047 17.328 26.047 1 98.56 65 LEU B O 1
ATOM 3211 N N . ILE B 1 66 ? -11.82 16.109 24.188 1 98.69 66 ILE B N 1
ATOM 3212 C CA . ILE B 1 66 ? -11.508 14.852 24.859 1 98.69 66 ILE B CA 1
ATOM 3213 C C . ILE B 1 66 ? -10.156 14.344 24.375 1 98.69 66 ILE B C 1
ATOM 3215 O O . ILE B 1 66 ? -9.898 14.281 23.172 1 98.69 66 ILE B O 1
ATOM 3219 N N . LEU B 1 67 ? -9.281 14.094 25.297 1 98.75 67 LEU B N 1
ATOM 3220 C CA . LEU B 1 67 ? -7.969 13.539 24.969 1 98.75 67 LEU B CA 1
ATOM 3221 C C . LEU B 1 67 ? -7.906 12.047 25.297 1 98.75 67 LEU B C 1
ATOM 3223 O O . LEU B 1 67 ? -8.156 11.656 26.438 1 98.75 67 LEU B O 1
ATOM 3227 N N . GLN B 1 68 ? -7.656 11.242 24.312 1 98.81 68 GLN B N 1
ATOM 3228 C CA . GLN B 1 68 ? -7.449 9.805 24.453 1 98.81 68 GLN B CA 1
ATOM 3229 C C . GLN B 1 68 ? -6.023 9.414 24.078 1 98.81 68 GLN B C 1
ATOM 3231 O O . GLN B 1 68 ? -5.695 9.336 22.891 1 98.81 68 GLN B O 1
ATOM 3236 N N . GLU B 1 69 ? -5.184 9.141 25.094 1 98.75 69 GLU B N 1
ATOM 3237 C CA . GLU B 1 69 ? -3.816 8.711 24.828 1 98.75 69 GLU B CA 1
ATOM 3238 C C . GLU B 1 69 ? -3.762 7.234 24.469 1 98.75 69 GLU B C 1
ATOM 3240 O O . GLU B 1 69 ? -4.105 6.375 25.281 1 98.75 69 GLU B O 1
ATOM 3245 N N . GLY B 1 70 ? -3.422 6.941 23.219 1 98.75 70 GLY B N 1
ATOM 3246 C CA . GLY B 1 70 ? -3.377 5.566 22.766 1 98.75 70 GLY B CA 1
ATOM 3247 C C . GLY B 1 70 ? -2.795 5.43 21.359 1 98.75 70 GLY B C 1
ATOM 3248 O O . GLY B 1 70 ? -2.465 6.43 20.719 1 98.75 70 GLY B O 1
ATOM 3249 N N . ASP B 1 71 ? -2.586 4.199 20.953 1 98.81 71 ASP B N 1
ATOM 3250 C CA . ASP B 1 71 ? -1.946 3.85 19.688 1 98.81 71 ASP B CA 1
ATOM 3251 C C . ASP B 1 71 ? -2.973 3.357 18.672 1 98.81 71 ASP B C 1
ATOM 3253 O O . ASP B 1 71 ? -3.859 2.568 19 1 98.81 71 ASP B O 1
ATOM 3257 N N . ILE B 1 72 ? -2.861 3.877 17.422 1 98.88 72 ILE B N 1
ATOM 3258 C CA . ILE B 1 72 ? -3.859 3.539 16.422 1 98.88 72 ILE B CA 1
ATOM 3259 C C . ILE B 1 72 ? -3.664 2.096 15.961 1 98.88 72 ILE B C 1
ATOM 3261 O O . ILE B 1 72 ? -4.523 1.531 15.281 1 98.88 72 ILE B O 1
ATOM 3265 N N . ARG B 1 73 ? -2.545 1.413 16.328 1 98.56 73 ARG B N 1
ATOM 3266 C CA . ARG B 1 73 ? -2.336 -0.001 16.047 1 98.56 73 ARG B CA 1
ATOM 3267 C C . ARG B 1 73 ? -3.168 -0.88 16.969 1 98.56 73 ARG B C 1
ATOM 3269 O O . ARG B 1 73 ? -3.369 -2.064 16.688 1 98.56 73 ARG B O 1
ATOM 3276 N N . ASP B 1 74 ? -3.596 -0.335 18.125 1 98.69 74 ASP B N 1
ATOM 3277 C CA . ASP B 1 74 ? -4.348 -1.068 19.141 1 98.69 74 ASP B CA 1
ATOM 3278 C C . ASP B 1 74 ? -5.844 -1.035 18.844 1 98.69 74 ASP B C 1
ATOM 3280 O O . ASP B 1 74 ? -6.555 -0.135 19.297 1 98.69 74 ASP B O 1
ATOM 3284 N N . THR B 1 75 ? -6.328 -2.068 18.266 1 97.56 75 THR B N 1
ATOM 3285 C CA . THR B 1 75 ? -7.715 -2.127 17.812 1 97.56 75 THR B CA 1
ATOM 3286 C C . THR B 1 75 ? -8.672 -2.098 19 1 97.56 75 THR B C 1
ATOM 3288 O O . THR B 1 75 ? -9.758 -1.522 18.922 1 97.56 75 THR B O 1
ATOM 3291 N N . ASN B 1 76 ? -8.281 -2.711 20.062 1 98.19 76 ASN B N 1
ATOM 3292 C CA . ASN B 1 76 ? -9.133 -2.709 21.25 1 98.19 76 ASN B CA 1
ATOM 3293 C C . ASN B 1 76 ? -9.289 -1.303 21.812 1 98.19 76 ASN B C 1
ATOM 3295 O O . ASN B 1 76 ? -10.391 -0.896 22.188 1 98.19 76 ASN B O 1
ATOM 3299 N N . PHE B 1 77 ? -8.195 -0.593 21.922 1 98.81 77 PHE B N 1
ATOM 3300 C CA . PHE B 1 77 ? -8.227 0.793 22.359 1 98.81 77 PHE B CA 1
ATOM 3301 C C . PHE B 1 77 ? -9.133 1.631 21.469 1 98.81 77 PHE B C 1
ATOM 3303 O O . PHE B 1 77 ? -10 2.355 21.953 1 98.81 77 PHE B O 1
ATOM 3310 N N . LEU B 1 78 ? -9 1.497 20.188 1 98.81 78 LEU B N 1
ATOM 3311 C CA . LEU B 1 78 ? -9.766 2.281 19.219 1 98.81 78 LEU B CA 1
ATOM 3312 C C . LEU B 1 78 ? -11.258 1.957 19.328 1 98.81 78 LEU B C 1
ATOM 3314 O O . LEU B 1 78 ? -12.094 2.861 19.312 1 98.81 78 LEU B O 1
ATOM 3318 N N . LYS B 1 79 ? -11.531 0.694 19.391 1 98.5 79 LYS B N 1
ATOM 3319 C CA . LYS B 1 79 ? -12.922 0.283 19.5 1 98.5 79 LYS B CA 1
ATOM 3320 C C . LYS B 1 79 ? -13.578 0.872 20.734 1 98.5 79 LYS B C 1
ATOM 3322 O O . LYS B 1 79 ? -14.75 1.236 20.719 1 98.5 79 LYS B O 1
ATOM 3327 N N . GLY B 1 80 ? -12.805 0.87 21.828 1 98.75 80 GLY B N 1
ATOM 3328 C CA . GLY B 1 80 ? -13.297 1.521 23.031 1 98.75 80 GLY B CA 1
ATOM 3329 C C . GLY B 1 80 ? -13.68 2.971 22.797 1 98.75 80 GLY B C 1
ATOM 3330 O O . GLY B 1 80 ? -14.742 3.414 23.25 1 98.75 80 GLY B O 1
ATOM 3331 N N . VAL B 1 81 ? -12.891 3.729 22.109 1 98.88 81 VAL B N 1
ATOM 3332 C CA . VAL B 1 81 ? -13.141 5.141 21.844 1 98.88 81 VAL B CA 1
ATOM 3333 C C . VAL B 1 81 ? -14.383 5.281 20.953 1 98.88 81 VAL B C 1
ATOM 3335 O O . VAL B 1 81 ? -15.25 6.109 21.234 1 98.88 81 VAL B O 1
ATOM 3338 N N . PHE B 1 82 ? -14.492 4.465 19.875 1 98.75 82 PHE B N 1
ATOM 3339 C CA . PHE B 1 82 ? -15.602 4.535 18.938 1 98.75 82 PHE B CA 1
ATOM 3340 C C . PHE B 1 82 ? -16.922 4.156 19.609 1 98.75 82 PHE B C 1
ATOM 3342 O O . PHE B 1 82 ? -17.984 4.609 19.203 1 98.75 82 PHE B O 1
ATOM 3349 N N . THR B 1 83 ? -16.781 3.262 20.656 1 98.56 83 THR B N 1
ATOM 3350 C CA . THR B 1 83 ? -17.969 2.838 21.391 1 98.56 83 THR B CA 1
ATOM 3351 C C . THR B 1 83 ? -18.438 3.934 22.344 1 98.56 83 THR B C 1
ATOM 3353 O O . THR B 1 83 ? -19.625 4.141 22.531 1 98.56 83 THR B O 1
ATOM 3356 N N . LEU B 1 84 ? -17.531 4.629 22.891 1 98.19 84 LEU B N 1
ATOM 3357 C CA . LEU B 1 84 ? -17.812 5.594 23.953 1 98.19 84 LEU B CA 1
ATOM 3358 C C . LEU B 1 84 ? -18.359 6.891 23.375 1 98.19 84 LEU B C 1
ATOM 3360 O O . LEU B 1 84 ? -19.156 7.578 24.031 1 98.19 84 LEU B O 1
ATOM 3364 N N . TYR B 1 85 ? -17.938 7.277 22.156 1 97.81 85 TYR B N 1
ATOM 3365 C CA . TYR B 1 85 ? -18.281 8.594 21.625 1 97.81 85 TYR B CA 1
ATOM 3366 C C . TYR B 1 85 ? -19 8.484 20.281 1 97.81 85 TYR B C 1
ATOM 3368 O O . TYR B 1 85 ? -18.703 7.578 19.5 1 97.81 85 TYR B O 1
ATOM 3376 N N . LYS B 1 86 ? -19.891 9.359 20.062 1 97.06 86 LYS B N 1
ATOM 3377 C CA . LYS B 1 86 ? -20.531 9.477 18.766 1 97.06 86 LYS B CA 1
ATOM 3378 C C . LYS B 1 86 ? -19.703 10.336 17.812 1 97.06 86 LYS B C 1
ATOM 3380 O O . LYS B 1 86 ? -19.812 11.562 17.828 1 97.06 86 LYS B O 1
ATOM 3385 N N . ILE B 1 87 ? -19.078 9.773 16.922 1 98.69 87 ILE B N 1
ATOM 3386 C CA . ILE B 1 87 ? -18.141 10.445 16.031 1 98.69 87 ILE B CA 1
ATOM 3387 C C . ILE B 1 87 ? -18.828 10.711 14.688 1 98.69 87 ILE B C 1
ATOM 3389 O O . ILE B 1 87 ? -19.422 9.812 14.102 1 98.69 87 ILE B O 1
ATOM 3393 N N . ASP B 1 88 ? -18.734 11.953 14.227 1 98.44 88 ASP B N 1
ATOM 3394 C CA . ASP B 1 88 ? -19.312 12.32 12.938 1 98.44 88 ASP B CA 1
ATOM 3395 C C . ASP B 1 88 ? -18.281 12.203 11.82 1 98.44 88 ASP B C 1
ATOM 3397 O O . ASP B 1 88 ? -18.594 11.773 10.711 1 98.44 88 ASP B O 1
ATOM 3401 N N . VAL B 1 89 ? -17.078 12.656 12.039 1 98.69 89 VAL B N 1
ATOM 3402 C CA . VAL B 1 89 ? -16.016 12.75 11.047 1 98.69 89 VAL B CA 1
ATOM 3403 C C . VAL B 1 89 ? -14.703 12.25 11.648 1 98.69 89 VAL B C 1
ATOM 3405 O O . VAL B 1 89 ? -14.406 12.539 12.812 1 98.69 89 VAL B O 1
ATOM 3408 N N . VAL B 1 90 ? -14.008 11.43 10.945 1 98.94 90 VAL B N 1
ATOM 3409 C CA . VAL B 1 90 ? -12.656 11.055 11.344 1 98.94 90 VAL B CA 1
ATOM 3410 C C . VAL B 1 90 ? -11.633 11.797 10.492 1 98.94 90 VAL B C 1
ATOM 3412 O O . VAL B 1 90 ? -11.68 11.727 9.258 1 98.94 90 VAL B O 1
ATOM 3415 N N . VAL B 1 91 ? -10.78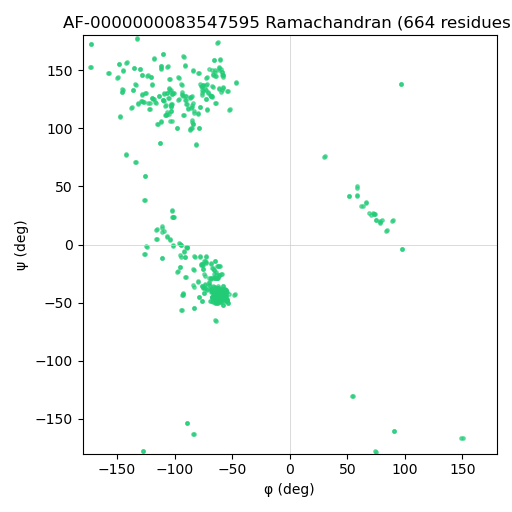1 12.625 11.07 1 98.94 91 VAL B N 1
ATOM 3416 C CA . VAL B 1 91 ? -9.617 13.242 10.438 1 98.94 91 VAL B CA 1
ATOM 3417 C C . VAL B 1 91 ? -8.344 12.523 10.875 1 98.94 91 VAL B C 1
ATOM 3419 O O . VAL B 1 91 ? -7.883 12.695 12.008 1 98.94 91 VAL B O 1
ATOM 3422 N N . HIS B 1 92 ? -7.789 11.75 9.977 1 99 92 HIS B N 1
ATOM 3423 C CA . HIS B 1 92 ? -6.668 10.867 10.289 1 99 92 HIS B CA 1
ATOM 3424 C C . HIS B 1 92 ? -5.34 11.508 9.891 1 99 92 HIS B C 1
ATOM 3426 O O . HIS B 1 92 ? -4.906 11.383 8.742 1 99 92 HIS B O 1
ATOM 3432 N N . LEU B 1 93 ? -4.652 12.07 10.898 1 98.94 93 LEU B N 1
ATOM 3433 C CA . LEU B 1 93 ? -3.379 12.734 10.656 1 98.94 93 LEU B CA 1
ATOM 3434 C C . LEU B 1 93 ? -2.225 11.945 11.266 1 98.94 93 LEU B C 1
ATOM 3436 O O . LEU B 1 93 ? -1.059 12.219 10.969 1 98.94 93 LEU B O 1
ATOM 3440 N N . ALA B 1 94 ? -2.537 10.945 12.109 1 98.81 94 ALA B N 1
ATOM 3441 C CA . ALA B 1 94 ? -1.491 10.172 12.773 1 98.81 94 ALA B CA 1
ATOM 3442 C C . ALA B 1 94 ? -0.697 9.344 11.773 1 98.81 94 ALA B C 1
ATOM 3444 O O . ALA B 1 94 ? -1.271 8.758 10.852 1 98.81 94 ALA B O 1
ATOM 3445 N N . ALA B 1 95 ? 0.57 9.336 11.898 1 98.69 95 ALA B N 1
ATOM 3446 C CA . ALA B 1 95 ? 1.485 8.531 11.102 1 98.69 95 ALA B CA 1
ATOM 3447 C C . ALA B 1 95 ? 2.914 8.633 11.633 1 98.69 95 ALA B C 1
ATOM 3449 O O . ALA B 1 95 ? 3.252 9.578 12.344 1 98.69 95 ALA B O 1
ATOM 3450 N N . MET B 1 96 ? 3.721 7.539 11.383 1 98.31 96 MET B N 1
ATOM 3451 C CA . MET B 1 96 ? 5.16 7.789 11.367 1 98.31 96 MET B CA 1
ATOM 3452 C C . MET B 1 96 ? 5.547 8.648 10.172 1 98.31 96 MET B C 1
ATOM 3454 O O . MET B 1 96 ? 5.094 8.406 9.055 1 98.31 96 MET B O 1
ATOM 3458 N N . ALA B 1 97 ? 6.266 9.727 10.438 1 95.06 97 ALA B N 1
ATOM 3459 C CA . ALA B 1 97 ? 6.578 10.68 9.383 1 95.06 97 ALA B CA 1
ATOM 3460 C C . ALA B 1 97 ? 8.062 10.648 9.031 1 95.06 97 ALA B C 1
ATOM 3462 O O . ALA B 1 97 ? 8.859 10.031 9.742 1 95.06 97 ALA B O 1
ATOM 3463 N N . GLY B 1 98 ? 8.406 11.242 7.848 1 93 98 GLY B N 1
ATOM 3464 C CA . GLY B 1 98 ? 9.797 11.422 7.469 1 93 98 GLY B CA 1
ATOM 3465 C C . GLY B 1 98 ? 10.312 10.328 6.559 1 93 98 GLY B C 1
ATOM 3466 O O . GLY B 1 98 ? 10.094 9.141 6.816 1 93 98 GLY B O 1
ATOM 3467 N N . VAL B 1 99 ? 11.047 10.711 5.586 1 93 99 VAL B N 1
ATOM 3468 C CA . VAL B 1 99 ? 11.57 9.797 4.57 1 93 99 VAL B CA 1
ATOM 3469 C C . VAL B 1 99 ? 12.734 9 5.145 1 93 99 VAL B C 1
ATOM 3471 O O . VAL B 1 99 ? 12.711 7.766 5.137 1 93 99 VAL B O 1
ATOM 3474 N N . ARG B 1 100 ? 13.648 9.594 5.75 1 92 100 ARG B N 1
ATOM 3475 C CA . ARG B 1 100 ? 14.891 8.969 6.18 1 92 100 ARG B CA 1
ATOM 3476 C C . ARG B 1 100 ? 14.641 7.965 7.305 1 92 100 ARG B C 1
ATOM 3478 O O . ARG B 1 100 ? 15.109 6.828 7.25 1 92 100 ARG B O 1
ATOM 3485 N N . PRO B 1 101 ? 13.875 8.438 8.328 1 95.44 101 PRO B N 1
ATOM 3486 C CA . PRO B 1 101 ? 13.602 7.449 9.375 1 95.44 101 PRO B CA 1
ATOM 3487 C C . PRO B 1 101 ? 12.828 6.238 8.852 1 95.44 101 PRO B C 1
ATOM 3489 O O . PRO B 1 101 ? 12.961 5.137 9.391 1 95.44 101 PRO B O 1
ATOM 3492 N N . SER B 1 102 ? 12.047 6.387 7.801 1 97.31 102 SER B N 1
ATOM 3493 C CA . SER B 1 102 ? 11.281 5.27 7.258 1 97.31 102 SER B CA 1
ATOM 3494 C C . SER B 1 102 ? 12.195 4.223 6.633 1 97.31 102 SER B C 1
ATOM 3496 O O . SER B 1 102 ? 11.836 3.043 6.562 1 97.31 102 SER B O 1
ATOM 3498 N N . ILE B 1 103 ? 13.344 4.672 6.117 1 96.25 103 ILE B N 1
ATOM 3499 C CA . ILE B 1 103 ? 14.328 3.768 5.535 1 96.25 103 ILE B CA 1
ATOM 3500 C C . ILE B 1 103 ? 14.984 2.945 6.641 1 96.25 103 ILE B C 1
ATOM 3502 O O . ILE B 1 103 ? 15.289 1.765 6.445 1 96.25 103 ILE B O 1
ATOM 3506 N N . ILE B 1 104 ? 15.117 3.566 7.816 1 95.88 104 ILE B N 1
ATOM 3507 C CA . ILE B 1 104 ? 15.773 2.932 8.961 1 95.88 104 ILE B CA 1
ATOM 3508 C C . ILE B 1 104 ? 14.844 1.881 9.562 1 95.88 104 ILE B C 1
ATOM 3510 O O . ILE B 1 104 ? 15.289 0.801 9.961 1 95.88 104 ILE B O 1
ATOM 3514 N N . ASN B 1 105 ? 13.586 2.156 9.672 1 97.12 105 ASN B N 1
ATOM 3515 C CA . ASN B 1 105 ? 12.633 1.24 10.289 1 97.12 105 ASN B CA 1
ATOM 3516 C C . ASN B 1 105 ? 11.359 1.106 9.453 1 97.12 105 ASN B C 1
ATOM 3518 O O . ASN B 1 105 ? 10.273 1.464 9.914 1 97.12 105 ASN B O 1
ATOM 3522 N N . PRO B 1 106 ? 11.461 0.44 8.289 1 98 106 PRO B N 1
ATOM 3523 C CA . PRO B 1 106 ? 10.297 0.35 7.402 1 98 106 PRO B CA 1
ATOM 3524 C C . PRO B 1 106 ? 9.148 -0.454 8.008 1 98 106 PRO B C 1
ATOM 3526 O O . PRO B 1 106 ? 7.98 -0.196 7.707 1 98 106 PRO B O 1
ATOM 3529 N N . LEU B 1 107 ? 9.445 -1.421 8.898 1 98 107 LEU B N 1
ATOM 3530 C CA . LEU B 1 107 ? 8.414 -2.254 9.5 1 98 107 LEU B CA 1
ATOM 3531 C C . LEU B 1 107 ? 7.5 -1.422 10.391 1 98 107 LEU B C 1
ATOM 3533 O O . LEU B 1 107 ? 6.281 -1.609 10.391 1 98 107 LEU B O 1
ATOM 3537 N N . LEU B 1 108 ? 8.133 -0.571 11.188 1 98.31 108 LEU B N 1
ATOM 3538 C CA . LEU B 1 108 ? 7.336 0.302 12.047 1 98.31 108 LEU B CA 1
ATOM 3539 C C . LEU B 1 108 ? 6.391 1.165 11.219 1 98.31 108 LEU B C 1
ATOM 3541 O O . LEU B 1 108 ? 5.234 1.362 11.594 1 98.31 108 LEU B O 1
ATOM 3545 N N . TYR B 1 109 ? 6.84 1.719 10.133 1 98.69 109 TYR B N 1
ATOM 3546 C CA . TYR B 1 109 ? 6.027 2.557 9.258 1 98.69 109 TYR B CA 1
ATOM 3547 C C . TYR B 1 109 ? 4.844 1.774 8.695 1 98.69 109 TYR B C 1
ATOM 3549 O O . TYR B 1 109 ? 3.73 2.295 8.617 1 98.69 109 TYR B O 1
ATOM 3557 N N . ASN B 1 110 ? 5.086 0.543 8.273 1 98.5 110 ASN B N 1
ATOM 3558 C CA . ASN B 1 110 ? 3.998 -0.318 7.824 1 98.5 110 ASN B CA 1
ATOM 3559 C C . ASN B 1 110 ? 2.953 -0.517 8.922 1 98.5 110 ASN B C 1
ATOM 3561 O O . ASN B 1 110 ? 1.752 -0.406 8.664 1 98.5 110 ASN B O 1
ATOM 3565 N N . GLU B 1 111 ? 3.393 -0.804 10.125 1 98.38 111 GLU B N 1
ATOM 3566 C CA . GLU B 1 111 ? 2.494 -1.102 11.234 1 98.38 111 GLU B CA 1
ATOM 3567 C C . GLU B 1 111 ? 1.646 0.113 11.602 1 98.38 111 GLU B C 1
ATOM 3569 O O . GLU B 1 111 ? 0.444 -0.013 11.844 1 98.38 111 GLU B O 1
ATOM 3574 N N . VAL B 1 112 ? 2.277 1.231 11.609 1 98.75 112 VAL B N 1
ATOM 3575 C CA . VAL B 1 112 ? 1.557 2.418 12.055 1 98.75 112 VAL B CA 1
ATOM 3576 C C . VAL B 1 112 ? 0.739 2.994 10.898 1 98.75 112 VAL B C 1
ATOM 3578 O O . VAL B 1 112 ? -0.477 3.162 11.016 1 98.75 112 VAL B O 1
ATOM 3581 N N . ASN B 1 113 ? 1.385 3.275 9.773 1 98.88 113 ASN B N 1
ATOM 3582 C CA . ASN B 1 113 ? 0.762 4.051 8.703 1 98.88 113 ASN B CA 1
ATOM 3583 C C . ASN B 1 113 ? -0.272 3.227 7.941 1 98.88 113 ASN B C 1
ATOM 3585 O O . ASN B 1 113 ? -1.295 3.758 7.504 1 98.88 113 ASN B O 1
ATOM 3589 N N . ILE B 1 114 ? -0.012 1.922 7.715 1 98.81 114 ILE B N 1
ATOM 3590 C CA . ILE B 1 114 ? -0.945 1.119 6.934 1 98.81 114 ILE B CA 1
ATOM 3591 C C . ILE B 1 114 ? -1.926 0.413 7.867 1 98.81 114 ILE B C 1
ATOM 3593 O O . ILE B 1 114 ? -3.139 0.618 7.773 1 98.81 114 ILE B O 1
ATOM 3597 N N . ARG B 1 115 ? -1.409 -0.369 8.812 1 98.38 115 ARG B N 1
ATOM 3598 C CA . ARG B 1 115 ? -2.291 -1.099 9.719 1 98.38 115 ARG B CA 1
ATOM 3599 C C . ARG B 1 115 ? -3.154 -0.14 10.531 1 98.38 115 ARG B C 1
ATOM 3601 O O . ARG B 1 115 ? -4.348 -0.382 10.727 1 98.38 115 ARG B O 1
ATOM 3608 N N . GLY B 1 116 ? -2.494 0.912 11.07 1 98.81 116 GLY B N 1
ATOM 3609 C CA . GLY B 1 116 ? -3.262 1.9 11.812 1 98.81 116 GLY B CA 1
ATOM 3610 C C . GLY B 1 116 ? -4.391 2.51 11 1 98.81 116 GLY B C 1
ATOM 3611 O O . GLY B 1 116 ? -5.504 2.67 11.508 1 98.81 116 GLY B O 1
ATOM 3612 N N . THR B 1 117 ? -4.121 2.867 9.711 1 98.88 117 THR B N 1
ATOM 3613 C CA . THR B 1 117 ? -5.129 3.426 8.82 1 98.88 117 THR B CA 1
ATOM 3614 C C . THR B 1 117 ? -6.246 2.416 8.57 1 98.88 117 THR B C 1
ATOM 3616 O O . THR B 1 117 ? -7.426 2.771 8.594 1 98.88 117 THR B O 1
ATOM 3619 N N . LEU B 1 118 ? -5.855 1.179 8.344 1 98.81 118 LEU B N 1
ATOM 3620 C CA . LEU B 1 118 ? -6.824 0.112 8.109 1 98.81 118 LEU B CA 1
ATOM 3621 C C . LEU B 1 118 ? -7.75 -0.051 9.312 1 98.81 118 LEU B C 1
ATOM 3623 O O . LEU B 1 118 ? -8.961 -0.24 9.141 1 98.81 118 LEU B O 1
ATOM 3627 N N . ASN B 1 119 ? -7.188 -0.023 10.539 1 98.81 119 ASN B N 1
ATOM 3628 C CA . ASN B 1 119 ? -7.992 -0.127 11.75 1 98.81 119 ASN B CA 1
ATOM 3629 C C . ASN B 1 119 ? -9.062 0.96 11.805 1 98.81 119 ASN B C 1
ATOM 3631 O O . ASN B 1 119 ? -10.219 0.683 12.133 1 98.81 119 ASN B O 1
ATOM 3635 N N . LEU B 1 120 ? -8.672 2.152 11.477 1 98.94 120 LEU B N 1
ATOM 3636 C CA . LEU B 1 120 ? -9.594 3.277 11.531 1 98.94 120 LEU B CA 1
ATOM 3637 C C . LEU B 1 120 ? -10.688 3.133 10.477 1 98.94 120 LEU B C 1
ATOM 3639 O O . LEU B 1 120 ? -11.867 3.369 10.758 1 98.94 120 LEU B O 1
ATOM 3643 N N . LEU B 1 121 ? -10.305 2.783 9.273 1 98.81 121 LEU B N 1
ATOM 3644 C CA . LEU B 1 121 ? -11.258 2.607 8.188 1 98.81 121 LEU B CA 1
ATOM 3645 C C . LEU B 1 121 ? -12.266 1.508 8.523 1 98.81 121 LEU B C 1
ATOM 3647 O O . LEU B 1 121 ? -13.469 1.671 8.305 1 98.81 121 LEU B O 1
ATOM 3651 N N . ASP B 1 122 ? -11.75 0.401 9.039 1 98.5 122 ASP B N 1
ATOM 3652 C CA . ASP B 1 122 ? -12.617 -0.714 9.406 1 98.5 122 ASP B CA 1
ATOM 3653 C C . ASP B 1 122 ? -13.609 -0.304 10.492 1 98.5 122 ASP B C 1
ATOM 3655 O O . ASP B 1 122 ? -14.781 -0.692 10.445 1 98.5 122 ASP B O 1
ATOM 3659 N N . LEU B 1 123 ? -13.156 0.444 11.461 1 98.69 123 LEU B N 1
ATOM 3660 C CA . LEU B 1 123 ? -14.023 0.9 12.547 1 98.69 123 LEU B CA 1
ATOM 3661 C C . LEU B 1 123 ? -15.055 1.897 12.031 1 98.69 123 LEU B C 1
ATOM 3663 O O . LEU B 1 123 ? -16.188 1.933 12.516 1 98.69 123 LEU B O 1
ATOM 3667 N N . CYS B 1 124 ? -14.648 2.789 11.078 1 98.69 124 CYS B N 1
ATOM 3668 C CA . CYS B 1 124 ? -15.625 3.672 10.453 1 98.69 124 CYS B CA 1
ATOM 3669 C C . CYS B 1 124 ? -16.766 2.873 9.828 1 98.69 124 CYS B C 1
ATOM 3671 O O . CYS B 1 124 ? -17.922 3.227 9.977 1 98.69 124 CYS B O 1
ATOM 3673 N N . ASN B 1 125 ? -16.359 1.823 9.078 1 97.81 125 ASN B N 1
ATOM 3674 C CA . ASN B 1 125 ? -17.375 0.956 8.492 1 97.81 125 ASN B CA 1
ATOM 3675 C C . ASN B 1 125 ? -18.25 0.315 9.562 1 97.81 125 ASN B C 1
ATOM 3677 O O . ASN B 1 125 ? -19.484 0.326 9.453 1 97.81 125 ASN B O 1
ATOM 3681 N N . GLU B 1 126 ? -17.656 -0.225 10.609 1 98 126 GLU B N 1
ATOM 3682 C CA . GLU B 1 126 ? -18.359 -0.937 11.672 1 98 126 GLU B CA 1
ATOM 3683 C C . GLU B 1 126 ? -19.344 -0.018 12.398 1 98 126 GLU B C 1
ATOM 3685 O O . GLU B 1 126 ? -20.438 -0.436 12.758 1 98 126 GLU B O 1
ATOM 3690 N N . PHE B 1 127 ? -19 1.26 12.602 1 98.5 127 PHE B N 1
ATOM 3691 C CA . PHE B 1 127 ? -19.781 2.158 13.438 1 98.5 127 PHE B CA 1
ATOM 3692 C C . PHE B 1 127 ? -20.594 3.117 12.578 1 98.5 127 PHE B C 1
ATOM 3694 O O . PHE B 1 127 ? -21.234 4.035 13.102 1 98.5 127 PHE B O 1
ATOM 3701 N N . GLY B 1 128 ? -20.531 2.922 11.227 1 97.62 128 GLY B N 1
ATOM 3702 C CA . GLY B 1 128 ? -21.375 3.688 10.32 1 97.62 128 GLY B CA 1
ATOM 3703 C C . GLY B 1 128 ? -20.938 5.129 10.172 1 97.62 128 GLY B C 1
ATOM 3704 O O . GLY B 1 128 ? -21.766 6.02 9.969 1 97.62 128 GLY B O 1
ATOM 3705 N N . ILE B 1 129 ? -19.641 5.434 10.383 1 98.12 129 ILE B N 1
ATOM 3706 C CA . ILE B 1 129 ? -19.078 6.758 10.133 1 98.12 129 ILE B CA 1
ATOM 3707 C C . ILE B 1 129 ? -18.703 6.883 8.656 1 98.12 129 ILE B C 1
ATOM 3709 O O . ILE B 1 129 ? -17.844 6.145 8.172 1 98.12 129 ILE B O 1
ATOM 3713 N N . ASN B 1 130 ? -19.234 7.824 7.934 1 97.81 130 ASN B N 1
ATOM 3714 C CA . ASN B 1 130 ? -19.094 7.805 6.48 1 97.81 130 ASN B CA 1
ATOM 3715 C C . ASN B 1 130 ? -18.297 9.016 5.984 1 97.81 130 ASN B C 1
ATOM 3717 O O . ASN B 1 130 ? -18.406 9.391 4.816 1 97.81 130 ASN B O 1
ATOM 3721 N N . LYS B 1 131 ? -17.625 9.773 6.879 1 98.56 131 LYS B N 1
ATOM 3722 C CA . LYS B 1 131 ? -16.766 10.898 6.535 1 98.56 131 LYS B CA 1
ATOM 3723 C C . LYS B 1 131 ? -15.344 10.68 7.055 1 98.56 131 LYS B C 1
ATOM 3725 O O . LYS B 1 131 ? -15.125 10.586 8.266 1 98.56 131 LYS B O 1
ATOM 3730 N N . PHE B 1 132 ? -14.391 10.586 6.172 1 98.81 132 PHE B N 1
ATOM 3731 C CA . PHE B 1 132 ? -13.016 10.258 6.52 1 98.81 132 PHE B CA 1
ATOM 3732 C C . PHE B 1 132 ? -12.039 11.133 5.75 1 98.81 132 PHE B C 1
ATOM 3734 O O . PHE B 1 132 ? -12.023 11.125 4.516 1 98.81 132 PHE B O 1
ATOM 3741 N N . ILE B 1 133 ? -11.227 11.969 6.453 1 98.94 133 ILE B N 1
ATOM 3742 C CA . ILE B 1 133 ? -10.156 12.773 5.867 1 98.94 133 ILE B CA 1
ATOM 3743 C C . ILE B 1 133 ? -8.805 12.117 6.133 1 98.94 133 ILE B C 1
ATOM 3745 O O . ILE B 1 133 ? -8.438 11.891 7.285 1 98.94 133 ILE B O 1
ATOM 3749 N N . PHE B 1 134 ? -8.078 11.789 5.109 1 98.94 134 PHE B N 1
ATOM 3750 C CA . PHE B 1 134 ? -6.809 11.078 5.223 1 98.94 134 PHE B CA 1
ATOM 3751 C C . PHE B 1 134 ? -5.645 12 4.863 1 98.94 134 PHE B C 1
ATOM 3753 O O . PHE B 1 134 ? -5.613 12.578 3.773 1 98.94 134 PHE B O 1
ATOM 3760 N N . ALA B 1 135 ? -4.73 12.125 5.766 1 98.94 135 ALA B N 1
ATOM 3761 C CA . ALA B 1 135 ? -3.5 12.859 5.473 1 98.94 135 ALA B CA 1
ATOM 3762 C C . ALA B 1 135 ? -2.531 12 4.664 1 98.94 135 ALA B C 1
ATOM 3764 O O . ALA B 1 135 ? -1.848 11.133 5.215 1 98.94 135 ALA B O 1
ATOM 3765 N N . SER B 1 136 ? -2.49 12.211 3.408 1 98.75 136 SER B N 1
ATOM 3766 C CA . SER B 1 136 ? -1.446 11.641 2.561 1 98.75 136 SER B CA 1
ATOM 3767 C C . SER B 1 136 ? -0.237 12.57 2.477 1 98.75 136 SER B C 1
ATOM 3769 O O . SER B 1 136 ? 0.117 13.227 3.459 1 98.75 136 SER B O 1
ATOM 3771 N N . SER B 1 137 ? 0.524 12.508 1.413 1 98.19 137 SER B N 1
ATOM 3772 C CA . SER B 1 137 ? 1.767 13.273 1.348 1 98.19 137 SER B CA 1
ATOM 3773 C C . SER B 1 137 ? 2.193 13.508 -0.097 1 98.19 137 SER B C 1
ATOM 3775 O O . SER B 1 137 ? 1.991 12.648 -0.959 1 98.19 137 SER B O 1
ATOM 3777 N N . SER B 1 138 ? 2.838 14.664 -0.293 1 97.44 138 SER B N 1
ATOM 3778 C CA . SER B 1 138 ? 3.424 14.93 -1.604 1 97.44 138 SER B CA 1
ATOM 3779 C C . SER B 1 138 ? 4.547 13.953 -1.914 1 97.44 138 SER B C 1
ATOM 3781 O O . SER B 1 138 ? 4.953 13.805 -3.07 1 97.44 138 SER B O 1
ATOM 3783 N N . SER B 1 139 ? 5.02 13.234 -0.906 1 96.56 139 SER B N 1
ATOM 3784 C CA . SER B 1 139 ? 6.102 12.273 -1.1 1 96.56 139 SER B CA 1
ATOM 3785 C C . SER B 1 139 ? 5.684 11.156 -2.049 1 96.56 139 SER B C 1
ATOM 3787 O O . SER B 1 139 ? 6.535 10.453 -2.602 1 96.56 139 SER B O 1
ATOM 3789 N N . VAL B 1 140 ? 4.383 10.938 -2.275 1 97.94 140 VAL B N 1
ATOM 3790 C CA . VAL B 1 140 ? 3.902 9.852 -3.127 1 97.94 140 VAL B CA 1
ATOM 3791 C C . VAL B 1 140 ? 4.312 10.109 -4.574 1 97.94 140 VAL B C 1
ATOM 3793 O O . VAL B 1 140 ? 4.367 9.188 -5.387 1 97.94 140 VAL B O 1
ATOM 3796 N N . TYR B 1 141 ? 4.625 11.391 -4.918 1 97.06 141 TYR B N 1
ATOM 3797 C CA . TYR B 1 141 ? 4.984 11.742 -6.289 1 97.06 141 TYR B CA 1
ATOM 3798 C C . TYR B 1 141 ? 6.406 11.305 -6.613 1 97.06 141 TYR B C 1
ATOM 3800 O O . TYR B 1 141 ? 6.785 11.219 -7.785 1 97.06 141 TYR B O 1
ATOM 3808 N N . GLY B 1 142 ? 7.176 11.016 -5.578 1 92.75 142 GLY B N 1
ATOM 3809 C CA . GLY B 1 142 ? 8.531 10.539 -5.789 1 92.75 142 GLY B CA 1
ATOM 3810 C C . GLY B 1 142 ? 9.359 11.461 -6.668 1 92.75 142 GLY B C 1
ATOM 3811 O O . GLY B 1 142 ? 9.398 12.672 -6.441 1 92.75 142 GLY B O 1
ATOM 3812 N N . ASN B 1 143 ? 9.984 10.898 -7.656 1 88.94 143 ASN B N 1
ATOM 3813 C CA . ASN B 1 143 ? 10.883 11.648 -8.531 1 88.94 143 ASN B CA 1
ATOM 3814 C C . ASN B 1 143 ? 10.219 11.977 -9.867 1 88.94 143 ASN B C 1
ATOM 3816 O O . ASN B 1 143 ? 10.875 12.023 -10.898 1 88.94 143 ASN B O 1
ATOM 3820 N N . ASN B 1 144 ? 8.938 12.086 -9.781 1 92.06 144 ASN B N 1
ATOM 3821 C CA . ASN B 1 144 ? 8.258 12.477 -11.016 1 92.06 144 ASN B CA 1
ATOM 3822 C C . ASN B 1 144 ? 8.953 13.656 -11.688 1 92.06 144 ASN B C 1
ATOM 3824 O O . ASN B 1 144 ? 9.328 14.625 -11.023 1 92.06 144 ASN B O 1
ATOM 3828 N N . LYS B 1 145 ? 9.078 13.625 -13.016 1 90.56 145 LYS B N 1
ATOM 3829 C CA . LYS B 1 145 ? 9.773 14.664 -13.758 1 90.56 145 LYS B CA 1
ATOM 3830 C C . LYS B 1 145 ? 8.812 15.781 -14.172 1 90.56 145 LYS B C 1
ATOM 3832 O O . LYS B 1 145 ? 9.211 16.938 -14.32 1 90.56 145 LYS B O 1
ATOM 3837 N N . LYS B 1 146 ? 7.566 15.398 -14.336 1 93.12 146 LYS B N 1
ATOM 3838 C CA . LYS B 1 146 ? 6.555 16.375 -14.727 1 93.12 146 LYS B CA 1
ATOM 3839 C C . LYS B 1 146 ? 6.242 17.328 -13.578 1 93.12 146 LYS B C 1
ATOM 3841 O O . LYS B 1 146 ? 6.023 16.891 -12.445 1 93.12 146 LYS B O 1
ATOM 3846 N N . LEU B 1 147 ? 6.238 18.703 -13.812 1 94 147 LEU B N 1
ATOM 3847 C CA . LEU B 1 147 ? 5.887 19.75 -12.852 1 94 147 LEU B CA 1
ATOM 3848 C C . LEU B 1 147 ? 4.879 20.719 -13.445 1 94 147 LEU B C 1
ATOM 3850 O O . LEU B 1 147 ? 4.91 21 -14.648 1 94 147 LEU B O 1
ATOM 3854 N N . PRO B 1 148 ? 4.051 21.328 -12.727 1 97.44 148 PRO B N 1
ATOM 3855 C CA . PRO B 1 148 ? 3.762 20.953 -11.344 1 97.44 148 PRO B CA 1
ATOM 3856 C C . PRO B 1 148 ? 3.096 19.578 -11.234 1 97.44 148 PRO B C 1
ATOM 3858 O O . PRO B 1 148 ? 2.543 19.078 -12.211 1 97.44 148 PRO B O 1
ATOM 3861 N N . PHE B 1 149 ? 3.188 18.938 -10.039 1 97.94 149 PHE B N 1
ATOM 3862 C CA . PHE B 1 149 ? 2.555 17.641 -9.773 1 97.94 149 PHE B CA 1
ATOM 3863 C C . PHE B 1 149 ? 1.036 17.781 -9.781 1 97.94 149 PHE B C 1
ATOM 3865 O O . PHE B 1 149 ? 0.482 18.641 -9.094 1 97.94 149 PHE B O 1
ATOM 3872 N N . THR B 1 150 ? 0.388 17 -10.508 1 97.94 150 THR B N 1
ATOM 3873 C CA . THR B 1 150 ? -1.069 16.938 -10.531 1 97.94 150 THR B CA 1
ATOM 3874 C C . THR B 1 150 ? -1.558 15.617 -9.953 1 97.94 150 THR B C 1
ATOM 3876 O O . THR B 1 150 ? -0.867 14.602 -10.055 1 97.94 150 THR B O 1
ATOM 3879 N N . GLU B 1 151 ? -2.727 15.602 -9.367 1 97.94 151 GLU B N 1
ATOM 3880 C CA . GLU B 1 151 ? -3.24 14.438 -8.656 1 97.94 151 GLU B CA 1
ATOM 3881 C C . GLU B 1 151 ? -3.381 13.242 -9.594 1 97.94 151 GLU B C 1
ATOM 3883 O O . GLU B 1 151 ? -3.393 12.094 -9.148 1 97.94 151 GLU B O 1
ATOM 3888 N N . THR B 1 152 ? -3.41 13.477 -10.93 1 95.94 152 THR B N 1
ATOM 3889 C CA . THR B 1 152 ? -3.586 12.398 -11.898 1 95.94 152 THR B CA 1
ATOM 3890 C C . THR B 1 152 ? -2.236 11.836 -12.336 1 95.94 152 THR B C 1
ATOM 3892 O O . THR B 1 152 ? -2.178 10.844 -13.055 1 95.94 152 THR B O 1
ATOM 3895 N N . ASP B 1 153 ? -1.156 12.539 -11.961 1 96.81 153 ASP B N 1
ATOM 3896 C CA . ASP B 1 153 ? 0.162 12 -12.289 1 96.81 153 ASP B CA 1
ATOM 3897 C C . ASP B 1 153 ? 0.354 10.609 -11.68 1 96.81 153 ASP B C 1
ATOM 3899 O O . ASP B 1 153 ? -0.156 10.328 -10.594 1 96.81 153 ASP B O 1
ATOM 3903 N N . PRO B 1 154 ? 1.094 9.719 -12.398 1 95.12 154 PRO B N 1
ATOM 3904 C CA . PRO B 1 154 ? 1.375 8.406 -11.812 1 95.12 154 PRO B CA 1
ATOM 3905 C C . PRO B 1 154 ? 2.18 8.5 -10.523 1 95.12 154 PRO B C 1
ATOM 3907 O O . PRO B 1 154 ? 3.133 9.281 -10.438 1 95.12 154 PRO B O 1
ATOM 3910 N N . VAL B 1 155 ? 1.781 7.785 -9.523 1 97.25 155 VAL B N 1
ATOM 3911 C CA . VAL B 1 155 ? 2.488 7.727 -8.242 1 97.25 155 VAL B CA 1
ATOM 3912 C C . VAL B 1 155 ? 2.787 6.27 -7.887 1 97.25 155 VAL B C 1
ATOM 3914 O O . VAL B 1 155 ? 2.686 5.879 -6.723 1 97.25 155 VAL B O 1
ATOM 3917 N N . ASP B 1 156 ? 3.127 5.457 -8.844 1 96.31 156 ASP B N 1
ATOM 3918 C CA . ASP B 1 156 ? 3.365 4.02 -8.703 1 96.31 156 ASP B CA 1
ATOM 3919 C C . ASP B 1 156 ? 4.824 3.738 -8.359 1 96.31 156 ASP B C 1
ATOM 3921 O O . ASP B 1 156 ? 5.211 2.582 -8.172 1 96.31 156 ASP B O 1
ATOM 3925 N N . PHE B 1 157 ? 5.645 4.785 -8.289 1 96 157 PHE B N 1
ATOM 3926 C CA . PHE B 1 157 ? 7.086 4.602 -8.156 1 96 157 PHE B CA 1
ATOM 3927 C C . PHE B 1 157 ? 7.621 5.367 -6.949 1 96 157 PHE B C 1
ATOM 3929 O O . PHE B 1 157 ? 8.492 6.223 -7.09 1 96 157 PHE B O 1
ATOM 3936 N N . PRO B 1 158 ? 7.062 5 -5.742 1 97 158 PRO B N 1
ATOM 3937 C CA . PRO B 1 158 ? 7.59 5.648 -4.539 1 97 158 PRO B CA 1
ATOM 3938 C C . PRO B 1 158 ? 9.07 5.359 -4.309 1 97 158 PRO B C 1
ATOM 3940 O O . PRO B 1 158 ? 9.555 4.277 -4.648 1 97 158 PRO B O 1
ATOM 3943 N N . ILE B 1 159 ? 9.789 6.309 -3.629 1 95.88 159 ILE B N 1
ATOM 3944 C CA . ILE B 1 159 ? 11.234 6.168 -3.52 1 95.88 159 ILE B CA 1
ATOM 3945 C C . ILE B 1 159 ? 11.625 5.973 -2.055 1 95.88 159 ILE B C 1
ATOM 3947 O O . ILE B 1 159 ? 12.812 6.008 -1.712 1 95.88 159 ILE B O 1
ATOM 3951 N N . SER B 1 160 ? 10.648 5.867 -1.158 1 97.19 160 SER B N 1
ATOM 3952 C CA . SER B 1 160 ? 10.875 5.586 0.255 1 97.19 160 SER B CA 1
ATOM 3953 C C . SER B 1 160 ? 9.727 4.777 0.853 1 97.19 160 SER B C 1
ATOM 3955 O O . SER B 1 160 ? 8.602 4.824 0.352 1 97.19 160 SER B O 1
ATOM 3957 N N . PRO B 1 161 ? 10.031 4.004 1.992 1 98.25 161 PRO B N 1
ATOM 3958 C CA . PRO B 1 161 ? 8.938 3.305 2.676 1 98.25 161 PRO B CA 1
ATOM 3959 C C . PRO B 1 161 ? 7.84 4.25 3.148 1 98.25 161 PRO B C 1
ATOM 3961 O O . PRO B 1 161 ? 6.656 3.902 3.1 1 98.25 161 PRO B O 1
ATOM 3964 N N . TYR B 1 162 ? 8.234 5.484 3.588 1 98.19 162 TYR B N 1
ATOM 3965 C CA . TYR B 1 162 ? 7.25 6.477 3.992 1 98.19 162 TYR B CA 1
ATOM 3966 C C . TYR B 1 162 ? 6.281 6.777 2.854 1 98.19 162 TYR B C 1
ATOM 3968 O O . TYR B 1 162 ? 5.062 6.695 3.027 1 98.19 162 TYR B O 1
ATOM 3976 N N . ALA B 1 163 ? 6.832 7.098 1.685 1 98.19 163 ALA B N 1
ATOM 3977 C CA . ALA B 1 163 ? 6.008 7.41 0.521 1 98.19 163 ALA B CA 1
ATOM 3978 C C . ALA B 1 163 ? 5.109 6.23 0.154 1 98.19 163 ALA B C 1
ATOM 3980 O O . ALA B 1 163 ? 3.936 6.414 -0.177 1 98.19 163 ALA B O 1
ATOM 3981 N N . ALA B 1 164 ? 5.668 5.02 0.206 1 98.69 164 ALA B N 1
ATOM 3982 C CA . ALA B 1 164 ? 4.906 3.816 -0.112 1 98.69 164 ALA B CA 1
ATOM 3983 C C . ALA B 1 164 ? 3.73 3.643 0.846 1 98.69 164 ALA B C 1
ATOM 3985 O O . ALA B 1 164 ? 2.641 3.238 0.434 1 98.69 164 ALA B O 1
ATOM 3986 N N . THR B 1 165 ? 3.959 3.906 2.154 1 98.88 165 THR B N 1
ATOM 3987 C CA . THR B 1 165 ? 2.883 3.73 3.123 1 98.88 165 THR B CA 1
ATOM 3988 C C . THR B 1 165 ? 1.771 4.746 2.885 1 98.88 165 THR B C 1
ATOM 3990 O O . THR B 1 165 ? 0.59 4.434 3.045 1 98.88 165 THR B O 1
ATOM 3993 N N . LYS B 1 166 ? 2.127 5.992 2.562 1 98.88 166 LYS B N 1
ATOM 3994 C CA . LYS B 1 166 ? 1.105 7 2.289 1 98.88 166 LYS B CA 1
ATOM 3995 C C . LYS B 1 166 ? 0.299 6.641 1.045 1 98.88 166 LYS B C 1
ATOM 3997 O O . LYS B 1 166 ? -0.927 6.766 1.036 1 98.88 166 LYS B O 1
ATOM 4002 N N . LYS B 1 167 ? 0.983 6.188 0.017 1 98.81 167 LYS B N 1
ATOM 4003 C CA . LYS B 1 167 ? 0.269 5.742 -1.176 1 98.81 167 LYS B CA 1
ATOM 4004 C C . LYS B 1 167 ? -0.618 4.539 -0.868 1 98.81 167 LYS B C 1
ATOM 4006 O O . LYS B 1 167 ? -1.751 4.457 -1.348 1 98.81 167 LYS B O 1
ATOM 4011 N N . SER B 1 168 ? -0.102 3.59 -0.117 1 98.88 168 SER B N 1
ATOM 4012 C CA . SER B 1 168 ? -0.9 2.439 0.296 1 98.88 168 SER B CA 1
ATOM 4013 C C . SER B 1 168 ? -2.143 2.877 1.065 1 98.88 168 SER B C 1
ATOM 4015 O O . SER B 1 168 ? -3.205 2.268 0.936 1 98.88 168 SER B O 1
ATOM 4017 N N . GLY B 1 169 ? -1.968 3.904 1.931 1 98.88 169 GLY B N 1
ATOM 4018 C CA . GLY B 1 169 ? -3.121 4.473 2.611 1 98.88 169 GLY B CA 1
ATOM 4019 C C . GLY B 1 169 ? -4.188 4.977 1.66 1 98.88 169 GLY B C 1
ATOM 4020 O O . GLY B 1 169 ? -5.383 4.77 1.893 1 98.88 169 GLY B O 1
ATOM 4021 N N . GLU B 1 170 ? -3.768 5.68 0.567 1 98.88 170 GLU B N 1
ATOM 4022 C CA . GLU B 1 170 ? -4.715 6.129 -0.449 1 98.88 170 GLU B CA 1
ATOM 4023 C C . GLU B 1 170 ? -5.473 4.949 -1.056 1 98.88 170 GLU B C 1
ATOM 4025 O O . GLU B 1 170 ? -6.68 5.043 -1.298 1 98.88 170 GLU B O 1
ATOM 4030 N N . LEU B 1 171 ? -4.738 3.85 -1.311 1 98.81 171 LEU B N 1
ATOM 4031 C CA . LEU B 1 171 ? -5.348 2.658 -1.886 1 98.81 171 LEU B CA 1
ATOM 4032 C C . LEU B 1 171 ? -6.43 2.104 -0.965 1 98.81 171 LEU B C 1
ATOM 4034 O O . LEU B 1 171 ? -7.539 1.802 -1.414 1 98.81 171 LEU B O 1
ATOM 4038 N N . LEU B 1 172 ? -6.129 1.979 0.303 1 98.81 172 LEU B N 1
ATOM 4039 C CA . LEU B 1 172 ? -7.086 1.474 1.282 1 98.81 172 LEU B CA 1
ATOM 4040 C C . LEU B 1 172 ? -8.305 2.381 1.366 1 98.81 172 LEU B C 1
ATOM 4042 O O . LEU B 1 172 ? -9.438 1.897 1.46 1 98.81 172 LEU B O 1
ATOM 4046 N N . CYS B 1 173 ? -8 3.672 1.344 1 98.88 173 CYS B N 1
ATOM 4047 C CA . CYS B 1 173 ? -9.094 4.637 1.374 1 98.88 173 CYS B CA 1
ATOM 4048 C C . CYS B 1 173 ? -10.055 4.41 0.214 1 98.88 173 CYS B C 1
ATOM 4050 O O . CYS B 1 173 ? -11.273 4.406 0.403 1 98.88 173 CYS B O 1
ATOM 4052 N N . HIS B 1 174 ? -9.562 4.211 -0.971 1 98.38 174 HIS B N 1
ATOM 4053 C CA . HIS B 1 174 ? -10.43 3.982 -2.117 1 98.38 174 HIS B CA 1
ATOM 4054 C C . HIS B 1 174 ? -11.273 2.725 -1.929 1 98.38 174 HIS B C 1
ATOM 4056 O O . HIS B 1 174 ? -12.461 2.709 -2.262 1 98.38 174 HIS B O 1
ATOM 4062 N N . VAL B 1 175 ? -10.625 1.666 -1.445 1 97.81 175 VAL B N 1
ATOM 4063 C CA . VAL B 1 175 ? -11.32 0.4 -1.23 1 97.81 175 VAL B CA 1
ATOM 4064 C C . VAL B 1 175 ? -12.539 0.623 -0.338 1 97.81 175 VAL B C 1
ATOM 4066 O O . VAL B 1 175 ? -13.641 0.19 -0.668 1 97.81 175 VAL B O 1
ATOM 4069 N N . TYR B 1 176 ? -12.359 1.308 0.74 1 97.88 176 TYR B N 1
ATOM 4070 C CA . TYR B 1 176 ? -13.43 1.461 1.719 1 97.88 176 TYR B CA 1
ATOM 4071 C C . TYR B 1 176 ? -14.5 2.418 1.211 1 97.88 176 TYR B C 1
ATOM 4073 O O . TYR B 1 176 ? -15.68 2.258 1.519 1 97.88 176 TYR B O 1
ATOM 4081 N N . SER B 1 177 ? -14.062 3.428 0.461 1 98.06 177 SER B N 1
ATOM 4082 C CA . SER B 1 177 ? -15.062 4.258 -0.201 1 98.06 177 SER B CA 1
ATOM 4083 C C . SER B 1 177 ? -15.891 3.445 -1.185 1 98.06 177 SER B C 1
ATOM 4085 O O . SER B 1 177 ? -17.125 3.559 -1.209 1 98.06 177 SER B O 1
ATOM 4087 N N . HIS B 1 178 ? -15.242 2.65 -1.954 1 95.88 178 HIS B N 1
ATOM 4088 C CA . HIS B 1 178 ? -15.891 1.843 -2.982 1 95.88 178 HIS B CA 1
ATOM 4089 C C . HIS B 1 178 ? -16.844 0.828 -2.367 1 95.88 178 HIS B C 1
ATOM 4091 O O . HIS B 1 178 ? -17.984 0.701 -2.809 1 95.88 178 HIS B O 1
ATOM 4097 N N . LEU B 1 179 ? -16.406 0.096 -1.355 1 95.31 179 LEU B N 1
ATOM 4098 C CA . LEU B 1 179 ? -17.141 -1.021 -0.785 1 95.31 179 LEU B CA 1
ATOM 4099 C C . LEU B 1 179 ? -18.297 -0.521 0.086 1 95.31 179 LEU B C 1
ATOM 4101 O O . LEU B 1 179 ? -19.359 -1.123 0.108 1 95.31 179 LEU B O 1
ATOM 4105 N N . TYR B 1 180 ? -18.047 0.602 0.817 1 96.38 180 TYR B N 1
ATOM 4106 C CA . TYR B 1 180 ? -18.969 0.907 1.9 1 96.38 180 TYR B CA 1
ATOM 4107 C C . TYR B 1 180 ? -19.547 2.307 1.744 1 96.38 180 TYR B C 1
ATOM 4109 O O . TYR B 1 180 ? -20.344 2.754 2.576 1 96.38 180 TYR B O 1
ATOM 4117 N N . GLY B 1 181 ? -19.141 3.021 0.744 1 96.75 181 GLY B N 1
ATOM 4118 C CA . GLY B 1 181 ? -19.734 4.312 0.434 1 96.75 181 GLY B CA 1
ATOM 4119 C C . GLY B 1 181 ? -19.234 5.426 1.337 1 96.75 181 GLY B C 1
ATOM 4120 O O . GLY B 1 181 ? -19.891 6.465 1.461 1 96.75 181 GLY B O 1
ATOM 4121 N N . ILE B 1 182 ? -18.109 5.262 2.023 1 98.12 182 ILE B N 1
ATOM 4122 C CA . ILE B 1 182 ? -17.531 6.301 2.873 1 98.12 182 ILE B CA 1
ATOM 4123 C C . ILE B 1 182 ? -17.016 7.445 2.008 1 98.12 182 ILE B C 1
ATOM 4125 O O . ILE B 1 182 ? -16.328 7.215 1.008 1 98.12 182 ILE B O 1
ATOM 4129 N N . ASN B 1 183 ? -17.422 8.727 2.309 1 98.75 183 ASN B N 1
ATOM 4130 C CA . ASN B 1 183 ? -16.828 9.898 1.674 1 98.75 183 ASN B CA 1
ATOM 4131 C C . ASN B 1 183 ? -15.398 10.148 2.17 1 98.75 183 ASN B C 1
ATOM 4133 O O . ASN B 1 183 ? -15.195 10.453 3.344 1 98.75 183 ASN B O 1
ATOM 4137 N N . ILE B 1 184 ? -14.43 10.031 1.255 1 98.81 184 ILE B N 1
ATOM 4138 C CA . ILE B 1 184 ? -13.047 10.102 1.715 1 98.81 184 ILE B CA 1
ATOM 4139 C C . ILE B 1 184 ? -12.273 11.125 0.888 1 98.81 184 ILE B C 1
ATOM 4141 O O . ILE B 1 184 ? -12.297 11.086 -0.344 1 98.81 184 ILE B O 1
ATOM 4145 N N . ALA B 1 185 ? -11.688 12.078 1.509 1 98.88 185 ALA B N 1
ATOM 4146 C CA . ALA B 1 185 ? -10.719 12.992 0.906 1 98.88 185 ALA B CA 1
ATOM 4147 C C . ALA B 1 185 ? -9.297 12.633 1.321 1 98.88 185 ALA B C 1
ATOM 4149 O O . ALA B 1 185 ? -8.969 12.633 2.512 1 98.88 185 ALA B O 1
ATOM 4150 N N . CYS B 1 186 ? -8.492 12.227 0.396 1 98.94 186 CYS B N 1
ATOM 4151 C CA . CYS B 1 186 ? -7.059 12.062 0.624 1 98.94 186 CYS B CA 1
ATOM 4152 C C . CYS B 1 186 ? -6.305 13.352 0.319 1 98.94 186 CYS B C 1
ATOM 4154 O O . CYS B 1 186 ? -6.34 13.836 -0.811 1 98.94 186 CYS B O 1
ATOM 4156 N N . LEU B 1 187 ? -5.617 13.859 1.299 1 98.94 187 LEU B N 1
ATOM 4157 C CA . LEU B 1 187 ? -4.965 15.156 1.158 1 98.94 187 LEU B CA 1
ATOM 4158 C C . LEU B 1 187 ? -3.453 15 1.052 1 98.94 187 LEU B C 1
ATOM 4160 O O . LEU B 1 187 ? -2.803 14.555 2.002 1 98.94 187 LEU B O 1
ATOM 4164 N N . ARG B 1 188 ? -2.889 15.281 -0.093 1 98.88 188 ARG B N 1
ATOM 4165 C CA . ARG B 1 188 ? -1.44 15.297 -0.268 1 98.88 188 ARG B CA 1
ATOM 4166 C C . ARG B 1 188 ? -0.857 16.641 0.128 1 98.88 188 ARG B C 1
ATOM 4168 O O . ARG B 1 188 ? -0.906 17.609 -0.649 1 98.88 188 ARG B O 1
ATOM 4175 N N . PHE B 1 189 ? -0.309 16.688 1.327 1 98.75 189 PHE B N 1
ATOM 4176 C CA . PHE B 1 189 ? 0.259 17.922 1.874 1 98.75 189 PHE B CA 1
ATOM 4177 C C . PHE B 1 189 ? 1.62 18.203 1.253 1 98.75 189 PHE B C 1
ATOM 4179 O O . PHE B 1 189 ? 2.447 17.312 1.109 1 98.75 189 PHE B O 1
ATOM 4186 N N . PHE B 1 190 ? 1.86 19.484 0.878 1 98.25 190 PHE B N 1
ATOM 4187 C CA . PHE B 1 190 ? 3.154 19.906 0.359 1 98.25 190 PHE B CA 1
ATOM 4188 C C . PHE B 1 190 ? 3.902 20.75 1.39 1 98.25 190 PHE B C 1
ATOM 4190 O O . PHE B 1 190 ? 3.561 21.906 1.622 1 98.25 190 PHE B O 1
ATOM 4197 N N . THR B 1 191 ? 4.953 20.312 1.951 1 96.69 191 THR B N 1
ATOM 4198 C CA . THR B 1 191 ? 5.945 20.859 2.869 1 96.69 191 THR B CA 1
ATOM 4199 C C . THR B 1 191 ? 5.316 21.906 3.791 1 96.69 191 THR B C 1
ATOM 4201 O O . THR B 1 191 ? 5.621 23.094 3.695 1 96.69 191 THR B O 1
ATOM 4204 N N . VAL B 1 192 ? 4.605 21.453 4.742 1 98.5 192 VAL B N 1
ATOM 4205 C CA . VAL B 1 192 ? 3.873 22.297 5.672 1 98.5 192 VAL B CA 1
ATOM 4206 C C . VAL B 1 192 ? 4.84 22.922 6.688 1 98.5 192 VAL B C 1
ATOM 4208 O O . VAL B 1 192 ? 5.754 22.234 7.164 1 98.5 192 VAL B O 1
ATOM 4211 N N . TYR B 1 193 ? 4.688 24.203 6.973 1 98.25 193 TYR B N 1
ATOM 4212 C CA . TYR B 1 193 ? 5.477 24.859 8.008 1 98.25 193 TYR B CA 1
ATOM 4213 C C . TYR B 1 193 ? 4.629 25.859 8.781 1 98.25 193 TYR B C 1
ATOM 4215 O O . TYR B 1 193 ? 3.572 26.281 8.305 1 98.25 193 TYR B O 1
ATOM 4223 N N . GLY B 1 194 ? 5.023 26.172 9.969 1 98.44 194 GLY B N 1
ATOM 4224 C CA . GLY B 1 194 ? 4.301 27.141 10.781 1 98.44 194 GLY B CA 1
ATOM 4225 C C . GLY B 1 194 ? 4.395 26.859 12.273 1 98.44 194 GLY B C 1
ATOM 4226 O O . GLY B 1 194 ? 5.25 26.094 12.711 1 98.44 194 GLY B O 1
ATOM 4227 N N . LYS B 1 195 ? 3.494 27.562 13.047 1 96.88 195 LYS B N 1
ATOM 4228 C CA . LYS B 1 195 ? 3.453 27.438 14.5 1 96.88 195 LYS B CA 1
ATOM 4229 C C . LYS B 1 195 ? 3.311 25.984 14.922 1 96.88 195 LYS B C 1
ATOM 4231 O O . LYS B 1 195 ? 2.553 25.219 14.312 1 96.88 195 LYS B O 1
ATOM 4236 N N . ARG B 1 196 ? 4.16 25.547 15.898 1 97.25 196 ARG B N 1
ATOM 4237 C CA . ARG B 1 196 ? 4.137 24.219 16.516 1 97.25 196 ARG B CA 1
ATOM 4238 C C . ARG B 1 196 ? 4.719 23.172 15.57 1 97.25 196 ARG B C 1
ATOM 4240 O O . ARG B 1 196 ? 4.453 21.984 15.719 1 97.25 196 ARG B O 1
ATOM 4247 N N . GLN B 1 197 ? 5.527 23.625 14.578 1 97.5 197 GLN B N 1
ATOM 4248 C CA . GLN B 1 197 ? 6.207 22.719 13.672 1 97.5 197 GLN B CA 1
ATOM 4249 C C . GLN B 1 197 ? 7.102 21.75 14.438 1 97.5 197 GLN B C 1
ATOM 4251 O O . GLN B 1 197 ? 7.73 22.125 15.422 1 97.5 197 GLN B O 1
ATOM 4256 N N . ARG B 1 198 ? 7.191 20.516 13.953 1 95.12 198 ARG B N 1
ATOM 4257 C CA . ARG B 1 198 ? 8.094 19.531 14.539 1 95.12 198 ARG B CA 1
ATOM 4258 C C . ARG B 1 198 ? 9.539 20 14.477 1 95.12 198 ARG B C 1
ATOM 4260 O O . ARG B 1 198 ? 9.953 20.609 13.492 1 95.12 198 ARG B O 1
ATOM 4267 N N . PRO B 1 199 ? 10.289 19.547 15.422 1 95.25 199 PRO B N 1
ATOM 4268 C CA . PRO B 1 199 ? 11.656 20.062 15.516 1 95.25 199 PRO B CA 1
ATOM 4269 C C . PRO B 1 199 ? 12.586 19.453 14.461 1 95.25 199 PRO B C 1
ATOM 4271 O O . PRO B 1 199 ? 13.672 19.984 14.211 1 95.25 199 PRO B O 1
ATOM 4274 N N . ASP B 1 200 ? 12.172 18.344 13.883 1 92.94 200 ASP B N 1
ATOM 4275 C CA . ASP B 1 200 ? 13.055 17.672 12.938 1 92.94 200 ASP B CA 1
ATOM 4276 C C . ASP B 1 200 ? 12.953 18.297 11.547 1 92.94 200 ASP B C 1
ATOM 4278 O O . ASP B 1 200 ? 13.781 18.031 10.672 1 92.94 200 ASP B O 1
ATOM 4282 N N . LEU B 1 201 ? 11.984 19.188 11.297 1 95.25 201 LEU B N 1
ATOM 4283 C CA . LEU B 1 201 ? 11.781 19.797 9.984 1 95.25 201 LEU B CA 1
ATOM 4284 C C . LEU B 1 201 ? 12.695 21 9.797 1 95.25 201 LEU B C 1
ATOM 4286 O O . LEU B 1 201 ? 13.031 21.688 10.766 1 95.25 201 LEU B O 1
ATOM 4290 N N . ALA B 1 202 ? 13.055 21.25 8.641 1 94.12 202 ALA B N 1
ATOM 4291 C CA . ALA B 1 202 ? 14.164 22.125 8.258 1 94.12 202 ALA B CA 1
ATOM 4292 C C . ALA B 1 202 ? 13.992 23.516 8.852 1 94.12 202 ALA B C 1
ATOM 4294 O O . ALA B 1 202 ? 14.914 24.047 9.477 1 94.12 202 ALA B O 1
ATOM 4295 N N . ILE B 1 203 ? 12.789 24.109 8.695 1 97.06 203 ILE B N 1
ATOM 4296 C CA . ILE B 1 203 ? 12.602 25.5 9.109 1 97.06 203 ILE B CA 1
ATOM 4297 C C . ILE B 1 203 ? 12.766 25.609 10.625 1 97.06 203 ILE B C 1
ATOM 4299 O O . ILE B 1 203 ? 13.438 26.531 11.117 1 97.06 203 ILE B O 1
ATOM 4303 N N . TYR B 1 204 ? 12.172 24.672 11.367 1 96.81 204 TYR B N 1
ATOM 4304 C CA . TYR B 1 204 ? 12.352 24.641 12.82 1 96.81 204 TYR B CA 1
ATOM 4305 C C . TYR B 1 204 ? 13.812 24.391 13.18 1 96.81 204 TYR B C 1
ATOM 4307 O O . TYR B 1 204 ? 14.391 25.141 13.977 1 96.81 204 TYR B O 1
ATOM 4315 N N . LYS B 1 205 ? 14.383 23.391 12.594 1 95.19 205 LYS B N 1
ATOM 4316 C CA . LYS B 1 205 ? 15.75 22.969 12.891 1 95.19 205 LYS B CA 1
ATOM 4317 C C . LYS B 1 205 ? 16.75 24.094 12.609 1 95.19 205 LYS B C 1
ATOM 4319 O O . LYS B 1 205 ? 17.609 24.391 13.445 1 95.19 205 LYS B O 1
ATOM 4324 N N . PHE B 1 206 ? 16.656 24.719 11.508 1 96.25 206 PHE B N 1
ATOM 4325 C CA . PHE B 1 206 ? 17.562 25.781 11.125 1 96.25 206 PHE B CA 1
ATOM 4326 C C . PHE B 1 206 ? 17.375 27 12.031 1 96.25 206 PHE B C 1
ATOM 4328 O O . PHE B 1 206 ? 18.359 27.641 12.43 1 96.25 206 PHE B O 1
ATOM 4335 N N . THR B 1 207 ? 16.141 27.375 12.273 1 96.44 207 THR B N 1
ATOM 4336 C CA . THR B 1 207 ? 15.875 28.5 13.18 1 96.44 207 THR B CA 1
ATOM 4337 C C . THR B 1 207 ? 16.531 28.266 14.531 1 96.44 207 THR B C 1
ATOM 4339 O O . THR B 1 207 ? 17.219 29.156 15.055 1 96.44 207 THR B O 1
ATOM 4342 N N . ASN B 1 208 ? 16.328 27.016 15.07 1 95.25 208 ASN B N 1
ATOM 4343 C CA . ASN B 1 208 ? 16.906 26.656 16.359 1 95.25 208 ASN B CA 1
ATOM 4344 C C . ASN B 1 208 ? 18.438 26.75 16.328 1 95.25 208 ASN B C 1
ATOM 4346 O O . ASN B 1 208 ? 19.047 27.328 17.234 1 95.25 208 ASN B O 1
ATOM 4350 N N . LEU B 1 209 ? 19.047 26.203 15.344 1 95.31 209 LEU B N 1
ATOM 4351 C CA . LEU B 1 209 ? 20.5 26.172 15.219 1 95.31 209 LEU B CA 1
ATOM 4352 C C . LEU B 1 209 ? 21.062 27.578 15.031 1 95.31 209 LEU B C 1
ATOM 4354 O O . LEU B 1 209 ? 22.094 27.938 15.617 1 95.31 209 LEU B O 1
ATOM 4358 N N . MET B 1 210 ? 20.422 28.422 14.25 1 95.12 210 MET B N 1
ATOM 4359 C CA . MET B 1 210 ? 20.875 29.781 14 1 95.12 210 MET B CA 1
ATOM 4360 C C . MET B 1 210 ? 20.812 30.609 15.273 1 95.12 210 MET B C 1
ATOM 4362 O O . MET B 1 210 ? 21.734 31.359 15.578 1 95.12 210 MET B O 1
ATOM 4366 N N . LEU B 1 211 ? 19.719 30.5 15.977 1 93.25 211 LEU B N 1
ATOM 4367 C CA . LEU B 1 211 ? 19.547 31.25 17.203 1 93.25 211 LEU B CA 1
ATOM 4368 C C . LEU B 1 211 ? 20.594 30.859 18.25 1 93.25 211 LEU B C 1
ATOM 4370 O O . LEU B 1 211 ? 21.016 31.672 19.062 1 93.25 211 LEU B O 1
ATOM 4374 N N . LYS B 1 212 ? 21.047 29.609 18.172 1 92.94 212 LYS B N 1
ATOM 4375 C CA . LYS B 1 212 ? 22.047 29.109 19.094 1 92.94 212 LYS B CA 1
ATOM 4376 C C . LYS B 1 212 ? 23.453 29.25 18.516 1 92.94 212 LYS B C 1
ATOM 4378 O O . LYS B 1 212 ? 24.438 28.797 19.109 1 92.94 212 LYS B O 1
ATOM 4383 N N . GLU B 1 213 ? 23.547 29.766 17.344 1 93.25 213 GLU B N 1
ATOM 4384 C CA . GLU B 1 213 ? 24.797 30 16.641 1 93.25 213 GLU B CA 1
ATOM 4385 C C . GLU B 1 213 ? 25.547 28.703 16.375 1 93.25 213 GLU B C 1
ATOM 4387 O O . GLU B 1 213 ? 26.766 28.625 16.516 1 93.25 213 GLU B O 1
ATOM 4392 N N . ASN B 1 214 ? 24.812 27.703 16.172 1 95.12 214 ASN B N 1
ATOM 4393 C CA . ASN B 1 214 ? 25.359 26.391 15.797 1 95.12 214 ASN B CA 1
ATOM 4394 C C . ASN B 1 214 ? 25.422 26.219 14.281 1 95.12 214 ASN B C 1
ATOM 4396 O O . ASN B 1 214 ? 24.75 26.938 13.539 1 95.12 214 ASN B O 1
ATOM 4400 N N . GLU B 1 215 ? 26.188 25.312 13.844 1 96.69 215 GLU B N 1
ATOM 4401 C CA . GLU B 1 215 ? 26.344 25 12.43 1 96.69 215 GLU B CA 1
ATOM 4402 C C . GLU B 1 215 ? 25.109 24.297 11.867 1 96.69 215 GLU B C 1
ATOM 4404 O O . GLU B 1 215 ? 24.531 23.438 12.531 1 96.69 215 GLU B O 1
ATOM 4409 N N . ILE B 1 216 ? 24.734 24.719 10.672 1 95.5 216 ILE B N 1
ATOM 4410 C CA . ILE B 1 216 ? 23.641 24.094 9.93 1 95.5 216 ILE B CA 1
ATOM 4411 C C . ILE B 1 216 ? 24.203 23.188 8.844 1 95.5 216 ILE B C 1
ATOM 4413 O O . ILE B 1 216 ? 25.062 23.609 8.062 1 95.5 216 ILE B O 1
ATOM 4417 N N . THR B 1 217 ? 23.766 22.016 8.781 1 93.12 217 THR B N 1
ATOM 4418 C CA . THR B 1 217 ? 24.172 21.094 7.738 1 93.12 217 THR B CA 1
ATOM 4419 C C . THR B 1 217 ? 23.172 21.078 6.59 1 93.12 217 THR B C 1
ATOM 4421 O O . THR B 1 217 ? 21.969 20.906 6.809 1 93.12 217 THR B O 1
ATOM 4424 N N . ILE B 1 218 ? 23.641 21.312 5.434 1 92.12 218 ILE B N 1
ATOM 4425 C CA . ILE B 1 218 ? 22.812 21.266 4.227 1 92.12 218 ILE B CA 1
ATOM 4426 C C . ILE B 1 218 ? 23.312 20.156 3.309 1 92.12 218 ILE B C 1
ATOM 4428 O O . ILE B 1 218 ? 24.5 20.109 2.977 1 92.12 218 ILE B O 1
ATOM 4432 N N . PHE B 1 219 ? 22.453 19.297 3.027 1 88.19 219 PHE B N 1
ATOM 4433 C CA . PHE B 1 219 ? 22.797 18.266 2.055 1 88.19 219 PHE B CA 1
ATOM 4434 C C . PHE B 1 219 ? 22.547 18.75 0.634 1 88.19 219 PHE B C 1
ATOM 4436 O O . PHE B 1 219 ? 21.438 19.203 0.315 1 88.19 219 PHE B O 1
ATOM 4443 N N . GLY B 1 220 ? 23.516 18.656 -0.226 1 89 220 GLY B N 1
ATOM 4444 C CA . GLY B 1 220 ? 23.438 19.234 -1.56 1 89 220 GLY B CA 1
ATOM 4445 C C . GLY B 1 220 ? 23.969 20.656 -1.628 1 89 220 GLY B C 1
ATOM 4446 O O . GLY B 1 220 ? 24.797 21.062 -0.815 1 89 220 GLY B O 1
ATOM 4447 N N . ASP B 1 221 ? 23.562 21.359 -2.688 1 90.44 221 ASP B N 1
ATOM 4448 C CA . ASP B 1 221 ? 24.125 22.703 -2.906 1 90.44 221 ASP B CA 1
ATOM 4449 C C . ASP B 1 221 ? 23.094 23.781 -2.572 1 90.44 221 ASP B C 1
ATOM 4451 O O . ASP B 1 221 ? 23.297 24.953 -2.896 1 90.44 221 ASP B O 1
ATOM 4455 N N . GLY B 1 222 ? 22.016 23.344 -2.041 1 91.38 222 GLY B N 1
ATOM 4456 C CA . GLY B 1 222 ? 21.016 24.281 -1.593 1 91.38 222 GLY B CA 1
ATOM 4457 C C . GLY B 1 222 ? 20.078 24.75 -2.705 1 91.38 222 GLY B C 1
ATOM 4458 O O . GLY B 1 222 ? 19.281 25.672 -2.514 1 91.38 222 GLY B O 1
ATOM 4459 N N . THR B 1 223 ? 20.156 24.047 -3.844 1 92.38 223 THR B N 1
ATOM 4460 C CA . THR B 1 223 ? 19.375 24.484 -4.992 1 92.38 223 THR B CA 1
ATOM 4461 C C . THR B 1 223 ? 18.047 23.734 -5.066 1 92.38 223 THR B C 1
ATOM 4463 O O . THR B 1 223 ? 17.219 24.016 -5.938 1 92.38 223 THR B O 1
ATOM 4466 N N . THR B 1 224 ? 17.781 22.812 -4.086 1 92.62 224 THR B N 1
ATOM 4467 C CA . THR B 1 224 ? 16.5 22.109 -4.059 1 92.62 224 THR B CA 1
ATOM 4468 C C . THR B 1 224 ? 15.352 23.094 -3.811 1 92.62 224 THR B C 1
ATOM 4470 O O . THR B 1 224 ? 15.555 24.156 -3.221 1 92.62 224 THR B O 1
ATOM 4473 N N . LYS B 1 225 ? 14.273 22.812 -4.414 1 95.5 225 LYS B N 1
ATOM 4474 C CA . LYS B 1 225 ? 13.094 23.656 -4.273 1 95.5 225 LYS B CA 1
ATOM 4475 C C . LYS B 1 225 ? 11.922 22.891 -3.688 1 95.5 225 LYS B C 1
ATOM 4477 O O . LYS B 1 225 ? 11.719 21.719 -4.016 1 95.5 225 LYS B O 1
ATOM 4482 N N . ARG B 1 226 ? 11.219 23.469 -2.801 1 96.69 226 ARG B N 1
ATOM 4483 C CA . ARG B 1 226 ? 10.023 22.875 -2.205 1 96.69 226 ARG B CA 1
ATOM 4484 C C . ARG B 1 226 ? 8.836 23.828 -2.287 1 96.69 226 ARG B C 1
ATOM 4486 O O . ARG B 1 226 ? 9.016 25.047 -2.295 1 96.69 226 ARG B O 1
ATOM 4493 N N . ASP B 1 227 ? 7.695 23.297 -2.453 1 97.75 227 ASP B N 1
ATOM 4494 C CA . ASP B 1 227 ? 6.43 24 -2.311 1 97.75 227 ASP B CA 1
ATOM 4495 C C . ASP B 1 227 ? 6.016 24.109 -0.844 1 97.75 227 ASP B C 1
ATOM 4497 O O . ASP B 1 227 ? 5.23 23.281 -0.36 1 97.75 227 ASP B O 1
ATOM 4501 N N . TYR B 1 228 ? 6.535 25.172 -0.146 1 97.94 228 TYR B N 1
ATOM 4502 C CA . TYR B 1 228 ? 6.238 25.375 1.267 1 97.94 228 TYR B CA 1
ATOM 4503 C C . TYR B 1 228 ? 4.832 25.938 1.45 1 97.94 228 TYR B C 1
ATOM 4505 O O . TYR B 1 228 ? 4.457 26.922 0.796 1 97.94 228 TYR B O 1
ATOM 4513 N N . THR B 1 229 ? 4.059 25.344 2.307 1 98.56 229 THR B N 1
ATOM 4514 C CA . THR B 1 229 ? 2.686 25.766 2.566 1 98.56 229 THR B CA 1
ATOM 4515 C C . THR B 1 229 ? 2.492 26.094 4.043 1 98.56 229 THR B C 1
ATOM 4517 O O . THR B 1 229 ? 2.723 25.234 4.906 1 98.56 229 THR B O 1
ATOM 4520 N N . TYR B 1 230 ? 2.096 27.297 4.309 1 98.69 230 TYR B N 1
ATOM 4521 C CA . TYR B 1 230 ? 1.927 27.719 5.691 1 98.69 230 TYR B CA 1
ATOM 4522 C C . TYR B 1 230 ? 0.786 26.969 6.359 1 98.69 230 TYR B C 1
ATOM 4524 O O . TYR B 1 230 ? -0.227 26.672 5.723 1 98.69 230 TYR B O 1
ATOM 4532 N N . ILE B 1 231 ? 0.896 26.688 7.605 1 98.75 231 ILE B N 1
ATOM 4533 C CA . ILE B 1 231 ? 0.026 25.812 8.391 1 98.75 231 ILE B CA 1
ATOM 4534 C C . ILE B 1 231 ? -1.412 26.328 8.312 1 98.75 231 ILE B C 1
ATOM 4536 O O . ILE B 1 231 ? -2.352 25.531 8.203 1 98.75 231 ILE B O 1
ATOM 4540 N N . ASP B 1 232 ? -1.663 27.625 8.336 1 98.62 232 ASP B N 1
ATOM 4541 C CA . ASP B 1 232 ? -3.018 28.172 8.305 1 98.62 232 ASP B CA 1
ATOM 4542 C C . ASP B 1 232 ? -3.725 27.797 7.004 1 98.62 232 ASP B C 1
ATOM 4544 O O . ASP B 1 232 ? -4.934 27.562 6.996 1 98.62 232 ASP B O 1
ATOM 4548 N N . ASP B 1 233 ? -2.979 27.828 5.938 1 98.75 233 ASP B N 1
ATOM 4549 C CA . ASP B 1 233 ? -3.549 27.469 4.645 1 98.75 233 ASP B CA 1
ATOM 4550 C C . ASP B 1 233 ? -3.891 25.984 4.598 1 98.75 233 ASP B C 1
ATOM 4552 O O . ASP B 1 233 ? -4.906 25.594 4.016 1 98.75 233 ASP B O 1
ATOM 4556 N N . ILE B 1 234 ? -3.047 25.141 5.168 1 98.88 234 ILE B N 1
ATOM 4557 C CA . ILE B 1 234 ? -3.293 23.703 5.254 1 98.88 234 ILE B CA 1
ATOM 4558 C C . ILE B 1 234 ? -4.57 23.453 6.051 1 98.88 234 ILE B C 1
ATOM 4560 O O . ILE B 1 234 ? -5.414 22.656 5.645 1 98.88 234 ILE B O 1
ATOM 4564 N N . ILE B 1 235 ? -4.691 24.156 7.199 1 98.81 235 ILE B N 1
ATOM 4565 C CA . ILE B 1 235 ? -5.859 24 8.062 1 98.81 235 ILE B CA 1
ATOM 4566 C C . ILE B 1 235 ? -7.121 24.391 7.293 1 98.81 235 ILE B C 1
ATOM 4568 O O . ILE B 1 235 ? -8.133 23.688 7.367 1 98.81 235 ILE B O 1
ATOM 4572 N N . ALA B 1 236 ? -7.031 25.484 6.539 1 98.56 236 ALA B N 1
ATOM 4573 C CA . ALA B 1 236 ? -8.164 25.906 5.715 1 98.56 236 ALA B CA 1
ATOM 4574 C C . ALA B 1 236 ? -8.531 24.828 4.703 1 98.56 236 ALA B C 1
ATOM 4576 O O . ALA B 1 236 ? -9.711 24.578 4.461 1 98.56 236 ALA B O 1
ATOM 4577 N N . GLY B 1 237 ? -7.535 24.25 4.109 1 98.81 237 GLY B N 1
ATOM 4578 C CA . GLY B 1 237 ? -7.766 23.156 3.172 1 98.81 237 GLY B CA 1
ATOM 4579 C C . GLY B 1 237 ? -8.445 21.953 3.803 1 98.81 237 GLY B C 1
ATOM 4580 O O . GLY B 1 237 ? -9.359 21.375 3.215 1 98.81 237 GLY B O 1
ATOM 4581 N N . ILE B 1 238 ? -8.023 21.516 5.016 1 98.88 238 ILE B N 1
ATOM 4582 C CA . ILE B 1 238 ? -8.617 20.391 5.723 1 98.88 238 ILE B CA 1
ATOM 4583 C C . ILE B 1 238 ? -10.078 20.703 6.043 1 98.88 238 ILE B C 1
ATOM 4585 O O . ILE B 1 238 ? -10.953 19.844 5.883 1 98.88 238 ILE B O 1
ATOM 4589 N N . ASP B 1 239 ? -10.32 21.922 6.496 1 98.44 239 ASP B N 1
ATOM 4590 C CA . ASP B 1 239 ? -11.688 22.344 6.801 1 98.44 239 ASP B CA 1
ATOM 4591 C C . ASP B 1 239 ? -12.586 22.219 5.574 1 98.44 239 ASP B C 1
ATOM 4593 O O . ASP B 1 239 ? -13.719 21.734 5.676 1 98.44 239 ASP B O 1
ATOM 4597 N N . LYS B 1 240 ? -12.094 22.719 4.418 1 98.5 240 LYS B N 1
ATOM 4598 C CA . LYS B 1 240 ? -12.844 22.594 3.172 1 98.5 240 LYS B CA 1
ATOM 4599 C C . LYS B 1 240 ? -13.109 21.141 2.818 1 98.5 240 LYS B C 1
ATOM 4601 O O . LYS B 1 240 ? -14.18 20.812 2.311 1 98.5 240 LYS B O 1
ATOM 4606 N N . ALA B 1 241 ? -12.164 20.266 3.066 1 98.75 241 ALA B N 1
ATOM 4607 C CA . ALA B 1 241 ? -12.32 18.844 2.797 1 98.75 241 ALA B CA 1
ATOM 4608 C C . ALA B 1 241 ? -13.375 18.219 3.707 1 98.75 241 ALA B C 1
ATOM 4610 O O . ALA B 1 241 ? -14.133 17.344 3.283 1 98.75 241 ALA B O 1
ATOM 4611 N N . ILE B 1 242 ? -13.375 18.625 4.988 1 98.44 242 ILE B N 1
ATOM 4612 C CA . ILE B 1 242 ? -14.398 18.156 5.922 1 98.44 242 ILE B CA 1
ATOM 4613 C C . ILE B 1 242 ? -15.781 18.531 5.406 1 98.44 242 ILE B C 1
ATOM 4615 O O . ILE B 1 242 ? -16.688 17.688 5.367 1 98.44 242 ILE B O 1
ATOM 4619 N N . THR B 1 243 ? -15.922 19.781 4.969 1 97.56 243 THR B N 1
ATOM 4620 C CA . THR B 1 243 ? -17.188 20.25 4.418 1 97.56 243 THR B CA 1
ATOM 4621 C C . THR B 1 243 ? -17.562 19.453 3.172 1 97.56 243 THR B C 1
ATOM 4623 O O . THR B 1 243 ? -18.703 19.031 3.023 1 97.56 243 THR B O 1
ATOM 4626 N N . TRP B 1 244 ? -16.594 19.312 2.297 1 98.19 244 TRP B N 1
ATOM 4627 C CA . TRP B 1 244 ? -16.797 18.547 1.065 1 98.19 244 TRP B CA 1
ATOM 4628 C C . TRP B 1 244 ? -17.281 17.125 1.37 1 98.19 244 TRP B C 1
ATOM 4630 O O . TRP B 1 244 ? -18.172 16.609 0.691 1 98.19 244 TRP B O 1
ATOM 4640 N N . SER B 1 245 ? -16.734 16.469 2.414 1 97.75 245 SER B N 1
ATOM 4641 C CA . SER B 1 245 ? -17.062 15.094 2.754 1 97.75 245 SER B CA 1
ATOM 4642 C C . SER B 1 245 ? -18.453 15 3.367 1 97.75 245 SER B C 1
ATOM 4644 O O . SER B 1 245 ? -19.031 13.914 3.447 1 97.75 245 SER B O 1
ATOM 4646 N N . SER B 1 246 ? -18.969 16.094 3.766 1 95.38 246 SER B N 1
ATOM 4647 C CA . SER B 1 246 ? -20.234 16.109 4.484 1 95.38 246 SER B CA 1
ATOM 4648 C C . SER B 1 246 ? -21.422 16.234 3.521 1 95.38 246 SER B C 1
ATOM 4650 O O . SER B 1 246 ? -22.578 16.234 3.945 1 95.38 246 SER B O 1
ATOM 4652 N N . THR B 1 247 ? -21.094 16.344 2.242 1 92.69 247 THR B N 1
ATOM 4653 C CA . THR B 1 247 ? -22.156 16.438 1.239 1 92.69 247 THR B CA 1
ATOM 4654 C C . THR B 1 247 ? -22.047 15.281 0.24 1 92.69 247 THR B C 1
ATOM 4656 O O . THR B 1 247 ? -20.953 14.836 -0.092 1 92.69 247 THR B O 1
ATOM 4659 N N . GLY B 1 248 ? -23.172 14.805 -0.202 1 91.31 248 GLY B N 1
ATOM 4660 C CA . GLY B 1 248 ? -23.172 13.734 -1.188 1 91.31 248 GLY B CA 1
ATOM 4661 C C . GLY B 1 248 ? -22.797 12.383 -0.605 1 91.31 248 GLY B C 1
ATOM 4662 O O . GLY B 1 248 ? -22.75 12.219 0.616 1 91.31 248 GLY B O 1
ATOM 4663 N N . THR B 1 249 ? -22.75 11.398 -1.512 1 88.44 249 THR B N 1
ATOM 4664 C CA . THR B 1 249 ? -22.422 10.047 -1.075 1 88.44 249 THR B CA 1
ATOM 4665 C C . THR B 1 249 ? -21.422 9.406 -2.023 1 88.44 249 THR B C 1
ATOM 4667 O O . THR B 1 249 ? -21.281 9.828 -3.174 1 88.44 249 THR B O 1
ATOM 4670 N N . HIS B 1 250 ? -20.609 8.469 -1.448 1 91.69 250 HIS B N 1
ATOM 4671 C CA . HIS B 1 250 ? -19.688 7.66 -2.229 1 91.69 250 HIS B CA 1
ATOM 4672 C C . HIS B 1 250 ? -18.703 8.539 -2.988 1 91.69 250 HIS B C 1
ATOM 4674 O O . HIS B 1 250 ? -18.531 8.391 -4.203 1 91.69 250 HIS B O 1
ATOM 4680 N N . LYS B 1 251 ? -18.078 9.484 -2.238 1 96.88 251 LYS B N 1
ATOM 4681 C CA . LYS B 1 251 ? -17.109 10.406 -2.826 1 96.88 251 LYS B CA 1
ATOM 4682 C C . LYS B 1 251 ? -15.688 10.031 -2.426 1 96.88 251 LYS B C 1
ATOM 4684 O O . LYS B 1 251 ? -15.406 9.797 -1.249 1 96.88 251 LYS B O 1
ATOM 4689 N N . TYR B 1 252 ? -14.914 9.883 -3.367 1 98.31 252 TYR B N 1
ATOM 4690 C CA . TYR B 1 252 ? -13.492 9.672 -3.16 1 98.31 252 TYR B CA 1
ATOM 4691 C C . TYR B 1 252 ? -12.664 10.594 -4.051 1 98.31 252 TYR B C 1
ATOM 4693 O O . TYR B 1 252 ? -12.82 10.586 -5.273 1 98.31 252 TYR B O 1
ATOM 4701 N N . GLU B 1 253 ? -11.812 11.43 -3.414 1 98.56 253 GLU B N 1
ATOM 4702 C CA . GLU B 1 253 ? -10.938 12.297 -4.195 1 98.56 253 GLU B CA 1
ATOM 4703 C C . GLU B 1 253 ? -9.586 12.477 -3.518 1 98.56 253 GLU B C 1
ATOM 4705 O O . GLU B 1 253 ? -9.477 12.352 -2.295 1 98.56 253 GLU B O 1
ATOM 4710 N N . ILE B 1 254 ? -8.609 12.664 -4.309 1 98.75 254 ILE B N 1
ATOM 4711 C CA . ILE B 1 254 ? -7.281 13.078 -3.875 1 98.75 254 ILE B CA 1
ATOM 4712 C C . ILE B 1 254 ? -7.078 14.555 -4.176 1 98.75 254 ILE B C 1
ATOM 4714 O O . ILE B 1 254 ? -7.41 15.031 -5.266 1 98.75 254 ILE B O 1
ATOM 4718 N N . PHE B 1 255 ? -6.578 15.312 -3.195 1 98.88 255 PHE B N 1
ATOM 4719 C CA . PHE B 1 255 ? -6.359 16.734 -3.377 1 98.88 255 PHE B CA 1
ATOM 4720 C C . PHE B 1 255 ? -4.938 17.125 -2.992 1 98.88 255 PHE B C 1
ATOM 4722 O O . PHE B 1 255 ? -4.449 16.734 -1.928 1 98.88 255 PHE B O 1
ATOM 4729 N N . ASN B 1 256 ? -4.262 17.812 -3.859 1 98.81 256 ASN B N 1
ATOM 4730 C CA . ASN B 1 256 ? -3.033 18.5 -3.471 1 98.81 256 ASN B CA 1
ATOM 4731 C C . ASN B 1 256 ? -3.322 19.734 -2.609 1 98.81 256 ASN B C 1
ATOM 4733 O O . ASN B 1 256 ? -4.148 20.562 -2.973 1 98.81 256 ASN B O 1
ATOM 4737 N N . LEU B 1 257 ? -2.73 19.781 -1.481 1 98.81 257 LEU B N 1
ATOM 4738 C CA . LEU B 1 257 ? -2.756 21 -0.688 1 98.81 257 LEU B CA 1
ATOM 4739 C C . LEU B 1 257 ? -1.367 21.625 -0.602 1 98.81 257 LEU B C 1
ATOM 4741 O O . LEU B 1 257 ? -0.612 21.344 0.332 1 98.81 257 LEU B O 1
ATOM 4745 N N . GLY B 1 258 ? -1.037 22.422 -1.535 1 98.25 258 GLY B N 1
ATOM 4746 C CA . GLY B 1 258 ? 0.184 23.203 -1.623 1 98.25 258 GLY B CA 1
ATOM 4747 C C . GLY B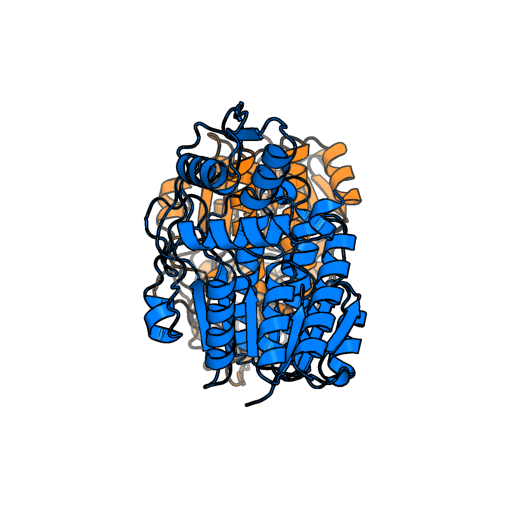 1 258 ? -0.07 24.672 -1.863 1 98.25 258 GLY B C 1
ATOM 4748 O O . GLY B 1 258 ? -1.218 25.125 -1.84 1 98.25 258 GLY B O 1
ATOM 4749 N N . ARG B 1 259 ? 0.932 25.438 -2.004 1 95.25 259 ARG B N 1
ATOM 4750 C CA . ARG B 1 259 ? 0.812 26.859 -2.309 1 95.25 259 ARG B CA 1
ATOM 4751 C C . ARG B 1 259 ? 0.92 27.109 -3.811 1 95.25 259 ARG B C 1
ATOM 4753 O O . ARG B 1 259 ? 0.483 28.141 -4.305 1 95.25 259 ARG B O 1
ATOM 4760 N N . SER B 1 260 ? 1.504 26.109 -4.512 1 92.75 260 SER B N 1
ATOM 4761 C CA . SER B 1 260 ? 1.754 26.203 -5.945 1 92.75 260 SER B CA 1
ATOM 4762 C C . SER B 1 260 ? 2.779 27.281 -6.262 1 92.75 260 SER B C 1
ATOM 4764 O O . SER B 1 260 ? 2.576 28.094 -7.168 1 92.75 260 SER B O 1
ATOM 4766 N N . ASP B 1 261 ? 3.707 27.391 -5.398 1 92.38 261 ASP B N 1
ATOM 4767 C CA . ASP B 1 261 ? 4.883 28.25 -5.492 1 92.38 261 ASP B CA 1
ATOM 4768 C C . ASP B 1 261 ? 6.098 27.594 -4.848 1 92.38 261 ASP B C 1
ATOM 4770 O O . ASP B 1 261 ? 5.996 27.016 -3.762 1 92.38 261 ASP B O 1
ATOM 4774 N N . THR B 1 262 ? 7.25 27.625 -5.555 1 95.56 262 THR B N 1
ATOM 4775 C CA . THR B 1 262 ? 8.406 26.891 -5.043 1 95.56 262 THR B CA 1
ATOM 4776 C C . THR B 1 262 ? 9.422 27.859 -4.441 1 95.56 262 THR B C 1
ATOM 4778 O O . THR B 1 262 ? 9.602 28.969 -4.934 1 95.56 262 THR B O 1
ATOM 4781 N N . ILE B 1 263 ? 9.992 27.406 -3.387 1 97.44 263 ILE B N 1
ATOM 4782 C CA . ILE B 1 263 ? 11.008 28.172 -2.668 1 97.44 263 ILE B CA 1
ATOM 4783 C C . ILE B 1 263 ? 12.32 27.391 -2.648 1 97.44 263 ILE B C 1
ATOM 4785 O O . ILE B 1 263 ? 12.352 26.219 -2.264 1 97.44 263 ILE B O 1
ATOM 4789 N N . MET B 1 264 ? 13.367 28.016 -3.088 1 96.88 264 MET B N 1
ATOM 4790 C CA . MET B 1 264 ? 14.688 27.391 -3.037 1 96.88 264 MET B CA 1
ATOM 4791 C C . MET B 1 264 ? 15.195 27.328 -1.602 1 96.88 264 MET B C 1
ATOM 4793 O O . MET B 1 264 ? 14.992 28.25 -0.819 1 96.88 264 MET B O 1
ATOM 4797 N N . LEU B 1 265 ? 15.883 26.25 -1.317 1 96.06 265 LEU B N 1
ATOM 4798 C CA . LEU B 1 265 ? 16.422 26.062 0.023 1 96.06 265 LEU B CA 1
ATOM 4799 C C . LEU B 1 265 ? 17.312 27.234 0.423 1 96.06 265 LEU B C 1
ATOM 4801 O O . LEU B 1 265 ? 17.219 27.734 1.55 1 96.06 265 LEU B O 1
ATOM 4805 N N . LYS B 1 266 ? 18.109 27.766 -0.475 1 95.81 266 LYS B N 1
ATOM 4806 C CA . LYS B 1 266 ? 18.984 28.891 -0.197 1 95.81 266 LYS B CA 1
ATOM 4807 C C . LYS B 1 266 ? 18.188 30.141 0.143 1 95.81 266 LYS B C 1
ATOM 4809 O O . LYS B 1 266 ? 18.594 30.938 1.005 1 95.81 266 LYS B O 1
ATOM 4814 N N . TYR B 1 267 ? 17.156 30.312 -0.62 1 97.19 267 TYR B N 1
ATOM 4815 C CA . TYR B 1 267 ? 16.312 31.484 -0.339 1 97.19 267 TYR B CA 1
ATOM 4816 C C . TYR B 1 267 ? 15.656 31.359 1.032 1 97.19 267 TYR B C 1
ATOM 4818 O O . TYR B 1 267 ? 15.555 32.344 1.765 1 97.19 267 TYR B O 1
ATOM 4826 N N . MET B 1 268 ? 15.141 30.156 1.351 1 97.69 268 MET B N 1
ATOM 4827 C CA . MET B 1 268 ? 14.57 29.922 2.674 1 97.69 268 MET B CA 1
ATOM 4828 C C . MET B 1 268 ? 15.57 30.266 3.77 1 97.69 268 MET B C 1
ATOM 4830 O O . MET B 1 268 ? 15.219 30.938 4.746 1 97.69 268 MET B O 1
ATOM 4834 N N . LEU B 1 269 ? 16.828 29.922 3.609 1 96.75 269 LEU B N 1
ATOM 4835 C CA . LEU B 1 269 ? 17.891 30.219 4.578 1 96.75 269 LEU B CA 1
ATOM 4836 C C . LEU B 1 269 ? 18.125 31.719 4.68 1 96.75 269 LEU B C 1
ATOM 4838 O O . LEU B 1 269 ? 18.281 32.25 5.777 1 96.75 269 LEU B O 1
ATOM 4842 N N . GLN B 1 270 ? 18.156 32.312 3.537 1 97.19 270 GLN B N 1
ATOM 4843 C CA . GLN B 1 270 ? 18.344 33.781 3.504 1 97.19 270 GLN B CA 1
ATOM 4844 C C . GLN B 1 270 ? 17.219 34.5 4.238 1 97.19 270 GLN B C 1
ATOM 4846 O O . GLN B 1 270 ? 17.453 35.469 4.957 1 97.19 270 GLN B O 1
ATOM 4851 N N . ARG B 1 271 ? 16 34.031 3.951 1 97.81 271 ARG B N 1
ATOM 4852 C CA . ARG B 1 271 ? 14.844 34.625 4.605 1 97.81 271 ARG B CA 1
ATOM 4853 C C . ARG B 1 271 ? 14.914 34.438 6.117 1 97.81 271 ARG B C 1
ATOM 4855 O O . ARG B 1 271 ? 14.547 35.344 6.883 1 97.81 271 ARG B O 1
ATOM 4862 N N . LEU B 1 272 ? 15.344 33.281 6.57 1 97.94 272 LEU B N 1
ATOM 4863 C CA . LEU B 1 272 ? 15.523 33.031 7.996 1 97.94 272 LEU B CA 1
ATOM 4864 C C . LEU B 1 272 ? 16.578 33.969 8.586 1 97.94 272 LEU B C 1
ATOM 4866 O O . LEU B 1 272 ? 16.406 34.5 9.68 1 97.94 272 LEU B O 1
ATOM 4870 N N . GLU B 1 273 ? 17.719 34.125 7.836 1 97.75 273 GLU B N 1
ATOM 4871 C CA . GLU B 1 273 ? 18.781 35.031 8.281 1 97.75 273 GLU B CA 1
ATOM 4872 C C . GLU B 1 273 ? 18.234 36.438 8.5 1 97.75 273 GLU B C 1
ATOM 4874 O O . GLU B 1 273 ? 18.531 37.094 9.508 1 97.75 273 GLU B O 1
ATOM 4879 N N . PHE B 1 274 ? 17.438 36.812 7.574 1 97.81 274 PHE B N 1
ATOM 4880 C CA . PHE B 1 274 ? 16.859 38.125 7.617 1 97.81 274 PHE B CA 1
ATOM 4881 C C . PHE B 1 274 ? 15.945 38.281 8.828 1 97.81 274 PHE B C 1
ATOM 4883 O O . PHE B 1 274 ? 16.047 39.281 9.57 1 97.81 274 PHE B O 1
ATOM 4890 N N . GLU B 1 275 ? 15.031 37.375 9.062 1 97.19 275 GLU B N 1
ATOM 4891 C CA . GLU B 1 275 ? 14.039 37.469 10.125 1 97.19 275 GLU B CA 1
ATOM 4892 C C . GLU B 1 275 ? 14.688 37.312 11.5 1 97.19 275 GLU B C 1
ATOM 4894 O O . GLU B 1 275 ? 14.242 37.938 12.477 1 97.19 275 GLU B O 1
ATOM 4899 N N . ILE B 1 276 ? 15.703 36.469 11.555 1 95.81 276 ILE B N 1
ATOM 4900 C CA . ILE B 1 276 ? 16.344 36.156 12.828 1 95.81 276 ILE B CA 1
ATOM 4901 C C . ILE B 1 276 ? 17.391 37.219 13.148 1 95.81 276 ILE B C 1
ATOM 4903 O O . ILE B 1 276 ? 17.625 37.531 14.32 1 95.81 276 ILE B O 1
ATOM 4907 N N . GLY B 1 277 ? 18.047 37.719 12.125 1 95.69 277 GLY B N 1
ATOM 4908 C CA . GLY B 1 277 ? 19.094 38.719 12.305 1 95.69 277 GLY B CA 1
ATOM 4909 C C . GLY B 1 277 ? 20.469 38.125 12.516 1 95.69 277 GLY B C 1
ATOM 4910 O O . GLY B 1 277 ? 21.328 38.781 13.125 1 95.69 277 GLY B O 1
ATOM 4911 N N . VAL B 1 278 ? 20.672 36.906 12.125 1 95.19 278 VAL B N 1
ATOM 4912 C CA . VAL B 1 278 ? 21.953 36.219 12.258 1 95.19 278 VAL B CA 1
ATOM 4913 C C . VAL B 1 278 ? 22.297 35.5 10.945 1 95.19 278 VAL B C 1
ATOM 4915 O O . VAL B 1 278 ? 21.422 34.938 10.289 1 95.19 278 VAL B O 1
ATOM 4918 N N . LYS B 1 279 ? 23.562 35.594 10.57 1 96 279 LYS B N 1
ATOM 4919 C CA . LYS B 1 279 ? 24.031 34.844 9.406 1 96 279 LYS B CA 1
ATOM 4920 C C . LYS B 1 279 ? 24.219 33.375 9.75 1 96 279 LYS B C 1
ATOM 4922 O O . LYS B 1 279 ? 24.828 33.031 10.773 1 96 279 LYS B O 1
ATOM 4927 N N . ALA B 1 280 ? 23.719 32.469 8.93 1 95.94 280 ALA B N 1
ATOM 4928 C CA . ALA B 1 280 ? 23.797 31.047 9.18 1 95.94 280 ALA B CA 1
ATOM 4929 C C . ALA B 1 280 ? 25.219 30.531 8.945 1 95.94 280 ALA B C 1
ATOM 4931 O O . ALA B 1 280 ? 25.891 30.953 7.996 1 95.94 280 ALA B O 1
ATOM 4932 N N . ASN B 1 281 ? 25.766 29.719 9.836 1 96.38 281 ASN B N 1
ATOM 4933 C CA . ASN B 1 281 ? 26.969 28.922 9.633 1 96.38 281 ASN B CA 1
ATOM 4934 C C . ASN B 1 281 ? 26.656 27.594 8.938 1 96.38 281 ASN B C 1
ATOM 4936 O O . ASN B 1 281 ? 26.172 26.656 9.57 1 96.38 281 ASN B O 1
ATOM 4940 N N . ILE B 1 282 ? 26.969 27.531 7.664 1 95.75 282 ILE B N 1
ATOM 4941 C CA . ILE B 1 282 ? 26.438 26.438 6.867 1 95.75 282 ILE B CA 1
ATOM 4942 C C . ILE B 1 282 ? 27.578 25.469 6.504 1 95.75 282 ILE B C 1
ATOM 4944 O O . ILE B 1 282 ? 28.641 25.906 6.066 1 95.75 282 ILE B O 1
ATOM 4948 N N . LYS B 1 283 ? 27.406 24.25 6.727 1 95.56 283 LYS B N 1
ATOM 4949 C CA . LYS B 1 283 ? 28.234 23.141 6.242 1 95.56 283 LYS B CA 1
ATOM 4950 C C . LYS B 1 283 ? 27.516 22.344 5.156 1 95.56 283 LYS B C 1
ATOM 4952 O O . LYS B 1 283 ? 26.453 21.766 5.406 1 95.56 283 LYS B O 1
ATOM 4957 N N . TYR B 1 284 ? 28.062 22.266 3.961 1 93.06 284 TYR B N 1
ATOM 4958 C CA . TYR B 1 284 ? 27.469 21.531 2.857 1 93.06 284 TYR B CA 1
ATOM 4959 C C . TYR B 1 284 ? 27.969 20.094 2.826 1 93.06 284 TYR B C 1
ATOM 4961 O O . TYR B 1 284 ? 29.172 19.844 2.992 1 93.06 284 TYR B O 1
ATOM 4969 N N . LEU B 1 285 ? 27.062 19.203 2.789 1 92 285 LEU B N 1
ATOM 4970 C CA . LEU B 1 285 ? 27.359 17.797 2.617 1 92 285 LEU B CA 1
ATOM 4971 C C . LEU B 1 285 ? 26.75 17.25 1.328 1 92 285 LEU B C 1
ATOM 4973 O O . LEU B 1 285 ? 25.859 17.891 0.749 1 92 285 LEU B O 1
ATOM 4977 N N . PRO B 1 286 ? 27.25 16.078 0.779 1 88.31 286 PRO B N 1
ATOM 4978 C CA . PRO B 1 286 ? 26.688 15.508 -0.442 1 88.31 286 PRO B CA 1
ATOM 4979 C C . PRO B 1 286 ? 25.219 15.148 -0.298 1 88.31 286 PRO B C 1
ATOM 4981 O O . PRO B 1 286 ? 24.719 14.969 0.82 1 88.31 286 PRO B O 1
ATOM 4984 N N . LEU B 1 287 ? 24.531 15.039 -1.456 1 81.44 287 LEU B N 1
ATOM 4985 C CA . LEU B 1 287 ? 23.125 14.664 -1.484 1 81.44 287 LEU B CA 1
ATOM 4986 C C . LEU B 1 287 ? 22.906 13.305 -0.833 1 81.44 287 LEU B C 1
ATOM 4988 O O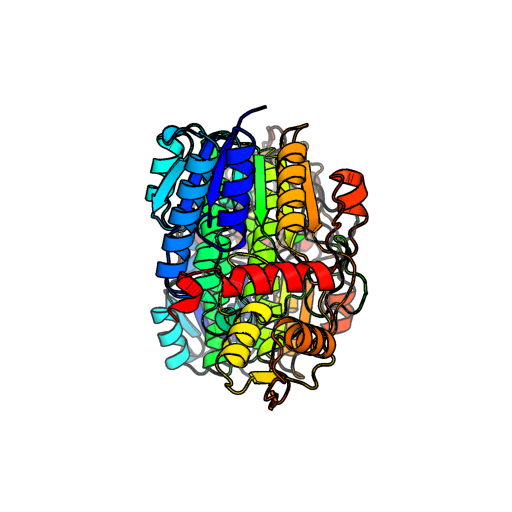 . LEU B 1 287 ? 23.766 12.422 -0.928 1 81.44 287 LEU B O 1
ATOM 4992 N N . GLN B 1 288 ? 21.656 13.219 -0.226 1 78.06 288 GLN B N 1
ATOM 4993 C CA . GLN B 1 288 ? 21.312 11.977 0.455 1 78.06 288 GLN B CA 1
ATOM 4994 C C . GLN B 1 288 ? 20.281 11.172 -0.348 1 78.06 288 GLN B C 1
ATOM 4996 O O . GLN B 1 288 ? 19.5 11.75 -1.101 1 78.06 288 GLN B O 1
ATOM 5001 N N . PRO B 1 289 ? 20.312 9.828 -0.149 1 77.75 289 PRO B N 1
ATOM 5002 C CA . PRO B 1 289 ? 19.312 8.992 -0.823 1 77.75 289 PRO B CA 1
ATOM 5003 C C . PRO B 1 289 ? 17.875 9.367 -0.454 1 77.75 289 PRO B C 1
ATOM 5005 O O . PRO B 1 289 ? 17.594 9.695 0.703 1 77.75 289 PRO B O 1
ATOM 5008 N N . GLY B 1 290 ? 17.016 9.5 -1.365 1 74.94 290 GLY B N 1
ATOM 5009 C CA . GLY B 1 290 ? 15.602 9.719 -1.14 1 74.94 290 GLY B CA 1
ATOM 5010 C C . GLY B 1 290 ? 15.203 11.18 -1.222 1 74.94 290 GLY B C 1
ATOM 5011 O O . GLY B 1 290 ? 14.016 11.516 -1.157 1 74.94 290 GLY B O 1
ATOM 5012 N N . ASP B 1 291 ? 16.281 11.984 -1.411 1 79.44 291 ASP B N 1
ATOM 5013 C CA . ASP B 1 291 ? 15.93 13.398 -1.488 1 79.44 291 ASP B CA 1
ATOM 5014 C C . ASP B 1 291 ? 15.359 13.75 -2.857 1 79.44 291 ASP B C 1
ATOM 5016 O O . ASP B 1 291 ? 15.812 13.234 -3.879 1 79.44 291 ASP B O 1
ATOM 5020 N N . VAL B 1 292 ? 14.312 14.555 -2.84 1 84.19 292 VAL B N 1
ATOM 5021 C CA . VAL B 1 292 ? 13.648 15.031 -4.051 1 84.19 292 VAL B CA 1
ATOM 5022 C C . VAL B 1 292 ? 14.172 16.422 -4.418 1 84.19 292 VAL B C 1
ATOM 5024 O O . VAL B 1 292 ? 14.438 17.234 -3.537 1 84.19 292 VAL B O 1
ATOM 5027 N N . GLU B 1 293 ? 14.297 16.703 -5.672 1 86.5 293 GLU B N 1
ATOM 5028 C CA . GLU B 1 293 ? 14.859 17.969 -6.129 1 86.5 293 GLU B CA 1
ATOM 5029 C C . GLU B 1 293 ? 13.836 19.094 -6.043 1 86.5 293 GLU B C 1
ATOM 5031 O O . GLU B 1 293 ? 14.164 20.203 -5.637 1 86.5 293 GLU B O 1
ATOM 5036 N N . ILE B 1 294 ? 12.68 18.781 -6.496 1 92.44 294 ILE B N 1
ATOM 5037 C CA . ILE B 1 294 ? 11.672 19.844 -6.551 1 92.44 294 ILE B CA 1
ATOM 5038 C C . ILE B 1 294 ? 10.289 19.25 -6.262 1 92.44 294 ILE B C 1
ATOM 5040 O O . ILE B 1 294 ? 9.961 18.156 -6.746 1 92.44 294 ILE B O 1
ATOM 5044 N N . THR B 1 295 ? 9.531 19.828 -5.387 1 93 295 THR B N 1
ATOM 5045 C CA . THR B 1 295 ? 8.109 19.562 -5.203 1 93 295 THR B CA 1
ATOM 5046 C C . THR B 1 295 ? 7.281 20.797 -5.578 1 93 295 THR B C 1
ATOM 5048 O O . THR B 1 295 ? 7.625 21.922 -5.203 1 93 295 THR B O 1
ATOM 5051 N N . TYR B 1 296 ? 6.352 20.688 -6.379 1 95.5 296 TYR B N 1
ATOM 5052 C CA . TYR B 1 296 ? 5.531 21.766 -6.906 1 95.5 296 TYR B CA 1
ATOM 5053 C C . TYR B 1 296 ? 4.105 21.297 -7.172 1 95.5 296 TYR B C 1
ATOM 5055 O O . TYR B 1 296 ? 3.857 20.562 -8.117 1 95.5 296 TYR B O 1
ATOM 5063 N N . ALA B 1 297 ? 3.186 21.766 -6.414 1 97.88 297 ALA B N 1
ATOM 5064 C CA . ALA B 1 297 ? 1.81 21.281 -6.453 1 97.88 297 ALA B CA 1
ATOM 5065 C C . ALA B 1 297 ? 0.995 22.016 -7.508 1 97.88 297 ALA B C 1
ATOM 5067 O O . ALA B 1 297 ? 1.018 23.25 -7.566 1 97.88 297 ALA B O 1
ATOM 5068 N N . ASP B 1 298 ? 0.348 21.328 -8.414 1 98.5 298 ASP B N 1
ATOM 5069 C CA . ASP B 1 298 ? -0.819 21.875 -9.102 1 98.5 298 ASP B CA 1
ATOM 5070 C C . ASP B 1 298 ? -2.057 21.812 -8.203 1 98.5 298 ASP B C 1
ATOM 5072 O O . ASP B 1 298 ? -2.496 20.734 -7.809 1 98.5 298 ASP B O 1
ATOM 5076 N N . ILE B 1 299 ? -2.666 22.984 -7.867 1 98.5 299 ILE B N 1
ATOM 5077 C CA . ILE B 1 299 ? -3.764 23.016 -6.906 1 98.5 299 ILE B CA 1
ATOM 5078 C C . ILE B 1 299 ? -5.066 23.359 -7.617 1 98.5 299 ILE B C 1
ATOM 5080 O O . ILE B 1 299 ? -6.031 23.797 -6.984 1 98.5 299 ILE B O 1
ATOM 5084 N N . SER B 1 300 ? -5.102 23.297 -8.938 1 98.5 300 SER B N 1
ATOM 5085 C CA . SER B 1 300 ? -6.289 23.625 -9.711 1 98.5 300 SER B CA 1
ATOM 5086 C C . SER B 1 300 ? -7.5 22.828 -9.25 1 98.5 300 SER B C 1
ATOM 5088 O O . SER B 1 300 ? -8.578 23.391 -9.055 1 98.5 300 SER B O 1
ATOM 5090 N N . LYS B 1 301 ? -7.371 21.531 -9.062 1 98.5 301 LYS B N 1
ATOM 5091 C CA . LYS B 1 301 ? -8.469 20.672 -8.633 1 98.5 301 LYS B CA 1
ATOM 5092 C C . LYS B 1 301 ? -8.977 21.078 -7.25 1 98.5 301 LYS B C 1
ATOM 5094 O O . LYS B 1 301 ? -10.188 21.188 -7.035 1 98.5 301 LYS B O 1
ATOM 5099 N N . SER B 1 302 ? -8.016 21.266 -6.289 1 98.62 302 SER B N 1
ATOM 5100 C CA . SER B 1 302 ? -8.391 21.672 -4.938 1 98.62 302 SER B CA 1
ATOM 5101 C C . SER B 1 302 ? -9.117 23 -4.945 1 98.62 302 SER B C 1
ATOM 5103 O O . SER B 1 302 ? -10.055 23.219 -4.172 1 98.62 302 SER B O 1
ATOM 5105 N N . LYS B 1 303 ? -8.656 23.922 -5.781 1 98.44 303 LYS B N 1
ATOM 5106 C CA . LYS B 1 303 ? -9.328 25.219 -5.914 1 98.44 303 LYS B CA 1
ATOM 5107 C C . LYS B 1 303 ? -10.75 25.047 -6.445 1 98.44 303 LYS B C 1
ATOM 5109 O O . LYS B 1 303 ? -11.688 25.625 -5.906 1 98.44 303 LYS B O 1
ATOM 5114 N N . GLU B 1 304 ? -10.875 24.312 -7.484 1 98.5 304 GLU B N 1
ATOM 5115 C CA . GLU B 1 304 ? -12.156 24.156 -8.172 1 98.5 304 GLU B CA 1
ATOM 5116 C C . GLU B 1 304 ? -13.164 23.406 -7.312 1 98.5 304 GLU B C 1
ATOM 5118 O O . GLU B 1 304 ? -14.312 23.828 -7.184 1 98.5 304 GLU B O 1
ATOM 5123 N N . ILE B 1 305 ? -12.773 22.328 -6.676 1 98.19 305 ILE B N 1
ATOM 5124 C CA . ILE B 1 305 ? -13.703 21.406 -6.035 1 98.19 305 ILE B CA 1
ATOM 5125 C C . ILE B 1 305 ? -13.891 21.797 -4.57 1 98.19 305 ILE B C 1
ATOM 5127 O O . ILE B 1 305 ? -15.008 21.781 -4.051 1 98.19 305 ILE B O 1
ATOM 5131 N N . LEU B 1 306 ? -12.766 22.172 -3.871 1 98.25 306 LEU B N 1
ATOM 5132 C CA . LEU B 1 306 ? -12.844 22.422 -2.438 1 98.25 306 LEU B CA 1
ATOM 5133 C C . LEU B 1 306 ? -12.984 23.922 -2.158 1 98.25 306 LEU B C 1
ATOM 5135 O O . LEU B 1 306 ? -13.414 24.312 -1.072 1 98.25 306 LEU B O 1
ATOM 5139 N N . GLY B 1 307 ? -12.539 24.75 -3.094 1 98.44 307 GLY B N 1
ATOM 5140 C CA . GLY B 1 307 ? -12.391 26.172 -2.811 1 98.44 307 GLY B CA 1
ATOM 5141 C C . GLY B 1 307 ? -11.117 26.5 -2.049 1 98.44 307 GLY B C 1
ATOM 5142 O O . GLY B 1 307 ? -11.055 27.5 -1.328 1 98.44 307 GLY B O 1
ATOM 5143 N N . TYR B 1 308 ? -10.172 25.641 -2.104 1 98.31 308 TYR B N 1
ATOM 5144 C CA . TYR B 1 308 ? -8.867 25.828 -1.479 1 98.31 308 TYR B CA 1
ATOM 5145 C C . TYR B 1 308 ? -8.125 26.984 -2.123 1 98.31 308 TYR B C 1
ATOM 5147 O O . TYR B 1 308 ? -7.93 27.016 -3.342 1 98.31 308 TYR B O 1
ATOM 5155 N N . ASN B 1 309 ? -7.746 27.984 -1.362 1 96.88 309 ASN B N 1
ATOM 5156 C CA . ASN B 1 309 ? -7.07 29.188 -1.844 1 96.88 309 ASN B CA 1
ATOM 5157 C C . ASN B 1 309 ? -6.004 29.656 -0.861 1 96.88 309 ASN B C 1
ATOM 5159 O O . ASN B 1 309 ? -6.215 30.641 -0.139 1 96.88 309 ASN B O 1
ATOM 5163 N N . PRO B 1 310 ? -4.867 28.953 -0.9 1 97.5 310 PRO B N 1
ATOM 5164 C CA . PRO B 1 310 ? -3.803 29.375 0.01 1 97.5 310 PRO B CA 1
ATOM 5165 C C . PRO B 1 310 ? -3.383 30.828 -0.213 1 97.5 310 PRO B C 1
ATOM 5167 O O . PRO B 1 310 ? -3.191 31.25 -1.356 1 97.5 310 PRO B O 1
ATOM 5170 N N . SER B 1 311 ? -3.229 31.594 0.855 1 96.31 311 SER B N 1
ATOM 5171 C CA . SER B 1 311 ? -3.035 33.031 0.696 1 96.31 311 SER B CA 1
ATOM 5172 C C . SER B 1 311 ? -1.773 33.5 1.409 1 96.31 311 SER B C 1
ATOM 5174 O O . SER B 1 311 ? -1.343 34.656 1.23 1 96.31 311 SER B O 1
ATOM 5176 N N . THR B 1 312 ? -1.119 32.688 2.18 1 97.69 312 THR B N 1
ATOM 5177 C CA . THR B 1 312 ? 0.039 33.125 2.951 1 97.69 312 THR B CA 1
ATOM 5178 C C . THR B 1 312 ? 1.304 33.094 2.098 1 97.69 312 THR B C 1
ATOM 5180 O O . THR B 1 312 ? 1.739 32.031 1.679 1 97.69 312 THR B O 1
ATOM 5183 N N . LYS B 1 313 ? 1.876 34.219 1.843 1 97.38 313 LYS B N 1
ATOM 5184 C CA . LYS B 1 313 ? 3.16 34.25 1.148 1 97.38 313 LYS B CA 1
ATOM 5185 C C . LYS B 1 313 ? 4.277 33.719 2.023 1 97.38 313 LYS B C 1
ATOM 5187 O O . LYS B 1 313 ? 4.234 33.812 3.248 1 97.38 313 LYS B O 1
ATOM 5192 N N . PHE B 1 314 ? 5.32 33.125 1.36 1 97.94 314 PHE B N 1
ATOM 5193 C CA . PHE B 1 314 ? 6.387 32.438 2.088 1 97.94 314 PHE B CA 1
ATOM 5194 C C . PHE B 1 314 ? 7.047 33.375 3.082 1 97.94 314 PHE B C 1
ATOM 5196 O O . PHE B 1 314 ? 7.262 33.031 4.242 1 97.94 314 PHE B O 1
ATOM 5203 N N . ASP B 1 315 ? 7.309 34.625 2.641 1 98.12 315 ASP B N 1
ATOM 5204 C CA . ASP B 1 315 ? 7.98 35.594 3.484 1 98.12 315 ASP B CA 1
ATOM 5205 C C . ASP B 1 315 ? 7.16 35.906 4.734 1 98.12 315 ASP B C 1
ATOM 5207 O O . ASP B 1 315 ? 7.699 35.969 5.836 1 98.12 315 ASP B O 1
ATOM 5211 N N . ASP B 1 316 ? 5.855 36.094 4.559 1 98.19 316 ASP B N 1
ATOM 5212 C CA . ASP B 1 316 ? 4.961 36.344 5.68 1 98.19 316 ASP B CA 1
ATOM 5213 C C . ASP B 1 316 ? 4.906 35.156 6.637 1 98.19 316 ASP B C 1
ATOM 5215 O O . ASP B 1 316 ? 4.891 35.344 7.855 1 98.19 316 ASP B O 1
ATOM 5219 N N . GLY B 1 317 ? 4.863 33.969 6.051 1 98.31 317 GLY B N 1
ATOM 5220 C CA . GLY B 1 317 ? 4.832 32.781 6.867 1 98.31 317 GLY B CA 1
ATOM 5221 C C . GLY B 1 317 ? 6.066 32.594 7.73 1 98.31 317 GLY B C 1
ATOM 5222 O O . GLY B 1 317 ? 5.969 32.219 8.898 1 98.31 317 GLY B O 1
ATOM 5223 N N . ILE B 1 318 ? 7.246 32.875 7.145 1 98.25 318 ILE B N 1
ATOM 5224 C CA . ILE B 1 318 ? 8.5 32.75 7.879 1 98.25 318 ILE B CA 1
ATOM 5225 C C . ILE B 1 318 ? 8.523 33.781 9.016 1 98.25 318 ILE B C 1
ATOM 5227 O O . ILE B 1 318 ? 8.969 33.469 10.125 1 98.25 318 ILE B O 1
ATOM 5231 N N . SER B 1 319 ? 8.023 35 8.719 1 98.19 319 SER B N 1
ATOM 5232 C CA . SER B 1 319 ? 7.941 36 9.758 1 98.19 319 SER B CA 1
ATOM 5233 C C . SER B 1 319 ? 7.07 35.562 10.922 1 98.19 319 SER B C 1
ATOM 5235 O O . SER B 1 319 ? 7.457 35.688 12.078 1 98.19 319 SER B O 1
ATOM 5237 N N . LYS B 1 320 ? 5.883 35.031 10.602 1 98 320 LYS B N 1
ATOM 5238 C CA . LYS B 1 320 ? 4.969 34.531 11.617 1 98 320 LYS B CA 1
ATOM 5239 C C . LYS B 1 320 ? 5.605 33.375 12.406 1 98 320 LYS B C 1
ATOM 5241 O O . LYS B 1 320 ? 5.465 33.312 13.625 1 98 320 LYS B O 1
ATOM 5246 N N . PHE B 1 321 ? 6.328 32.531 11.711 1 98 321 PHE B N 1
ATOM 5247 C CA . PHE B 1 321 ? 6.945 31.375 12.344 1 98 321 PHE B CA 1
ATOM 5248 C C . PHE B 1 321 ? 8.023 31.797 13.328 1 98 321 PHE B C 1
ATOM 5250 O O . PHE B 1 321 ? 8.055 31.312 14.469 1 98 321 PHE B O 1
ATOM 5257 N N . VAL B 1 322 ? 8.898 32.688 12.883 1 97.12 322 VAL B N 1
ATOM 5258 C CA . VAL B 1 322 ? 10.008 33.125 13.719 1 97.12 322 VAL B CA 1
ATOM 5259 C C . VAL B 1 322 ? 9.469 33.844 14.945 1 97.12 322 VAL B C 1
ATOM 5261 O O . VAL B 1 322 ? 9.984 33.688 16.047 1 97.12 322 VAL B O 1
ATOM 5264 N N . LYS B 1 323 ? 8.414 34.688 14.773 1 96.44 323 LYS B N 1
ATOM 5265 C CA . LYS B 1 323 ? 7.773 35.375 15.891 1 96.44 323 LYS B CA 1
ATOM 5266 C C . LYS B 1 323 ? 7.238 34.344 16.906 1 96.44 323 LYS B C 1
ATOM 5268 O O . LYS B 1 323 ? 7.441 34.531 18.109 1 96.44 323 LYS B O 1
ATOM 5273 N N . TRP B 1 324 ? 6.566 33.375 16.406 1 96.12 324 TRP B N 1
ATOM 5274 C CA . TRP B 1 324 ? 6.062 32.312 17.281 1 96.12 324 TRP B CA 1
ATOM 5275 C C . TRP B 1 324 ? 7.211 31.609 17.984 1 96.12 324 TRP B C 1
ATOM 5277 O O . TRP B 1 324 ? 7.141 31.359 19.203 1 96.12 324 TRP B O 1
ATOM 5287 N N . PHE B 1 325 ? 8.227 31.219 17.188 1 95.44 325 PHE B N 1
ATOM 5288 C CA . PHE B 1 325 ? 9.359 30.469 17.719 1 95.44 325 PHE B CA 1
ATOM 5289 C C . PHE B 1 325 ? 10.008 31.219 18.875 1 95.44 325 PHE B C 1
ATOM 5291 O O . PHE B 1 325 ? 10.32 30.625 19.906 1 95.44 325 PHE B O 1
ATOM 5298 N N . ARG B 1 326 ? 10.117 32.5 18.797 1 93 326 ARG B N 1
ATOM 5299 C CA . ARG B 1 326 ? 10.773 33.344 19.797 1 93 326 ARG B CA 1
ATOM 5300 C C . ARG B 1 326 ? 9.898 33.469 21.031 1 93 326 ARG B C 1
ATOM 5302 O O . ARG B 1 326 ? 10.406 33.688 22.141 1 93 326 ARG B O 1
ATOM 5309 N N . SER B 1 327 ? 8.625 33.344 20.844 1 90.75 327 SER B N 1
ATOM 5310 C CA . SER B 1 327 ? 7.695 33.594 21.938 1 90.75 327 SER B CA 1
ATOM 5311 C C . SER B 1 327 ? 7.32 32.281 22.641 1 90.75 327 SER B C 1
ATOM 5313 O O . SER B 1 327 ? 6.715 32.281 23.719 1 90.75 327 SER B O 1
ATOM 5315 N N . SER B 1 328 ? 7.711 31.203 22.062 1 84.25 328 SER B N 1
ATOM 5316 C CA . SER B 1 328 ? 7.277 29.906 22.578 1 84.25 328 SER B CA 1
ATOM 5317 C C . SER B 1 328 ? 8.203 29.422 23.703 1 84.25 328 SER B C 1
ATOM 5319 O O . SER B 1 328 ? 9.398 29.203 23.469 1 84.25 328 SER B O 1
ATOM 5321 N N . PRO B 1 329 ? 7.668 29.266 24.859 1 70.69 329 PRO B N 1
ATOM 5322 C CA . PRO B 1 329 ? 8.492 28.812 25.984 1 70.69 329 PRO B CA 1
ATOM 5323 C C . PRO B 1 329 ? 9.086 27.422 25.766 1 70.69 329 PRO B C 1
ATOM 5325 O O . PRO B 1 329 ? 10.172 27.125 26.266 1 70.69 329 PRO B O 1
ATOM 5328 N N . GLU B 1 330 ? 8.414 26.516 25.141 1 65.06 330 GLU B N 1
ATOM 5329 C CA . GLU B 1 330 ? 8.859 25.141 24.922 1 65.06 330 GLU B CA 1
ATOM 5330 C C . GLU B 1 330 ? 10.07 25.094 24 1 65.06 330 GLU B C 1
ATOM 5332 O O . GLU B 1 330 ? 10.969 24.266 24.188 1 65.06 330 GLU B O 1
ATOM 5337 N N . VAL B 1 331 ? 9.984 25.938 23.078 1 62.91 331 VAL B N 1
ATOM 5338 C CA . VAL B 1 331 ? 11.086 25.984 22.125 1 62.91 331 VAL B CA 1
ATOM 5339 C C . VAL B 1 331 ? 12.328 26.547 22.797 1 62.91 331 VAL B C 1
ATOM 5341 O O . VAL B 1 331 ? 13.453 26.125 22.5 1 62.91 331 VAL B O 1
ATOM 5344 N N . LEU B 1 332 ? 11.961 27.328 23.719 1 53.66 332 LEU B N 1
ATOM 5345 C CA . LEU B 1 332 ? 13.031 28.047 24.406 1 53.66 332 LEU B CA 1
ATOM 5346 C C . LEU B 1 332 ? 13.758 27.141 25.391 1 53.66 332 LEU B C 1
ATOM 5348 O O . LEU B 1 332 ? 14.883 27.453 25.812 1 53.66 332 LEU B O 1
ATOM 5352 N N . LYS B 1 333 ? 13.07 26 25.703 1 57.62 333 LYS B N 1
ATOM 5353 C CA . LYS B 1 333 ? 13.68 25.078 26.672 1 57.62 333 LYS B CA 1
ATOM 5354 C C . LYS B 1 333 ? 14.672 24.156 26 1 57.62 333 LYS B C 1
ATOM 5356 O O . LYS B 1 333 ? 15.602 23.656 26.641 1 57.62 333 LYS B O 1
ATOM 5361 N N . TYR B 1 334 ? 14.641 23.922 24.734 1 52.88 334 TYR B N 1
ATOM 5362 C CA . TYR B 1 334 ? 15.516 22.953 24.078 1 52.88 334 TYR B CA 1
ATOM 5363 C C . TYR B 1 334 ? 16.359 23.625 23 1 52.88 334 TYR B C 1
ATOM 5365 O O . TYR B 1 334 ? 15.898 24.547 22.328 1 52.88 334 TYR B O 1
#

Nearest PDB structures (foldseek):
  5u4q-assembly1_A  TM=8.972E-01  e=5.871E-33  Klebsiella pneumoniae
  8rdi-assembly1_A  TM=9.149E-01  e=3.205E-28  Pyrococcus horikoshii
  8rdg-assembly1_A  TM=9.153E-01  e=5.761E-28  Pyrococcus horikoshii
  2hun-assembly1_B  TM=9.237E-01  e=1.755E-27  Pyrococcus horikoshii OT3
  8vr2-assembly1_B  TM=8.349E-01  e=4.966E-26  Psychrobacter cryohalolentis K5

Secondary structure (DSSP, 8-state):
---EEEEETTTSHHHHHHHHHHHHTT-EEEEEE---SSS-HHHHHHHHHHHHHHHHHTT--GGGEEEEE--TT-HHHHHHHHHHS--SEEEE------HHHHHH-HHHHIIIIIIHHHHHHHHHHHHT--EEEEE--GGGGTT--SSSB-TTS-----SSHHHHHHHHHHHHHHHHHHHH--EEEEEEE-SEESTT--TTSHHHHHHHHHHTTPEEEEESSS--EE--EEHHHHHHHHHHHHHHHTSSSS-EEEEEES-S--EEHHHHHHHHHHHHTS--EEEEE---TT--SB--B--HHHHHHH-------HHHHHHHHHHHHHH-HHHHH-/---EEEEETTTSHHHHHHHHHHHHTT-EEEEEE---SSS-HHHHHHHHHHHHHHHHHTT--GGGEEEEE--TT-HHHHHHHHHHS--SEEEE------HHHHHH-HHHHIIIIIIHHHHHHHHHHHHT--EEEEE--GGGGTT--SSSB-TTS-----SSHHHHHHHHHHHHHHHHHHHH--EEEEEEE-SEESTT--TTSHHHHHHHHHHTTPEEEEESSS--EE--EEHHHHHHHHHHHHHHHTSSSS-EEEEEES-S--EEHHHHHHHHHHHHTS--EEEEE---TT--SB--B--HHHHHHH-------HHHHHHHHHHHHHH-HHHHH-